Protein AF-A0A2D9T237-F1 (afdb_monomer_lite)

Structure (mmCIF, N/CA/C/O backbone):
data_AF-A0A2D9T237-F1
#
_entry.id   AF-A0A2D9T237-F1
#
loop_
_atom_site.group_PDB
_atom_site.id
_atom_site.type_symbol
_atom_site.label_atom_id
_atom_site.label_alt_id
_atom_site.label_comp_id
_atom_site.label_asym_id
_atom_site.label_entity_id
_atom_site.label_seq_id
_atom_site.pdbx_PDB_ins_code
_atom_site.Cartn_x
_atom_site.Cartn_y
_atom_site.Cartn_z
_atom_site.occupancy
_atom_site.B_iso_or_equiv
_atom_site.auth_seq_id
_atom_site.auth_comp_id
_atom_site.auth_asym_id
_atom_site.auth_atom_id
_atom_site.pdbx_PDB_model_num
ATOM 1 N N . MET A 1 1 ? -44.782 50.952 -10.960 1.00 31.94 1 MET A N 1
ATOM 2 C CA . MET A 1 1 ? -43.373 51.292 -11.245 1.00 31.94 1 MET A CA 1
ATOM 3 C C . MET A 1 1 ? -42.534 50.115 -10.776 1.00 31.94 1 MET A C 1
ATOM 5 O O . MET A 1 1 ? -42.695 49.768 -9.618 1.00 31.94 1 MET A O 1
ATOM 9 N N . THR A 1 2 ? -41.812 49.467 -11.708 1.00 31.88 2 THR A N 1
ATOM 10 C CA . THR A 1 2 ? -40.580 48.638 -11.555 1.00 31.88 2 THR A CA 1
ATOM 11 C C . THR A 1 2 ? -40.369 47.882 -10.228 1.00 31.88 2 THR A C 1
ATOM 13 O O . THR A 1 2 ? -40.314 48.515 -9.186 1.00 31.88 2 THR A O 1
ATOM 16 N N . GLY A 1 3 ? -40.123 46.573 -10.146 1.00 23.70 3 GLY A N 1
ATOM 17 C CA . GLY A 1 3 ? -39.656 45.553 -11.090 1.00 23.70 3 GLY A CA 1
ATOM 18 C C . GLY A 1 3 ? -39.078 44.359 -10.289 1.00 23.70 3 GLY A C 1
ATOM 19 O O . GLY A 1 3 ? -38.962 44.463 -9.072 1.00 23.70 3 GLY A O 1
ATOM 20 N N . LEU A 1 4 ? -38.691 43.288 -11.004 1.00 26.30 4 LEU A N 1
ATOM 21 C CA . LEU A 1 4 ? -38.033 42.033 -10.560 1.00 26.30 4 LEU A CA 1
ATOM 22 C C . LEU A 1 4 ? -38.894 41.088 -9.686 1.00 26.30 4 LEU A C 1
ATOM 24 O O . LEU A 1 4 ? -39.353 41.470 -8.624 1.00 26.30 4 LEU A O 1
ATOM 28 N N . GLY A 1 5 ? -39.164 39.820 -10.014 1.00 24.44 5 GLY A N 1
ATOM 29 C CA . GLY A 1 5 ? -38.610 38.916 -11.021 1.00 24.44 5 GLY A CA 1
ATOM 30 C C . GLY A 1 5 ? -37.857 37.765 -10.354 1.00 24.44 5 GLY A C 1
ATOM 31 O O . GLY A 1 5 ? -36.684 37.945 -10.092 1.00 24.44 5 GLY A O 1
ATOM 32 N N . VAL A 1 6 ? -38.519 36.621 -10.122 1.00 27.77 6 VAL A N 1
ATOM 33 C CA . VAL A 1 6 ? -37.976 35.244 -10.204 1.00 27.77 6 VAL A CA 1
ATOM 34 C C . VAL A 1 6 ? -39.179 34.300 -10.345 1.00 27.77 6 VAL A C 1
ATOM 36 O O . VAL A 1 6 ? -40.027 34.218 -9.459 1.00 27.77 6 VAL A O 1
ATOM 39 N N . VAL A 1 7 ? -39.270 33.614 -11.485 1.00 26.09 7 VAL A N 1
ATOM 40 C CA . VAL A 1 7 ? -40.277 32.586 -11.777 1.00 26.09 7 VAL A CA 1
ATOM 41 C C . VAL A 1 7 ? -39.771 31.249 -11.240 1.00 26.09 7 VAL A C 1
ATOM 43 O O . VAL A 1 7 ? -38.752 30.740 -11.693 1.00 26.09 7 VAL A O 1
ATOM 46 N N . VAL A 1 8 ? -40.509 30.683 -10.287 1.00 27.02 8 VAL A N 1
ATOM 47 C CA . VAL A 1 8 ? -40.417 29.286 -9.851 1.00 27.02 8 VAL A CA 1
ATOM 48 C C . VAL A 1 8 ? -41.707 28.609 -10.300 1.00 27.02 8 VAL A C 1
ATOM 50 O O . VAL A 1 8 ? -42.783 29.013 -9.864 1.00 27.02 8 VAL A O 1
ATOM 53 N N . ALA A 1 9 ? -41.629 27.580 -11.145 1.00 27.59 9 ALA A N 1
ATOM 54 C CA . ALA A 1 9 ? -42.767 26.698 -11.393 1.00 27.59 9 ALA A CA 1
ATOM 55 C C . ALA A 1 9 ? -42.313 25.263 -11.696 1.00 27.59 9 ALA A C 1
ATOM 57 O O . ALA A 1 9 ? -41.553 25.005 -12.624 1.00 27.59 9 ALA A O 1
ATOM 58 N N . ARG A 1 10 ? -42.813 24.352 -10.857 1.00 23.47 10 ARG A N 1
ATOM 59 C CA . ARG A 1 10 ? -42.783 22.885 -10.945 1.00 23.47 10 ARG A CA 1
ATOM 60 C C . ARG A 1 10 ? -43.766 22.368 -12.010 1.00 23.47 10 ARG A C 1
ATOM 62 O O . ARG A 1 10 ? -44.798 23.001 -12.190 1.00 23.47 10 ARG A O 1
ATOM 69 N N . LEU A 1 11 ? -43.528 21.165 -12.552 1.00 23.66 11 LEU A N 1
ATOM 70 C CA . LEU A 1 11 ? -44.525 20.117 -12.903 1.00 23.66 11 LEU A CA 1
ATOM 71 C C . LEU A 1 11 ? -43.736 18.849 -13.331 1.00 23.66 11 LEU A C 1
ATOM 73 O O . LEU A 1 11 ? -42.889 18.955 -14.207 1.00 23.66 11 LEU A O 1
ATOM 77 N N . VAL A 1 12 ? -43.708 17.716 -12.615 1.00 23.08 12 VAL A N 1
ATOM 78 C CA . VAL A 1 12 ? -44.685 16.605 -12.454 1.00 23.08 12 VAL A CA 1
ATOM 79 C C . VAL A 1 12 ? -45.134 15.914 -13.763 1.00 23.08 12 VAL A C 1
ATOM 81 O O . VAL A 1 12 ? -46.021 16.401 -14.450 1.00 23.08 12 VAL A O 1
ATOM 84 N N . ALA A 1 13 ? -44.479 14.769 -14.026 1.00 24.66 13 ALA A N 1
ATOM 85 C CA . ALA A 1 13 ? -44.887 13.460 -14.585 1.00 24.66 13 ALA A CA 1
ATOM 86 C C . ALA A 1 13 ? -46.154 13.283 -15.467 1.00 24.66 13 ALA A C 1
ATOM 88 O O . ALA A 1 13 ? -47.233 13.735 -15.102 1.00 24.66 13 ALA A O 1
ATOM 89 N N . VAL A 1 14 ? -46.068 12.446 -16.523 1.00 23.02 14 VAL A N 1
ATOM 90 C CA . VAL A 1 14 ? -46.543 11.029 -16.576 1.00 23.02 14 VAL A CA 1
ATOM 91 C C . VAL A 1 14 ? -46.376 10.416 -17.996 1.00 23.02 14 VAL A C 1
ATOM 93 O O . VAL A 1 14 ? -46.493 11.083 -19.015 1.00 23.02 14 VAL A O 1
ATOM 96 N N . ILE A 1 15 ? -46.079 9.113 -17.975 1.00 26.86 15 ILE A N 1
ATOM 97 C CA . ILE A 1 15 ? -45.811 8.049 -18.969 1.00 26.86 15 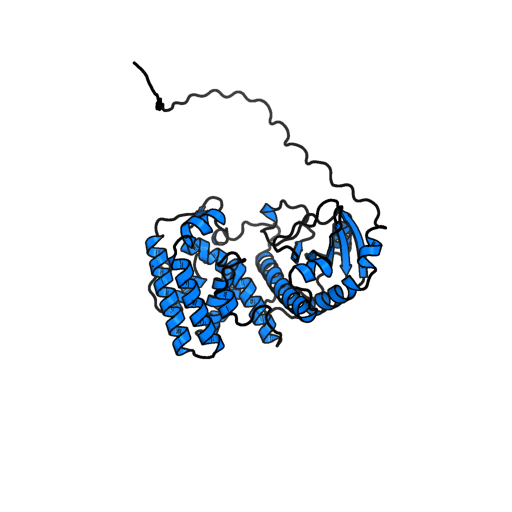ILE A CA 1
ATOM 98 C C . ILE A 1 15 ? -46.871 7.835 -20.082 1.00 26.86 15 ILE A C 1
ATOM 100 O O . ILE A 1 15 ? -48.059 7.890 -19.784 1.00 26.86 15 ILE A O 1
ATOM 104 N N . ALA A 1 16 ? -46.446 7.416 -21.295 1.00 23.44 16 ALA A N 1
ATOM 105 C CA . ALA A 1 16 ? -46.990 6.252 -22.043 1.00 23.44 16 ALA A CA 1
ATOM 106 C C . ALA A 1 16 ? -46.190 5.903 -23.325 1.00 23.44 16 ALA A C 1
ATOM 108 O O . ALA A 1 16 ? -45.612 6.765 -23.977 1.00 23.44 16 ALA A O 1
ATOM 109 N N . LEU A 1 17 ? -46.171 4.600 -23.634 1.00 27.64 17 LEU A N 1
ATOM 110 C CA . LEU A 1 17 ? -45.318 3.841 -24.559 1.00 27.64 17 LEU A CA 1
ATOM 111 C C . LEU A 1 17 ? -45.562 4.081 -26.064 1.00 27.64 17 LEU A C 1
ATOM 113 O O . LEU A 1 17 ? -46.706 4.237 -26.479 1.00 27.64 17 LEU A O 1
ATOM 117 N N . ALA A 1 18 ? -44.524 3.841 -26.880 1.00 25.78 18 ALA A N 1
ATOM 118 C CA . ALA A 1 18 ? -44.611 2.956 -28.053 1.00 25.78 18 ALA A CA 1
ATOM 119 C C . ALA A 1 18 ? -43.214 2.477 -28.490 1.00 25.78 18 ALA A C 1
ATOM 121 O O . ALA A 1 18 ? -42.310 3.272 -28.735 1.00 25.78 18 ALA A O 1
ATOM 122 N N . ALA A 1 19 ? -43.055 1.158 -28.581 1.00 30.34 19 ALA A N 1
ATOM 123 C CA . ALA A 1 19 ? -41.898 0.497 -29.159 1.00 30.34 19 ALA A CA 1
ATOM 124 C C . ALA A 1 19 ? -41.937 0.563 -30.694 1.00 30.34 19 ALA A C 1
ATOM 126 O O . ALA A 1 19 ? -42.968 0.278 -31.299 1.00 30.34 19 ALA A O 1
ATOM 127 N N . SER A 1 20 ? -40.790 0.827 -31.314 1.00 26.84 20 SER A N 1
ATOM 128 C CA . SER A 1 20 ? -40.467 0.380 -32.673 1.00 26.84 20 SER A CA 1
ATOM 129 C C . SER A 1 20 ? -38.954 0.447 -32.844 1.00 26.84 20 SER A C 1
ATOM 131 O O . SER A 1 20 ? -38.360 1.519 -32.752 1.00 26.84 20 SER A O 1
ATOM 133 N N . GLY A 1 21 ? -38.336 -0.723 -33.005 1.00 27.67 21 GLY A N 1
ATOM 134 C CA . GLY A 1 21 ? -36.893 -0.872 -33.098 1.00 27.67 21 GLY A CA 1
ATOM 135 C C . GLY A 1 21 ? -36.280 -0.210 -34.328 1.00 27.67 21 GLY A C 1
ATOM 136 O O . GLY A 1 21 ? -36.919 -0.069 -35.365 1.00 27.67 21 GLY A O 1
ATOM 137 N N . CYS A 1 22 ? -34.999 0.117 -34.200 1.00 24.72 22 CYS A N 1
ATOM 138 C CA . CYS A 1 22 ? -34.011 0.069 -35.268 1.00 24.72 22 CYS A CA 1
ATOM 139 C C . CYS A 1 22 ? -32.655 -0.251 -34.633 1.00 24.72 22 CYS A C 1
ATOM 141 O O . CYS A 1 22 ? -32.408 0.066 -33.472 1.00 24.72 22 CYS A O 1
ATOM 143 N N . ALA A 1 23 ? -31.848 -0.973 -35.398 1.00 26.05 23 ALA A N 1
ATOM 144 C CA . ALA A 1 23 ? -30.658 -1.693 -34.985 1.00 26.05 23 ALA A CA 1
ATOM 145 C C . ALA A 1 23 ? -29.651 -0.856 -34.184 1.00 26.05 23 ALA A C 1
ATOM 147 O O . ALA A 1 23 ? -29.379 0.299 -34.508 1.00 26.05 23 ALA A O 1
ATOM 148 N N . SER A 1 24 ? -29.060 -1.500 -33.178 1.00 31.78 24 SER A N 1
ATOM 149 C CA . SER A 1 24 ? -27.873 -1.042 -32.470 1.00 31.78 24 SER A CA 1
ATOM 150 C C . SER A 1 24 ? -26.805 -0.622 -33.478 1.00 31.78 24 SER A C 1
ATOM 152 O O . SER A 1 24 ? -26.307 -1.445 -34.249 1.00 31.78 24 SER A O 1
ATOM 154 N N . ALA A 1 25 ? -26.462 0.664 -33.479 1.00 29.86 25 ALA A N 1
ATOM 155 C CA . ALA A 1 25 ? -25.227 1.121 -34.089 1.00 29.86 25 ALA A CA 1
ATOM 156 C C . ALA A 1 25 ? -24.059 0.384 -33.405 1.00 29.86 25 ALA A C 1
ATOM 158 O O . ALA A 1 25 ? -24.084 0.229 -32.179 1.00 29.86 25 ALA A O 1
ATOM 159 N N . PRO A 1 26 ? -23.061 -0.109 -34.157 1.00 33.28 26 PRO A N 1
ATOM 160 C CA . PRO A 1 26 ? -21.876 -0.689 -33.547 1.00 33.28 26 PRO A CA 1
ATOM 161 C C . PRO A 1 26 ? -21.206 0.367 -32.664 1.00 33.28 26 PRO A C 1
ATOM 163 O O . PRO A 1 26 ? -21.143 1.544 -33.029 1.00 33.28 26 PRO A O 1
ATOM 166 N N . ALA A 1 27 ? -20.728 -0.067 -31.496 1.00 34.19 27 ALA A N 1
ATOM 167 C CA . ALA A 1 27 ? -19.889 0.743 -30.625 1.00 34.19 27 ALA A CA 1
ATOM 168 C C . ALA A 1 27 ? -18.741 1.368 -31.443 1.00 34.19 27 ALA A C 1
ATOM 170 O O . ALA A 1 27 ? -18.253 0.725 -32.381 1.00 34.19 27 ALA A O 1
ATOM 171 N N . PRO A 1 28 ? -18.314 2.605 -31.130 1.00 29.94 28 PRO A N 1
ATOM 172 C CA . PRO A 1 28 ? -17.192 3.215 -31.822 1.00 29.94 28 PRO A CA 1
ATOM 173 C C . PRO A 1 28 ? -15.979 2.294 -31.692 1.00 29.94 28 PRO A C 1
ATOM 175 O O . PRO A 1 28 ? -15.557 1.941 -30.593 1.00 29.94 28 PRO A O 1
ATOM 178 N N . VAL A 1 29 ? -15.469 1.869 -32.846 1.00 34.53 29 VAL A N 1
ATOM 179 C CA . VAL A 1 29 ? -14.223 1.120 -32.973 1.00 34.53 29 VAL A CA 1
ATOM 180 C C . VAL A 1 29 ? -13.131 1.946 -32.302 1.00 34.53 29 VAL A C 1
ATOM 182 O O . VAL A 1 29 ? -12.963 3.122 -32.631 1.00 34.53 29 VAL A O 1
ATOM 185 N N . SER A 1 30 ? -12.432 1.333 -31.347 1.00 33.50 30 SER A N 1
ATOM 186 C CA . SER A 1 30 ? -11.278 1.907 -30.664 1.00 33.50 30 SER A CA 1
ATOM 187 C C . SER A 1 30 ? -10.344 2.595 -31.660 1.00 33.50 30 SER A C 1
ATOM 189 O O . SER A 1 30 ? -10.041 2.053 -32.726 1.00 33.50 30 SER A O 1
ATOM 191 N N . ALA A 1 31 ? -9.908 3.803 -31.304 1.00 31.84 31 ALA A N 1
ATOM 192 C CA . ALA A 1 31 ? -8.902 4.553 -32.042 1.00 31.84 31 ALA A CA 1
ATOM 193 C C . ALA A 1 31 ? -7.646 3.686 -32.287 1.00 31.84 31 ALA A C 1
ATOM 195 O O . ALA A 1 31 ? -7.344 2.802 -31.481 1.00 31.84 31 ALA A O 1
ATOM 196 N N . PRO A 1 32 ? -6.929 3.899 -33.405 1.00 32.12 32 PRO A N 1
ATOM 197 C CA . PRO A 1 32 ? -5.846 3.021 -33.820 1.00 32.12 32 PRO A CA 1
ATOM 198 C C . PRO A 1 32 ? -4.725 2.990 -32.777 1.00 32.12 32 PRO A C 1
ATOM 200 O O . PRO A 1 32 ? -4.322 4.020 -32.240 1.00 32.12 32 PRO A O 1
ATOM 203 N N . THR A 1 33 ? -4.223 1.782 -32.529 1.00 39.88 33 THR A N 1
ATOM 204 C CA . THR A 1 33 ? -3.050 1.468 -31.713 1.00 39.88 33 THR A CA 1
ATOM 205 C C . THR A 1 33 ? -1.894 2.409 -32.065 1.00 39.88 33 THR A C 1
ATOM 207 O O . THR A 1 33 ? -1.536 2.535 -33.240 1.00 39.88 33 THR A O 1
ATOM 210 N N . ALA A 1 34 ? -1.325 3.082 -31.058 1.00 40.81 34 ALA A N 1
ATOM 211 C CA . ALA A 1 34 ? -0.174 3.963 -31.232 1.00 40.81 34 ALA A CA 1
ATOM 212 C C . ALA A 1 34 ? 0.945 3.219 -31.978 1.00 40.81 34 ALA A C 1
ATOM 214 O O . ALA A 1 34 ? 1.283 2.075 -31.667 1.00 40.81 34 ALA A O 1
ATOM 215 N N . THR A 1 35 ? 1.478 3.850 -33.022 1.00 35.22 35 THR A N 1
ATOM 216 C CA . THR A 1 35 ? 2.410 3.202 -33.946 1.00 35.22 35 THR A CA 1
ATOM 217 C C . THR A 1 35 ? 3.810 3.233 -33.335 1.00 35.22 35 THR A C 1
ATOM 219 O O . THR A 1 35 ? 4.481 4.260 -33.371 1.00 35.22 35 THR A O 1
ATOM 222 N N . SER A 1 36 ? 4.270 2.119 -32.762 1.00 46.25 36 SER A N 1
ATOM 223 C CA . SER A 1 36 ? 5.643 1.992 -32.257 1.00 46.25 36 SER A CA 1
ATOM 224 C C . SER A 1 36 ? 6.648 2.053 -33.418 1.00 46.25 36 SER A C 1
ATOM 226 O O . SER A 1 36 ? 6.613 1.198 -34.306 1.00 46.25 36 SER A O 1
ATOM 228 N N . SER A 1 37 ? 7.545 3.043 -33.417 1.00 41.56 37 SER A N 1
ATOM 229 C CA . SER A 1 37 ? 8.644 3.171 -34.392 1.00 41.56 37 SER A CA 1
ATOM 230 C C . SER A 1 37 ? 9.933 2.480 -33.899 1.00 41.56 37 SER A C 1
ATOM 232 O O . SER A 1 37 ? 10.078 2.275 -32.694 1.00 41.56 37 SER A O 1
ATOM 234 N N . PRO A 1 38 ? 10.884 2.115 -34.789 1.00 45.97 38 PRO A N 1
ATOM 235 C CA . PRO A 1 38 ? 12.129 1.441 -34.405 1.00 45.97 38 PRO A CA 1
ATOM 236 C C . PRO A 1 38 ? 13.006 2.247 -33.425 1.00 45.97 38 PRO A C 1
ATOM 238 O O . PRO A 1 38 ? 13.099 3.470 -33.504 1.00 45.97 38 PRO A O 1
ATOM 241 N N . SER A 1 39 ? 13.710 1.506 -32.568 1.00 53.62 39 SER A N 1
ATOM 242 C CA . SER A 1 39 ? 14.216 1.814 -31.219 1.00 53.62 39 SER A CA 1
ATOM 243 C C . SER A 1 39 ? 15.439 2.723 -31.028 1.00 53.62 39 SER A C 1
ATOM 245 O O . SER A 1 39 ? 15.768 3.039 -29.885 1.00 53.62 39 SER A O 1
ATOM 247 N N . ARG A 1 40 ? 16.139 3.164 -32.082 1.00 58.88 40 ARG A N 1
ATOM 248 C CA . ARG A 1 40 ? 17.479 3.783 -31.917 1.00 58.88 40 ARG A CA 1
ATOM 249 C C . ARG A 1 40 ? 17.563 4.986 -30.954 1.00 58.88 40 ARG A C 1
ATOM 251 O O . ARG A 1 40 ? 18.599 5.106 -30.306 1.00 58.88 40 ARG A O 1
ATOM 258 N N . PRO A 1 41 ? 16.554 5.874 -30.834 1.00 68.06 41 PRO A N 1
ATOM 259 C CA . PRO A 1 41 ? 16.604 6.974 -29.865 1.00 68.06 41 PRO A CA 1
ATOM 260 C C . PRO A 1 41 ? 16.510 6.504 -28.407 1.00 68.06 41 PRO A C 1
ATOM 262 O O . PRO A 1 41 ? 17.059 7.153 -27.525 1.00 68.06 41 PRO A O 1
ATOM 265 N N . CYS A 1 42 ? 15.836 5.379 -28.155 1.00 82.56 42 CYS A N 1
ATOM 266 C CA . CYS A 1 42 ? 15.626 4.855 -26.808 1.00 82.56 42 CYS A CA 1
ATOM 267 C C . CYS A 1 42 ? 16.748 3.936 -26.341 1.00 82.56 42 CYS A C 1
ATOM 269 O O . CYS A 1 42 ? 17.001 3.866 -25.145 1.00 82.56 42 CYS A O 1
ATOM 271 N N . ASP A 1 43 ? 17.462 3.288 -27.261 1.00 80.12 43 ASP A N 1
ATOM 272 C CA . ASP A 1 43 ? 18.620 2.464 -26.904 1.00 80.12 43 ASP A CA 1
ATOM 273 C C . ASP A 1 43 ? 19.690 3.298 -26.175 1.00 80.12 43 ASP A C 1
ATOM 275 O O . ASP A 1 43 ? 20.289 2.824 -25.216 1.00 80.12 43 ASP A O 1
ATOM 279 N N . ALA A 1 44 ? 19.870 4.567 -26.566 1.00 77.88 44 ALA A N 1
ATOM 280 C CA . ALA A 1 44 ? 20.774 5.497 -25.887 1.00 77.88 44 ALA A CA 1
ATOM 281 C C . ALA A 1 44 ? 20.305 5.861 -24.467 1.00 77.88 44 ALA A C 1
ATOM 283 O O . ALA A 1 44 ? 21.133 5.963 -23.570 1.00 77.88 44 ALA A O 1
ATOM 284 N N . ALA A 1 45 ? 18.992 5.992 -24.237 1.00 78.00 45 ALA A N 1
ATOM 285 C CA . ALA A 1 45 ? 18.443 6.334 -22.921 1.00 78.00 45 ALA A CA 1
ATOM 286 C C . ALA A 1 45 ? 18.724 5.261 -21.856 1.00 78.00 45 ALA A C 1
ATOM 288 O O . ALA A 1 45 ? 18.773 5.579 -20.674 1.00 78.00 45 ALA A O 1
ATOM 289 N N . PHE A 1 46 ? 18.929 4.008 -22.271 1.00 79.94 46 PHE A N 1
ATOM 290 C CA . PHE A 1 46 ? 19.235 2.881 -21.383 1.00 79.94 46 PHE A CA 1
ATOM 291 C C . PHE A 1 46 ? 20.682 2.378 -21.512 1.00 79.94 46 PHE A C 1
ATOM 293 O O . PHE A 1 46 ? 21.023 1.347 -20.933 1.00 79.94 46 PHE A O 1
ATOM 300 N N . ALA A 1 47 ? 21.529 3.076 -22.277 1.00 71.31 47 ALA A N 1
ATOM 301 C CA . ALA A 1 47 ? 22.942 2.738 -22.447 1.00 71.31 47 ALA A CA 1
ATOM 302 C C . ALA A 1 47 ? 23.848 3.353 -21.361 1.00 71.31 47 ALA A C 1
ATOM 304 O O . ALA A 1 47 ? 24.978 2.893 -21.190 1.00 71.31 47 ALA A O 1
ATOM 305 N N . ASP A 1 48 ? 23.357 4.363 -20.635 1.00 59.12 48 ASP A N 1
ATOM 306 C CA . ASP A 1 48 ? 24.121 5.133 -19.649 1.00 59.12 48 ASP A CA 1
ATOM 307 C C . ASP A 1 48 ? 23.986 4.587 -18.211 1.00 59.12 48 ASP A C 1
ATOM 309 O O . ASP A 1 48 ? 23.022 3.906 -17.849 1.00 59.12 48 ASP A O 1
ATOM 313 N N . GLY A 1 49 ? 24.973 4.913 -17.365 1.00 58.62 49 GLY A N 1
ATOM 314 C CA . GLY A 1 49 ? 25.094 4.433 -15.979 1.00 58.62 49 GLY A CA 1
ATOM 315 C C . GLY A 1 49 ? 23.951 4.830 -15.035 1.00 58.62 49 GLY A C 1
ATOM 316 O O . GLY A 1 49 ? 23.797 4.201 -13.990 1.00 58.62 49 GLY A O 1
ATOM 317 N N . ASP A 1 50 ? 23.114 5.797 -15.419 1.00 62.66 50 ASP A N 1
ATOM 318 C CA . ASP A 1 50 ? 21.974 6.278 -14.625 1.00 62.66 50 ASP A CA 1
ATOM 319 C C . ASP A 1 50 ? 20.944 5.176 -14.337 1.00 62.66 50 ASP A C 1
ATOM 321 O O . ASP A 1 50 ? 20.299 5.179 -13.288 1.00 62.66 50 ASP A O 1
ATOM 325 N N . PHE A 1 51 ? 20.807 4.207 -15.247 1.00 67.38 51 PHE A N 1
ATOM 326 C CA . PHE A 1 51 ? 19.945 3.046 -15.037 1.00 67.38 51 PHE A CA 1
ATOM 327 C C . PHE A 1 51 ? 20.684 1.857 -14.426 1.00 67.38 51 PHE A C 1
ATOM 329 O O . PHE A 1 51 ? 20.034 1.025 -13.808 1.00 67.38 51 PHE A O 1
ATOM 336 N N . ALA A 1 52 ? 22.016 1.783 -14.525 1.00 66.25 52 ALA A N 1
ATOM 337 C CA . ALA A 1 52 ? 22.804 0.694 -13.942 1.00 66.25 52 ALA A CA 1
ATOM 338 C C . ALA A 1 52 ? 22.660 0.629 -12.415 1.00 66.25 52 ALA A C 1
ATOM 340 O O . ALA A 1 52 ? 22.421 -0.444 -11.870 1.00 66.25 52 ALA A O 1
ATOM 341 N N . GLU A 1 53 ? 22.720 1.775 -11.731 1.00 66.69 53 GLU A N 1
ATOM 342 C CA . GLU A 1 53 ? 22.493 1.833 -10.280 1.00 66.69 53 GLU A CA 1
ATOM 343 C C . GLU A 1 53 ? 21.051 1.470 -9.909 1.00 66.69 53 GLU A C 1
ATOM 345 O O . GLU A 1 53 ? 20.824 0.737 -8.949 1.00 66.69 53 GLU A O 1
ATOM 350 N N . LEU A 1 54 ? 20.075 1.934 -10.697 1.00 67.81 54 LEU A N 1
ATOM 351 C CA . LEU A 1 54 ? 18.671 1.585 -10.496 1.00 67.81 54 LEU A CA 1
ATOM 352 C C . LEU A 1 54 ? 18.426 0.086 -10.732 1.00 67.81 54 LEU A C 1
ATOM 354 O O . LEU A 1 54 ? 17.681 -0.528 -9.978 1.00 67.81 54 LEU A O 1
ATOM 358 N N . PHE A 1 55 ? 19.066 -0.523 -11.733 1.00 68.88 55 PHE A N 1
ATOM 359 C CA . PHE A 1 55 ? 18.997 -1.964 -11.979 1.00 68.88 55 PHE A CA 1
ATOM 360 C C . PHE A 1 55 ? 19.565 -2.759 -10.810 1.00 68.88 55 PHE A C 1
ATOM 362 O O . PHE A 1 55 ? 18.925 -3.709 -10.371 1.00 68.88 55 PHE A O 1
ATOM 369 N N . ASP A 1 56 ? 20.728 -2.364 -10.296 1.00 69.81 56 ASP A N 1
ATOM 370 C CA . ASP A 1 56 ? 21.348 -2.997 -9.132 1.00 69.81 56 ASP A CA 1
ATOM 371 C C . ASP A 1 56 ? 20.451 -2.888 -7.892 1.00 69.81 56 ASP A C 1
ATOM 373 O O . ASP A 1 56 ? 20.245 -3.875 -7.182 1.00 69.81 56 ASP A O 1
ATOM 377 N N . ASP A 1 57 ? 19.882 -1.706 -7.641 1.00 67.69 57 ASP A N 1
ATOM 378 C CA . ASP A 1 57 ? 18.962 -1.490 -6.526 1.00 67.69 57 ASP A CA 1
ATOM 379 C C . ASP A 1 57 ? 17.701 -2.354 -6.681 1.00 67.69 57 ASP A C 1
ATOM 381 O O . ASP A 1 57 ? 17.333 -3.058 -5.742 1.00 67.69 57 ASP A O 1
ATOM 385 N N . LEU A 1 58 ? 17.078 -2.373 -7.865 1.00 67.06 58 LEU A N 1
ATOM 386 C CA . LEU A 1 58 ? 15.872 -3.160 -8.154 1.00 67.06 58 LEU A CA 1
ATOM 387 C C . LEU A 1 58 ? 16.121 -4.677 -8.159 1.00 67.06 58 LEU A C 1
ATOM 389 O O . LEU A 1 58 ? 15.245 -5.440 -7.758 1.00 67.06 58 LEU A O 1
ATOM 393 N N . GLN A 1 59 ? 17.311 -5.139 -8.545 1.00 66.44 59 GLN A N 1
ATOM 394 C CA . GLN A 1 59 ? 17.676 -6.553 -8.422 1.00 66.44 59 GLN A CA 1
ATOM 395 C C . GLN A 1 59 ? 17.855 -6.963 -6.958 1.00 66.44 59 GLN A C 1
ATOM 397 O O . GLN A 1 59 ? 17.327 -7.994 -6.552 1.00 66.44 59 GLN A O 1
ATOM 402 N N . ARG A 1 60 ? 18.503 -6.128 -6.134 1.00 63.75 60 ARG A N 1
ATOM 403 C CA . ARG A 1 60 ? 18.634 -6.369 -4.682 1.00 63.75 60 ARG A CA 1
ATOM 404 C C . ARG A 1 60 ? 17.307 -6.264 -3.938 1.00 63.75 60 ARG A C 1
ATOM 406 O O . ARG A 1 60 ? 17.165 -6.758 -2.822 1.00 63.75 60 ARG A O 1
ATOM 413 N N . VAL A 1 61 ? 16.343 -5.552 -4.510 1.00 58.25 61 VAL A N 1
ATOM 414 C CA . VAL A 1 61 ? 14.974 -5.475 -3.999 1.00 58.25 61 VAL A CA 1
ATOM 415 C C . VAL A 1 61 ? 14.263 -6.826 -4.136 1.00 58.25 61 VAL A C 1
ATOM 417 O O . VAL A 1 61 ? 13.504 -7.208 -3.251 1.00 58.25 61 VAL A O 1
ATOM 420 N N . ALA A 1 62 ? 14.611 -7.594 -5.165 1.00 58.59 62 ALA A N 1
ATOM 421 C CA . ALA A 1 62 ? 14.109 -8.933 -5.433 1.00 58.59 62 ALA A CA 1
ATOM 422 C C . ALA A 1 62 ? 14.861 -10.049 -4.668 1.00 58.59 62 ALA A C 1
ATOM 424 O O . ALA A 1 62 ? 14.782 -11.206 -5.063 1.00 58.59 62 ALA A O 1
ATOM 425 N N . GLU A 1 63 ? 15.615 -9.734 -3.606 1.00 66.12 63 GLU A N 1
ATOM 426 C CA . GLU A 1 63 ? 16.309 -10.723 -2.752 1.00 66.12 63 GLU A CA 1
ATOM 427 C C . GLU A 1 63 ? 15.572 -11.004 -1.431 1.00 66.12 63 GLU A C 1
ATOM 429 O O . GLU A 1 63 ? 15.981 -11.875 -0.665 1.00 66.12 63 GLU A O 1
ATOM 434 N N . VAL A 1 64 ? 14.503 -10.259 -1.137 1.00 67.50 64 VAL A N 1
ATOM 435 C CA . VAL A 1 64 ? 13.761 -10.394 0.118 1.00 67.50 64 VAL A CA 1
ATOM 436 C C . VAL A 1 64 ? 12.669 -11.446 -0.047 1.00 67.50 64 VAL A C 1
ATOM 438 O O . VAL A 1 64 ? 11.722 -11.237 -0.804 1.00 67.50 64 VAL A O 1
ATOM 441 N N . ASP A 1 65 ? 12.797 -12.559 0.678 1.00 72.31 65 ASP A N 1
ATOM 442 C CA . ASP A 1 65 ? 11.750 -13.577 0.751 1.00 72.31 65 ASP A CA 1
ATOM 443 C C . ASP A 1 65 ? 10.516 -12.982 1.452 1.00 72.31 65 ASP A C 1
ATOM 445 O O . ASP A 1 65 ? 10.615 -12.577 2.615 1.00 72.31 65 ASP A O 1
ATOM 449 N N . PRO A 1 66 ? 9.356 -12.898 0.777 1.00 73.69 66 PRO A N 1
ATOM 450 C CA . PRO A 1 66 ? 8.154 -12.380 1.404 1.00 73.69 66 PRO A CA 1
ATOM 451 C C . PRO A 1 66 ? 7.633 -13.336 2.482 1.00 73.69 66 PRO A C 1
ATOM 453 O O . PRO A 1 66 ? 7.753 -14.556 2.369 1.00 73.69 66 PRO A O 1
ATOM 456 N N . VAL A 1 67 ? 6.957 -12.790 3.497 1.00 68.94 67 VAL A N 1
ATOM 457 C CA . VAL A 1 67 ? 6.315 -13.601 4.553 1.00 68.94 67 VAL A CA 1
ATOM 458 C C . VAL A 1 67 ? 5.092 -14.393 4.064 1.00 68.94 67 VAL A C 1
ATOM 460 O O . VAL A 1 67 ? 4.573 -15.243 4.788 1.00 68.94 67 VAL A O 1
ATOM 463 N N . TRP A 1 68 ? 4.617 -14.139 2.839 1.00 69.88 68 TRP A N 1
ATOM 464 C CA . TRP A 1 68 ? 3.515 -14.872 2.212 1.00 69.88 68 TRP A CA 1
ATOM 465 C C . TRP A 1 68 ? 4.019 -15.907 1.189 1.00 69.88 68 TRP A C 1
ATOM 467 O O . TRP A 1 68 ? 4.985 -15.664 0.470 1.00 69.88 68 TRP A O 1
ATOM 477 N N . PRO A 1 69 ? 3.345 -17.064 1.051 1.00 61.56 69 PRO A N 1
ATOM 478 C CA . PRO A 1 69 ? 3.931 -18.209 0.353 1.00 61.56 69 PRO A CA 1
ATOM 479 C C . PRO A 1 69 ? 3.656 -18.304 -1.159 1.00 61.56 69 PRO A C 1
ATOM 481 O O . PRO A 1 69 ? 4.277 -19.138 -1.813 1.00 61.56 69 PRO A O 1
ATOM 484 N N . SER A 1 70 ? 2.682 -17.574 -1.726 1.00 63.97 70 SER A N 1
ATOM 485 C CA . SER A 1 70 ? 2.128 -17.920 -3.060 1.00 63.97 70 SER A CA 1
ATOM 486 C C . SER A 1 70 ? 2.542 -17.019 -4.228 1.00 63.97 70 SER A C 1
ATOM 488 O O . SER A 1 70 ? 2.217 -17.349 -5.371 1.00 63.97 70 SER A O 1
ATOM 490 N N . PHE A 1 71 ? 3.296 -15.948 -3.979 1.00 70.75 71 PHE A N 1
ATOM 491 C CA . PHE A 1 71 ? 3.820 -15.074 -5.025 1.00 70.75 71 PHE A CA 1
ATOM 492 C C . PHE A 1 71 ? 5.289 -14.764 -4.753 1.00 70.75 71 PHE A C 1
ATOM 494 O O . PHE A 1 71 ? 5.612 -14.036 -3.816 1.00 70.75 71 PHE A O 1
ATOM 501 N N . ASP A 1 72 ? 6.163 -15.356 -5.570 1.00 72.31 72 ASP A N 1
ATOM 502 C CA . ASP A 1 72 ? 7.601 -15.117 -5.506 1.00 72.31 72 ASP A CA 1
ATOM 503 C C . ASP A 1 72 ? 7.912 -13.764 -6.153 1.00 72.31 72 ASP A C 1
ATOM 505 O O . ASP A 1 72 ? 7.682 -13.558 -7.347 1.00 72.31 72 ASP A O 1
ATOM 509 N N . THR A 1 73 ? 8.402 -12.835 -5.339 1.00 71.50 73 THR A N 1
ATOM 510 C CA . THR A 1 73 ? 8.815 -11.494 -5.763 1.00 71.50 73 THR A CA 1
ATOM 511 C C . THR A 1 73 ? 10.221 -11.486 -6.355 1.00 71.50 73 THR A C 1
ATOM 513 O O . THR A 1 73 ? 10.636 -10.495 -6.963 1.00 71.50 73 THR A O 1
ATOM 516 N N . ARG A 1 74 ? 10.968 -12.586 -6.195 1.00 71.06 74 ARG A N 1
ATOM 517 C CA . ARG A 1 74 ? 12.363 -12.679 -6.606 1.00 71.06 74 ARG A CA 1
ATOM 518 C C . ARG A 1 74 ? 12.479 -12.849 -8.111 1.00 71.06 74 ARG A C 1
ATOM 520 O O . ARG A 1 74 ? 11.766 -13.634 -8.734 1.00 71.06 74 ARG A O 1
ATOM 527 N N . GLY A 1 75 ? 13.415 -12.113 -8.702 1.00 68.50 75 GLY A N 1
ATOM 528 C CA . GLY A 1 75 ? 13.689 -12.178 -10.137 1.00 68.50 75 GLY A CA 1
ATOM 529 C C . GLY A 1 75 ? 12.544 -11.690 -11.029 1.00 68.50 75 GLY A C 1
ATOM 530 O O . GLY A 1 75 ? 12.508 -12.067 -12.201 1.00 68.50 75 GLY A O 1
ATOM 531 N N . LEU A 1 76 ? 11.614 -10.870 -10.513 1.00 78.50 76 LEU A N 1
ATOM 532 C CA . LEU A 1 76 ? 10.603 -10.230 -11.353 1.00 78.50 76 LEU A CA 1
ATOM 533 C C . LEU A 1 76 ? 11.289 -9.381 -12.440 1.00 78.50 76 LEU A C 1
ATOM 535 O O . LEU A 1 76 ? 12.077 -8.490 -12.108 1.00 78.50 76 LEU A O 1
ATOM 539 N N . PRO A 1 77 ? 11.004 -9.627 -13.734 1.00 84.62 77 PRO A N 1
ATOM 540 C CA . PRO A 1 77 ? 11.539 -8.811 -14.816 1.00 84.62 77 PRO A CA 1
ATOM 541 C C . PRO A 1 77 ? 11.097 -7.359 -14.679 1.00 84.62 77 PRO A C 1
ATOM 543 O O . PRO A 1 77 ? 10.028 -7.072 -14.136 1.00 84.62 77 PRO A O 1
ATOM 546 N N . LEU A 1 78 ? 11.907 -6.445 -15.200 1.00 86.75 78 LEU A N 1
ATOM 547 C CA . LEU A 1 78 ? 11.690 -5.012 -15.069 1.00 86.75 78 LEU A CA 1
ATOM 548 C C . LEU A 1 78 ? 11.147 -4.426 -16.371 1.00 86.75 78 LEU A C 1
ATOM 550 O O . LEU A 1 78 ? 11.582 -4.770 -17.471 1.00 86.75 78 LEU A O 1
ATOM 554 N N . VAL A 1 79 ? 10.233 -3.479 -16.233 1.00 89.81 79 VAL A N 1
ATOM 555 C CA . VAL A 1 79 ? 9.813 -2.553 -17.274 1.00 89.81 79 VAL A CA 1
ATOM 556 C C . VAL A 1 79 ? 10.190 -1.161 -16.799 1.00 89.81 79 VAL A C 1
ATOM 558 O O . VAL A 1 79 ? 9.605 -0.644 -15.850 1.00 89.81 79 VAL A O 1
ATOM 561 N N . LEU A 1 80 ? 11.188 -0.564 -17.439 1.00 88.44 80 LEU A N 1
ATOM 562 C CA . LEU A 1 80 ? 11.653 0.771 -17.087 1.00 88.44 80 LEU A CA 1
ATOM 563 C C . LEU A 1 80 ? 11.118 1.810 -18.053 1.00 88.44 80 LEU A C 1
ATOM 565 O O . LEU A 1 80 ? 11.119 1.582 -19.260 1.00 88.44 80 LEU A O 1
ATOM 569 N N . GLU A 1 81 ? 10.749 2.971 -17.529 1.00 88.69 81 GLU A N 1
ATOM 570 C CA . GLU A 1 81 ? 10.389 4.142 -18.315 1.00 88.69 81 GLU A CA 1
ATOM 571 C C . GLU A 1 81 ? 11.343 5.313 -18.038 1.00 88.69 81 GLU A C 1
ATOM 573 O O . GLU A 1 81 ? 11.446 5.814 -16.919 1.00 88.69 81 GLU A O 1
ATOM 578 N N . ALA A 1 82 ? 11.969 5.813 -19.101 1.00 86.75 82 ALA A N 1
ATOM 579 C CA . ALA A 1 82 ? 12.691 7.076 -19.133 1.00 86.75 82 ALA A CA 1
ATOM 580 C C . ALA A 1 82 ? 11.814 8.150 -19.796 1.00 86.75 82 ALA A C 1
ATOM 582 O O . ALA A 1 82 ? 11.537 8.086 -20.998 1.00 86.75 82 ALA A O 1
ATOM 583 N N . ARG A 1 83 ? 11.373 9.152 -19.029 1.00 84.06 83 ARG A N 1
ATOM 584 C CA . ARG A 1 83 ? 10.580 10.268 -19.566 1.00 84.06 83 ARG A CA 1
ATOM 585 C C . ARG A 1 83 ? 11.452 11.196 -20.408 1.00 84.06 83 ARG A C 1
ATOM 587 O O . ARG A 1 83 ? 12.587 11.495 -20.051 1.00 84.06 83 ARG A O 1
ATOM 594 N N . THR A 1 84 ? 10.904 11.666 -21.521 1.00 78.12 84 THR A N 1
ATOM 595 C CA . THR A 1 84 ? 11.555 12.604 -22.442 1.00 78.12 84 THR A CA 1
ATOM 596 C C . THR A 1 84 ? 10.663 13.827 -22.659 1.00 78.12 84 THR A C 1
ATOM 598 O O . THR A 1 84 ? 9.498 13.842 -22.264 1.00 78.12 84 THR A O 1
ATOM 601 N N . ALA A 1 85 ? 11.182 14.865 -23.317 1.00 78.44 85 ALA A N 1
ATOM 602 C CA . ALA A 1 85 ? 10.403 16.069 -23.612 1.00 78.44 85 ALA A CA 1
ATOM 603 C C . ALA A 1 85 ? 9.187 15.817 -24.531 1.00 78.44 85 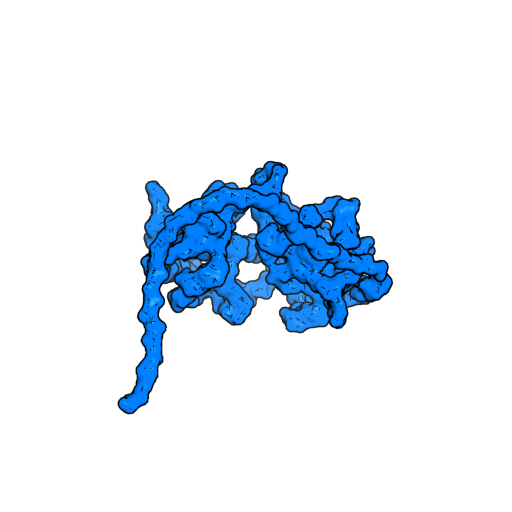ALA A C 1
ATOM 605 O O . ALA A 1 85 ? 8.267 16.631 -24.555 1.00 78.44 85 ALA A O 1
ATOM 606 N N . THR A 1 86 ? 9.187 14.724 -25.300 1.00 79.69 86 THR A N 1
ATOM 607 C CA . THR A 1 86 ? 8.173 14.430 -26.329 1.00 79.69 86 THR A CA 1
ATOM 608 C C . T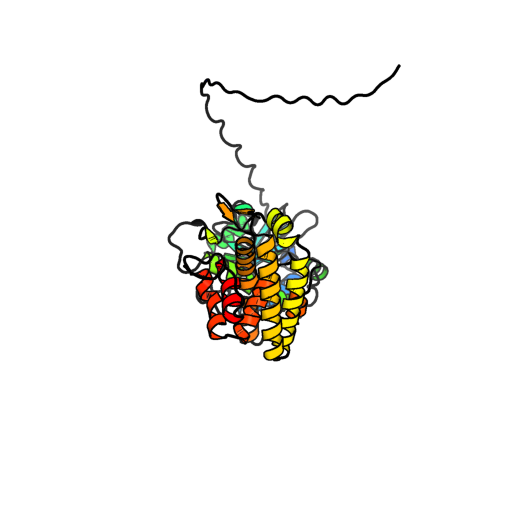HR A 1 86 ? 7.402 13.133 -26.085 1.00 79.69 86 THR A C 1
ATOM 610 O O . THR A 1 86 ? 6.652 12.714 -26.959 1.00 79.69 86 THR A O 1
ATOM 613 N N . GLY A 1 87 ? 7.597 12.480 -24.940 1.00 86.12 87 GLY A N 1
ATOM 614 C CA . GLY A 1 87 ? 7.023 11.166 -24.659 1.00 86.12 87 GLY A CA 1
ATOM 615 C C . GLY A 1 87 ? 7.871 10.392 -23.658 1.00 86.12 87 GLY A C 1
ATOM 616 O O . GLY A 1 87 ? 8.468 10.978 -22.754 1.00 86.12 87 GLY A O 1
ATOM 617 N N . ALA A 1 88 ? 7.987 9.081 -23.838 1.00 88.25 88 ALA A N 1
ATOM 618 C CA . ALA A 1 88 ? 8.810 8.228 -22.997 1.00 88.25 88 ALA A CA 1
ATOM 619 C C . ALA A 1 88 ? 9.473 7.088 -23.779 1.00 88.25 88 ALA A C 1
ATOM 621 O O . ALA A 1 88 ? 8.923 6.547 -24.740 1.00 88.25 88 ALA A O 1
ATOM 622 N N . CYS A 1 89 ? 10.665 6.709 -23.335 1.00 90.00 89 CYS A N 1
ATOM 623 C CA . CYS A 1 89 ? 11.337 5.489 -23.748 1.00 90.00 89 CYS A CA 1
ATOM 624 C C . CYS A 1 89 ? 11.058 4.398 -22.720 1.00 90.00 89 CYS A C 1
ATOM 626 O O . CYS A 1 89 ? 11.233 4.627 -21.528 1.00 90.00 89 CYS A O 1
ATOM 628 N N . VAL A 1 90 ? 10.640 3.220 -23.176 1.00 91.50 90 VAL A N 1
ATOM 629 C CA . VAL A 1 90 ? 10.290 2.081 -22.323 1.00 91.50 90 VAL A CA 1
ATOM 630 C C . VAL A 1 90 ? 11.155 0.882 -22.683 1.00 91.50 90 VAL A C 1
ATOM 632 O O . VAL A 1 90 ? 11.330 0.593 -23.868 1.00 91.50 90 VAL A O 1
ATOM 635 N N . ALA A 1 91 ? 11.670 0.175 -21.680 1.00 91.44 91 ALA A N 1
ATOM 636 C CA . ALA A 1 91 ? 12.506 -1.007 -21.850 1.00 91.44 91 ALA A CA 1
ATOM 637 C C . ALA A 1 91 ? 11.983 -2.205 -21.055 1.00 91.44 91 ALA A C 1
ATOM 639 O O . ALA A 1 91 ? 11.651 -2.059 -19.885 1.00 91.44 91 ALA A O 1
ATOM 640 N N . HIS A 1 92 ? 11.989 -3.393 -21.664 1.00 91.19 92 HIS A N 1
ATOM 641 C CA . HIS A 1 92 ? 11.963 -4.662 -20.931 1.00 91.19 92 HIS A CA 1
ATOM 642 C C . HIS A 1 92 ? 13.401 -5.042 -20.580 1.00 91.19 92 HIS A C 1
ATOM 644 O O . HIS A 1 92 ? 14.245 -5.162 -21.474 1.00 91.19 92 HIS A O 1
ATOM 650 N N . VAL A 1 93 ? 13.667 -5.251 -19.293 1.00 86.81 93 VAL A N 1
ATOM 651 C CA . VAL A 1 93 ? 14.973 -5.647 -18.774 1.00 86.81 93 VAL A CA 1
ATOM 652 C C . VAL A 1 93 ? 14.853 -6.917 -17.948 1.00 86.81 93 VAL A C 1
ATOM 654 O O . VAL A 1 93 ? 14.043 -7.003 -17.028 1.00 86.81 93 VAL A O 1
ATOM 657 N N . ALA A 1 94 ? 15.703 -7.888 -18.256 1.00 83.06 94 ALA A N 1
ATOM 658 C CA . ALA A 1 94 ? 15.848 -9.115 -17.487 1.00 83.06 94 ALA A CA 1
ATOM 659 C C . ALA A 1 94 ? 17.333 -9.467 -17.372 1.00 83.06 94 ALA A C 1
ATOM 661 O O . ALA A 1 94 ? 18.105 -9.213 -18.299 1.00 83.06 94 ALA A O 1
ATOM 662 N N . ASP A 1 95 ? 17.741 -10.006 -16.222 1.00 76.94 95 ASP A N 1
ATOM 663 C CA . ASP A 1 95 ? 19.127 -10.419 -15.947 1.00 76.94 95 ASP A CA 1
ATOM 664 C C . ASP A 1 95 ? 20.169 -9.321 -16.245 1.00 76.94 95 ASP A C 1
ATOM 666 O O . ASP A 1 95 ? 21.244 -9.571 -16.797 1.00 76.94 95 ASP A O 1
ATOM 670 N N . GLY A 1 96 ? 19.817 -8.066 -15.940 1.00 74.81 96 GLY A N 1
ATOM 671 C CA . GLY A 1 96 ? 20.663 -6.892 -16.182 1.00 74.81 96 GLY A CA 1
ATOM 672 C C . GLY A 1 96 ? 20.845 -6.530 -17.661 1.00 74.81 96 GLY A C 1
ATOM 673 O O . GLY A 1 96 ? 21.759 -5.782 -18.000 1.00 74.81 96 GLY A O 1
ATOM 674 N N . ARG A 1 97 ? 20.013 -7.067 -18.562 1.00 81.44 97 ARG A N 1
ATOM 675 C CA . ARG A 1 97 ? 20.084 -6.814 -20.005 1.00 81.44 97 ARG A CA 1
ATOM 676 C C . ARG A 1 97 ? 18.775 -6.265 -20.537 1.00 81.44 97 ARG A C 1
ATOM 678 O O . ARG A 1 97 ? 17.705 -6.806 -20.274 1.00 81.44 97 ARG A O 1
ATOM 685 N N . VAL A 1 98 ? 18.883 -5.225 -21.355 1.00 87.06 98 VAL A N 1
ATOM 686 C CA . VAL A 1 98 ? 17.757 -4.697 -22.121 1.00 87.06 98 VAL A CA 1
ATOM 687 C C . VAL A 1 98 ? 17.422 -5.678 -23.244 1.00 87.06 98 VAL A C 1
ATOM 689 O O . VAL A 1 98 ? 18.255 -5.950 -24.108 1.00 87.06 98 VAL A O 1
ATOM 692 N N . LEU A 1 99 ? 16.210 -6.229 -23.212 1.00 89.19 99 LEU A N 1
ATOM 693 C CA . LEU A 1 99 ? 15.729 -7.221 -24.177 1.00 89.19 99 LEU A CA 1
ATOM 694 C C . LEU A 1 99 ? 14.883 -6.597 -25.289 1.00 89.19 99 LEU A C 1
ATOM 696 O O . LEU A 1 99 ? 14.878 -7.092 -26.415 1.00 89.19 99 LEU A O 1
ATOM 700 N N . ALA A 1 100 ? 14.172 -5.515 -24.979 1.00 91.44 100 ALA A N 1
ATOM 701 C CA . ALA A 1 100 ? 13.394 -4.753 -25.945 1.00 91.44 100 ALA A CA 1
ATOM 702 C C . ALA A 1 100 ? 13.250 -3.303 -25.490 1.00 91.44 100 ALA A C 1
ATOM 704 O O . ALA A 1 100 ? 13.161 -3.036 -24.294 1.00 91.44 100 ALA A O 1
ATOM 705 N N . THR A 1 101 ? 13.166 -2.391 -26.454 1.00 91.94 101 THR A N 1
ATOM 706 C CA . THR A 1 101 ? 12.960 -0.956 -26.242 1.00 91.94 101 THR A CA 1
ATOM 707 C C . THR A 1 101 ? 11.883 -0.428 -27.186 1.00 91.94 101 THR A C 1
ATOM 709 O O . THR A 1 101 ? 11.711 -0.916 -28.307 1.00 91.94 101 THR A O 1
ATOM 712 N N . ALA A 1 102 ? 11.143 0.583 -26.739 1.00 91.88 102 ALA A N 1
ATOM 713 C CA . ALA A 1 102 ? 10.152 1.282 -27.547 1.00 91.88 102 ALA A CA 1
ATOM 714 C C . ALA A 1 102 ? 10.021 2.744 -27.113 1.00 91.88 102 ALA A C 1
ATOM 716 O O . ALA A 1 102 ? 10.146 3.054 -25.932 1.00 91.88 102 ALA A O 1
ATOM 717 N N . HIS A 1 103 ? 9.722 3.630 -28.064 1.00 90.31 103 HIS A N 1
ATOM 718 C CA . HIS A 1 103 ? 9.232 4.974 -27.761 1.00 90.31 103 HIS A CA 1
ATOM 719 C C . HIS A 1 103 ? 7.701 4.970 -27.727 1.00 90.31 103 HIS A C 1
ATOM 721 O O . HIS A 1 103 ? 7.064 4.310 -28.555 1.00 90.31 103 HIS A O 1
ATOM 727 N N . THR A 1 104 ? 7.124 5.742 -26.815 1.00 87.75 104 THR A N 1
ATOM 728 C CA . THR A 1 104 ? 5.692 6.038 -26.731 1.00 87.75 104 THR A CA 1
ATOM 729 C C . THR A 1 104 ? 5.485 7.535 -26.546 1.00 87.75 104 THR A C 1
ATOM 731 O O . THR A 1 104 ? 6.266 8.197 -25.869 1.00 87.75 104 THR A O 1
ATOM 734 N N . ASP A 1 105 ? 4.427 8.074 -27.145 1.00 86.88 105 ASP A N 1
ATOM 735 C CA . ASP A 1 105 ? 4.076 9.493 -27.016 1.00 86.88 105 ASP A CA 1
ATOM 736 C C . ASP A 1 105 ? 3.387 9.792 -25.672 1.00 86.88 105 ASP A C 1
ATOM 738 O O . ASP A 1 105 ? 3.326 10.942 -25.240 1.00 86.88 105 ASP A O 1
ATOM 742 N N . ALA A 1 106 ? 2.882 8.753 -24.997 1.00 82.38 106 ALA A N 1
ATOM 743 C CA . ALA A 1 106 ? 2.254 8.836 -23.684 1.00 82.38 106 ALA A CA 1
ATOM 744 C C . ALA A 1 106 ? 3.065 8.043 -22.645 1.00 82.38 106 ALA A C 1
ATOM 746 O O . ALA A 1 106 ? 3.553 6.958 -22.977 1.00 82.38 106 ALA A O 1
ATOM 747 N N . PRO A 1 107 ? 3.201 8.550 -21.407 1.00 82.75 107 PRO A N 1
ATOM 748 C CA . PRO A 1 107 ? 3.848 7.805 -20.338 1.00 82.75 107 PRO A CA 1
ATOM 749 C C . PRO A 1 107 ? 3.032 6.567 -19.944 1.00 82.75 107 PRO A C 1
ATOM 751 O O . PRO A 1 107 ? 1.825 6.495 -20.183 1.00 82.75 107 PRO A O 1
ATOM 754 N N . ILE A 1 108 ? 3.698 5.613 -19.302 1.00 86.00 108 ILE A N 1
ATOM 755 C CA . ILE A 1 108 ? 3.073 4.479 -18.637 1.00 86.00 108 ILE A CA 1
ATOM 756 C C . ILE A 1 108 ? 2.112 5.013 -17.578 1.00 86.00 108 ILE A C 1
ATOM 758 O O . ILE A 1 108 ? 2.454 5.853 -16.742 1.00 86.00 108 ILE A O 1
ATOM 762 N N . GLU A 1 109 ? 0.900 4.479 -17.602 1.00 80.94 109 GLU A N 1
ATOM 763 C CA . GLU A 1 109 ? -0.096 4.745 -16.584 1.00 80.94 109 GLU A CA 1
ATOM 764 C C . GLU A 1 109 ? 0.195 3.857 -15.381 1.00 80.94 109 GLU A C 1
ATOM 766 O O . GLU A 1 109 ? 0.016 2.636 -15.430 1.00 80.94 109 GLU A O 1
ATOM 771 N N . ASN A 1 110 ? 0.630 4.482 -14.296 1.00 73.25 110 ASN A N 1
ATOM 772 C CA . ASN A 1 110 ? 0.737 3.865 -12.988 1.00 73.25 110 ASN A CA 1
ATOM 773 C C . ASN A 1 110 ? 0.055 4.785 -11.963 1.00 73.25 110 ASN A C 1
ATOM 775 O O . ASN A 1 110 ? -0.051 5.998 -12.157 1.00 73.25 110 ASN A O 1
ATOM 779 N N . SER A 1 111 ? -0.462 4.200 -10.896 1.00 62.56 111 SER A N 1
ATOM 780 C CA . SER A 1 111 ? -1.191 4.914 -9.846 1.00 62.56 111 SER A CA 1
ATOM 781 C C . SER A 1 111 ? -0.297 5.458 -8.736 1.00 62.56 111 SER A C 1
ATOM 783 O O . SER A 1 111 ? -0.706 6.364 -8.017 1.00 62.56 111 SER A O 1
ATOM 785 N N . LEU A 1 112 ? 0.929 4.943 -8.619 1.00 61.44 112 LEU A N 1
ATOM 786 C CA . LEU A 1 112 ? 1.888 5.301 -7.568 1.00 61.44 112 LEU A CA 1
ATOM 787 C C . LEU A 1 112 ? 2.931 6.317 -8.060 1.00 61.44 112 LEU A C 1
ATOM 789 O O . LEU A 1 112 ? 3.995 6.482 -7.464 1.00 61.44 112 LEU A O 1
ATOM 793 N N . GLY A 1 113 ? 2.667 6.965 -9.195 1.00 70.19 113 GLY A N 1
ATOM 794 C CA . GLY A 1 113 ? 3.538 7.925 -9.879 1.00 70.19 113 GLY A CA 1
ATOM 795 C C . GLY A 1 113 ? 4.768 7.309 -10.564 1.00 70.19 113 GLY A C 1
ATOM 796 O O . GLY A 1 113 ? 5.009 7.555 -11.751 1.00 70.19 113 GLY A O 1
ATOM 797 N N . VAL A 1 114 ? 5.551 6.519 -9.824 1.00 74.94 114 VAL A N 1
ATOM 798 C CA . VAL A 1 114 ? 6.864 5.993 -10.244 1.00 74.94 114 VAL A CA 1
ATOM 799 C C . VAL A 1 114 ? 6.974 4.469 -10.173 1.00 74.94 114 VAL A C 1
ATOM 801 O O . VAL A 1 114 ? 7.987 3.918 -10.593 1.00 74.94 114 VAL A O 1
ATOM 804 N N . PHE A 1 115 ? 5.956 3.777 -9.661 1.00 79.81 115 PHE A N 1
ATOM 805 C CA . PHE A 1 115 ? 6.001 2.343 -9.375 1.00 79.81 115 PHE A CA 1
ATOM 806 C C . PHE A 1 115 ? 4.691 1.653 -9.769 1.00 79.81 115 PHE A C 1
ATOM 808 O O . PHE A 1 115 ? 3.627 2.268 -9.739 1.00 79.81 115 PHE A O 1
ATOM 815 N N . GLY A 1 116 ? 4.748 0.372 -10.120 1.00 82.56 116 GLY A N 1
ATOM 816 C CA . GLY A 1 116 ? 3.562 -0.473 -10.250 1.00 82.56 116 GLY A CA 1
ATOM 817 C C . GLY A 1 116 ? 3.912 -1.891 -10.680 1.00 82.56 116 GLY A C 1
ATOM 818 O O . GLY A 1 116 ? 5.050 -2.174 -11.049 1.00 82.56 116 GLY A O 1
ATOM 819 N N . ILE A 1 117 ? 2.931 -2.791 -10.685 1.00 84.50 117 ILE A N 1
ATOM 820 C CA . ILE A 1 117 ? 3.105 -4.139 -11.245 1.00 84.50 117 ILE A CA 1
ATOM 821 C C . ILE A 1 117 ? 2.321 -4.260 -12.547 1.00 84.50 117 ILE A C 1
ATOM 823 O O . ILE A 1 117 ? 1.136 -3.956 -12.619 1.00 84.50 117 ILE A O 1
ATOM 827 N N . LEU A 1 118 ? 2.968 -4.737 -13.602 1.00 86.12 118 LEU A N 1
ATOM 828 C CA . LEU A 1 118 ? 2.302 -5.100 -14.843 1.00 86.12 118 LEU A CA 1
ATOM 829 C C . LEU A 1 118 ? 1.930 -6.579 -14.807 1.00 86.12 118 LEU A C 1
ATOM 831 O O . LEU A 1 118 ? 2.805 -7.427 -14.656 1.00 86.12 118 LEU A O 1
ATOM 835 N N . ILE A 1 119 ? 0.662 -6.903 -15.069 1.00 84.56 119 ILE A N 1
ATOM 836 C CA . ILE A 1 119 ? 0.246 -8.267 -15.422 1.00 84.56 119 ILE A CA 1
ATOM 837 C C . ILE A 1 119 ? 0.176 -8.371 -16.943 1.00 84.56 119 ILE A C 1
ATOM 839 O O . ILE A 1 119 ? -0.718 -7.811 -17.576 1.00 84.56 119 ILE A O 1
ATOM 843 N N . THR A 1 120 ? 1.103 -9.112 -17.550 1.00 81.88 120 THR A N 1
ATOM 844 C CA . THR A 1 120 ? 1.336 -9.107 -19.007 1.00 81.88 120 THR A CA 1
ATOM 845 C C . THR A 1 120 ? 0.094 -9.476 -19.827 1.00 81.88 120 THR A C 1
ATOM 847 O O . THR A 1 120 ? -0.159 -8.918 -20.896 1.00 81.88 120 THR A O 1
ATOM 850 N N . ALA A 1 121 ? -0.720 -10.407 -19.320 1.00 76.12 121 ALA A N 1
ATOM 851 C CA . ALA A 1 121 ? -1.962 -10.839 -19.966 1.00 76.12 121 ALA A CA 1
ATOM 852 C C . ALA A 1 121 ? -3.069 -9.764 -19.960 1.00 76.12 121 ALA A C 1
ATOM 854 O O . ALA A 1 121 ? -4.142 -9.983 -20.517 1.00 76.12 121 ALA A O 1
ATOM 855 N N . ARG A 1 122 ? -2.847 -8.646 -19.262 1.00 74.44 122 ARG A N 1
ATOM 856 C CA . ARG A 1 122 ? -3.854 -7.637 -18.912 1.00 74.44 122 ARG A CA 1
ATOM 857 C C . ARG A 1 122 ? -3.361 -6.211 -19.115 1.00 74.44 122 ARG A C 1
ATOM 859 O O . ARG A 1 122 ? -4.024 -5.269 -18.702 1.00 74.44 122 ARG A O 1
ATOM 866 N N . ALA A 1 123 ? -2.236 -6.065 -19.801 1.00 79.69 123 ALA A N 1
ATOM 867 C CA . ALA A 1 123 ? -1.662 -4.777 -20.154 1.00 79.69 123 ALA A CA 1
ATOM 868 C C . ALA A 1 123 ? -2.636 -3.857 -20.914 1.00 79.69 123 ALA A C 1
ATOM 870 O O . ALA A 1 123 ? -2.551 -2.639 -20.789 1.00 79.69 123 ALA A O 1
ATOM 871 N N . ASP A 1 124 ? -3.570 -4.458 -21.657 1.00 77.88 124 ASP A N 1
ATOM 872 C CA . ASP A 1 124 ? -4.566 -3.771 -22.484 1.00 77.88 124 ASP A CA 1
ATOM 873 C C . ASP A 1 124 ? -5.911 -3.547 -21.761 1.00 77.88 124 ASP A C 1
ATOM 875 O O . ASP A 1 124 ? -6.856 -3.030 -22.357 1.00 77.88 124 ASP A O 1
ATOM 879 N N . ALA A 1 125 ? -6.033 -3.961 -20.493 1.00 71.56 125 ALA A N 1
ATOM 880 C CA . ALA A 1 125 ? -7.255 -3.765 -19.718 1.00 71.56 125 ALA A CA 1
ATOM 881 C C . ALA A 1 125 ? -7.502 -2.271 -19.448 1.00 71.56 125 ALA A C 1
ATOM 883 O O . ALA A 1 125 ? -6.563 -1.483 -19.256 1.00 71.56 125 ALA A O 1
ATOM 884 N N . ALA A 1 126 ? -8.777 -1.876 -19.402 1.00 68.25 126 ALA A N 1
ATOM 885 C CA . ALA A 1 126 ? -9.141 -0.496 -19.099 1.00 68.25 126 ALA A CA 1
ATOM 886 C C . ALA A 1 126 ? -8.602 -0.089 -17.709 1.00 68.25 126 ALA A C 1
ATOM 888 O O . ALA A 1 126 ? -8.510 -0.946 -16.828 1.00 68.25 126 ALA A O 1
ATOM 889 N N . PRO A 1 127 ? -8.271 1.195 -17.461 1.00 66.19 127 PRO A N 1
ATOM 890 C CA . PRO A 1 127 ? -7.737 1.633 -16.165 1.00 66.19 127 PRO A CA 1
ATOM 891 C C . PRO A 1 127 ? -8.582 1.188 -14.959 1.00 66.19 127 PRO A C 1
ATOM 893 O O . PRO A 1 127 ? -8.038 0.727 -13.961 1.00 66.19 127 PRO A O 1
ATOM 896 N N . ALA A 1 128 ? -9.914 1.228 -15.084 1.00 61.41 128 ALA A N 1
ATOM 897 C CA . ALA A 1 128 ? -10.841 0.779 -14.041 1.00 61.41 128 ALA A CA 1
ATOM 898 C C . ALA A 1 128 ? -10.736 -0.728 -13.720 1.00 61.41 128 ALA A C 1
ATOM 900 O O . ALA A 1 128 ? -11.049 -1.151 -12.613 1.00 61.41 128 ALA A O 1
ATOM 901 N N . GLU A 1 129 ? -10.270 -1.546 -14.666 1.00 59.59 129 GLU A N 1
ATOM 902 C CA . GLU A 1 129 ? -10.106 -2.999 -14.510 1.00 59.59 129 GLU A CA 1
ATOM 903 C C . GLU A 1 129 ? -8.710 -3.384 -13.995 1.00 59.59 129 GLU A C 1
ATOM 905 O O . GLU A 1 129 ? -8.493 -4.518 -13.569 1.00 59.59 129 GLU A O 1
ATOM 910 N N . ARG A 1 130 ? -7.761 -2.439 -14.003 1.00 63.69 130 ARG A N 1
ATOM 911 C CA . ARG A 1 130 ? -6.390 -2.605 -13.491 1.00 63.69 130 ARG A CA 1
ATOM 912 C C . ARG A 1 130 ? -6.278 -2.407 -11.973 1.00 63.69 130 ARG A C 1
ATOM 914 O O . ARG A 1 130 ? -5.182 -2.466 -11.427 1.00 63.69 130 ARG A O 1
ATOM 921 N N . MET A 1 131 ? -7.407 -2.206 -11.289 1.00 61.16 131 MET A N 1
ATOM 922 C CA . MET A 1 131 ? -7.511 -2.125 -9.824 1.00 61.16 131 MET A CA 1
ATOM 923 C C . MET A 1 131 ? -6.599 -1.083 -9.168 1.00 61.16 131 MET A C 1
ATOM 925 O O . MET A 1 131 ? -6.293 -1.193 -7.991 1.00 61.16 131 MET A O 1
ATOM 929 N N . GLY A 1 132 ? -6.190 -0.054 -9.912 1.00 59.44 132 GLY A N 1
ATOM 930 C CA . GLY A 1 132 ? -5.533 1.114 -9.335 1.00 59.44 132 GLY A CA 1
ATOM 931 C C . GLY A 1 132 ? -4.137 0.879 -8.762 1.00 59.44 132 GLY A C 1
ATOM 932 O O . GLY A 1 132 ? -3.627 1.807 -8.168 1.00 59.44 132 GLY A O 1
ATOM 933 N N . PHE A 1 133 ? -3.501 -0.280 -8.941 1.00 65.50 133 PHE A N 1
ATOM 934 C CA . PHE A 1 133 ? -2.073 -0.510 -8.640 1.00 65.50 133 PHE A CA 1
ATOM 935 C C . PHE A 1 133 ? -1.323 -1.217 -9.774 1.00 65.50 133 PHE A C 1
ATOM 937 O O . PHE A 1 133 ? -0.089 -1.254 -9.816 1.00 65.50 133 PHE A O 1
ATOM 944 N N . LEU A 1 134 ? -2.070 -1.755 -10.744 1.00 73.75 134 LEU A N 1
ATOM 945 C CA . LEU A 1 134 ? -1.477 -2.370 -11.914 1.00 73.75 134 LEU A CA 1
ATOM 946 C C . LEU A 1 134 ? -1.160 -1.325 -12.980 1.00 73.75 134 LEU A C 1
ATOM 948 O O . LEU A 1 134 ? -2.000 -0.507 -13.367 1.00 73.75 134 LEU A O 1
ATOM 952 N N . ALA A 1 135 ? 0.054 -1.407 -13.503 1.00 79.25 135 ALA A N 1
ATOM 953 C CA . ALA A 1 135 ? 0.506 -0.556 -14.585 1.00 79.25 135 ALA A CA 1
ATOM 954 C C . ALA A 1 135 ? -0.150 -0.941 -15.922 1.00 79.25 135 ALA A C 1
ATOM 956 O O . ALA A 1 135 ? -0.458 -2.108 -16.181 1.00 79.25 135 ALA A O 1
ATOM 957 N N . GLY A 1 136 ? -0.325 0.042 -16.804 1.00 82.25 136 GLY A N 1
ATOM 958 C CA . GLY A 1 136 ? -0.731 -0.174 -18.196 1.00 82.25 136 GLY A CA 1
ATOM 959 C C . GLY A 1 136 ? -0.228 0.934 -19.117 1.00 82.25 136 GLY A C 1
ATOM 960 O O . GLY A 1 136 ? 0.565 1.776 -18.712 1.00 82.25 136 GLY A O 1
ATOM 961 N N . GLY A 1 137 ? -0.625 0.900 -20.390 1.00 84.31 137 GLY A N 1
ATOM 962 C CA . GLY A 1 137 ? -0.031 1.788 -21.403 1.00 84.31 137 GLY A CA 1
ATOM 963 C C . GLY A 1 137 ? 1.400 1.394 -21.799 1.00 84.31 137 GLY A C 1
ATOM 964 O O . GLY A 1 137 ? 2.116 2.174 -22.421 1.00 84.31 137 GLY A O 1
ATOM 965 N N . VAL A 1 138 ? 1.830 0.175 -21.453 1.00 89.19 138 VAL A N 1
ATOM 966 C CA . VAL A 1 138 ? 3.139 -0.365 -21.841 1.00 89.19 138 VAL A CA 1
ATOM 967 C C . VAL A 1 138 ? 3.140 -0.668 -23.349 1.00 89.19 138 VAL A C 1
ATOM 969 O O . VAL A 1 138 ? 2.216 -1.331 -23.824 1.00 89.19 138 VAL A O 1
ATOM 972 N N . PRO A 1 139 ? 4.152 -0.231 -24.126 1.00 90.44 139 PRO A N 1
ATOM 973 C CA . PRO A 1 139 ? 4.158 -0.416 -25.577 1.00 90.44 139 PRO A CA 1
ATOM 974 C C . PRO A 1 139 ? 4.115 -1.888 -26.008 1.00 90.44 139 PRO A C 1
ATOM 976 O O . PRO A 1 139 ? 4.814 -2.731 -25.448 1.00 90.44 139 PRO A O 1
ATOM 979 N N . GLU A 1 140 ? 3.385 -2.193 -27.084 1.00 89.56 140 GLU A N 1
ATOM 980 C CA . GLU A 1 140 ? 3.179 -3.571 -27.567 1.00 89.56 140 GLU A CA 1
ATOM 981 C C . GLU A 1 140 ? 4.488 -4.313 -27.897 1.00 89.56 140 GLU A C 1
ATOM 983 O O . GLU A 1 140 ? 4.574 -5.524 -27.724 1.00 89.56 140 GLU A O 1
ATOM 988 N N . VAL A 1 141 ? 5.545 -3.611 -28.320 1.00 90.38 141 VAL A N 1
ATOM 989 C CA . VAL A 1 141 ? 6.873 -4.223 -28.532 1.00 90.38 141 VAL A CA 1
ATOM 990 C C . VAL A 1 141 ? 7.452 -4.777 -27.222 1.00 90.38 141 VAL A C 1
ATOM 992 O O . VAL A 1 141 ? 7.991 -5.884 -27.201 1.00 90.38 141 VAL A O 1
ATOM 995 N N . VAL A 1 142 ? 7.301 -4.033 -26.125 1.00 92.62 142 VAL A N 1
ATOM 996 C CA . VAL A 1 142 ? 7.745 -4.427 -24.780 1.00 92.62 142 VAL A CA 1
ATOM 997 C C . VAL A 1 142 ? 6.853 -5.552 -24.251 1.00 92.62 142 VAL A C 1
ATOM 999 O O . VAL A 1 142 ? 7.361 -6.562 -23.769 1.00 92.62 142 VAL A O 1
ATOM 1002 N N . LEU A 1 143 ? 5.532 -5.445 -24.432 1.00 91.88 143 LEU A N 1
ATOM 1003 C CA . LEU A 1 143 ? 4.581 -6.496 -24.052 1.00 91.88 143 LEU A CA 1
ATOM 1004 C C . LEU A 1 143 ? 4.834 -7.812 -24.779 1.00 91.88 143 LEU A C 1
ATOM 1006 O O . LEU A 1 143 ? 4.813 -8.871 -24.158 1.00 91.88 143 LEU A O 1
ATOM 1010 N N . ARG A 1 144 ? 5.104 -7.765 -26.084 1.00 92.12 144 ARG A N 1
ATOM 1011 C CA . ARG A 1 144 ? 5.452 -8.954 -26.860 1.00 92.12 144 ARG A CA 1
ATOM 1012 C C . ARG A 1 144 ? 6.732 -9.596 -26.347 1.00 92.12 144 ARG A C 1
ATOM 1014 O O . ARG A 1 144 ? 6.742 -10.799 -26.135 1.00 92.12 144 ARG A O 1
ATOM 1021 N N . SER A 1 145 ? 7.759 -8.795 -26.065 1.00 93.75 145 SER A N 1
ATOM 1022 C CA . SER A 1 145 ? 9.008 -9.293 -25.481 1.00 93.75 145 SER A CA 1
ATOM 1023 C C . SER A 1 145 ? 8.783 -10.012 -24.144 1.00 93.75 145 SER A C 1
ATOM 1025 O O . SER A 1 145 ? 9.320 -11.098 -23.938 1.00 93.75 145 SER A O 1
ATOM 1027 N N . LEU A 1 146 ? 7.940 -9.458 -23.265 1.00 91.75 146 LEU A N 1
ATOM 1028 C CA . LEU A 1 146 ? 7.548 -10.101 -22.005 1.00 91.75 146 LEU A CA 1
ATOM 1029 C C . LEU A 1 146 ? 6.799 -11.424 -22.242 1.00 91.75 146 LEU A C 1
ATOM 1031 O O . LEU A 1 146 ? 7.119 -12.437 -21.622 1.00 91.75 146 LEU A O 1
ATOM 1035 N N . ARG A 1 147 ? 5.818 -11.433 -23.157 1.00 90.75 147 ARG A N 1
ATOM 1036 C CA . ARG A 1 147 ? 5.022 -12.627 -23.503 1.00 90.75 147 ARG A CA 1
ATOM 1037 C C . ARG A 1 147 ? 5.897 -13.739 -24.088 1.00 90.75 147 ARG A C 1
ATOM 1039 O O . ARG A 1 147 ? 5.771 -14.884 -23.662 1.00 90.75 147 ARG A O 1
ATOM 1046 N N . ASP A 1 148 ? 6.801 -13.400 -25.003 1.00 93.12 148 ASP A N 1
ATOM 1047 C CA . ASP A 1 148 ? 7.724 -14.341 -25.650 1.00 93.12 148 ASP A CA 1
ATOM 1048 C C . ASP A 1 148 ? 8.710 -14.957 -24.643 1.00 93.12 148 ASP A C 1
ATOM 1050 O O . ASP A 1 148 ? 9.081 -16.123 -24.767 1.00 93.12 148 ASP A O 1
ATOM 1054 N N . ALA A 1 149 ? 9.088 -14.200 -23.608 1.00 88.69 149 ALA A N 1
ATOM 1055 C CA . ALA A 1 149 ? 9.902 -14.675 -22.490 1.00 88.69 149 ALA A CA 1
ATOM 1056 C C . ALA A 1 149 ? 9.100 -15.454 -21.422 1.00 88.69 149 ALA A C 1
ATOM 1058 O O . ALA A 1 149 ? 9.670 -15.902 -20.430 1.00 88.69 149 ALA A O 1
ATOM 1059 N N . GLY A 1 150 ? 7.783 -15.631 -21.597 1.00 87.94 150 GLY A N 1
ATOM 1060 C CA . GLY A 1 150 ? 6.923 -16.326 -20.635 1.00 87.94 150 GLY A CA 1
ATOM 1061 C C . GLY A 1 150 ? 6.667 -15.546 -19.339 1.00 87.94 150 GLY A C 1
ATOM 1062 O O . GLY A 1 150 ? 6.244 -16.130 -18.340 1.00 87.94 150 GLY A O 1
ATOM 1063 N N . VAL A 1 151 ? 6.907 -14.232 -19.339 1.00 86.06 151 VAL A N 1
ATOM 1064 C CA . VAL A 1 151 ? 6.783 -13.372 -18.158 1.00 86.06 151 VAL A CA 1
ATOM 1065 C C . VAL A 1 151 ? 5.314 -13.090 -17.864 1.00 86.06 151 VAL A C 1
ATOM 1067 O O . VAL A 1 151 ? 4.605 -12.467 -18.659 1.00 86.06 151 VAL A O 1
ATOM 1070 N N . ARG A 1 152 ? 4.843 -13.535 -16.695 1.00 81.38 152 ARG A N 1
ATOM 1071 C CA . ARG A 1 152 ? 3.448 -13.355 -16.250 1.00 81.38 152 ARG A CA 1
ATOM 1072 C C . ARG A 1 152 ? 3.196 -12.002 -15.591 1.00 81.38 152 ARG A C 1
ATOM 1074 O O . ARG A 1 152 ? 2.118 -11.437 -15.774 1.00 81.38 152 ARG A O 1
ATOM 1081 N N . ALA A 1 153 ? 4.174 -11.528 -14.830 1.00 83.00 153 ALA A N 1
ATOM 1082 C CA . ALA A 1 153 ? 4.154 -10.248 -14.151 1.00 83.00 153 ALA A CA 1
ATOM 1083 C C . ALA A 1 153 ? 5.541 -9.608 -14.236 1.00 83.00 153 ALA A C 1
ATOM 1085 O O . ALA A 1 153 ? 6.543 -10.322 -14.228 1.00 83.00 153 ALA A O 1
ATOM 1086 N N . ALA A 1 154 ? 5.581 -8.285 -14.328 1.00 86.38 154 ALA A N 1
ATOM 1087 C CA . ALA A 1 154 ? 6.812 -7.512 -14.360 1.00 86.38 154 ALA A CA 1
ATOM 1088 C C . ALA A 1 154 ? 6.688 -6.302 -13.440 1.00 86.38 154 ALA A C 1
ATOM 1090 O O . ALA A 1 154 ? 5.617 -5.699 -13.333 1.00 86.38 154 ALA A O 1
ATOM 1091 N N . LEU A 1 155 ? 7.794 -5.942 -12.803 1.00 86.38 155 LEU A N 1
ATOM 1092 C CA . LEU A 1 155 ? 7.878 -4.713 -12.044 1.00 86.38 155 LEU A CA 1
ATOM 1093 C C . LEU A 1 155 ? 8.008 -3.533 -13.003 1.00 86.38 155 LEU A C 1
ATOM 1095 O O . LEU A 1 155 ? 8.889 -3.522 -13.855 1.00 86.38 155 LEU A O 1
ATOM 1099 N N . VAL A 1 156 ? 7.153 -2.532 -12.850 1.00 86.62 156 VAL A N 1
ATOM 1100 C CA . VAL A 1 156 ? 7.212 -1.288 -13.608 1.00 86.62 156 VAL A CA 1
ATOM 1101 C C . VAL A 1 156 ? 7.822 -0.199 -12.746 1.00 86.62 156 VAL A C 1
ATOM 1103 O O . VAL A 1 156 ? 7.360 0.060 -11.636 1.00 86.62 156 VAL A O 1
ATOM 1106 N N . TRP A 1 157 ? 8.826 0.477 -13.292 1.00 84.88 157 TRP A N 1
ATOM 1107 C CA . TRP A 1 157 ? 9.426 1.648 -12.676 1.00 84.88 157 TRP A CA 1
ATOM 1108 C C . TRP A 1 157 ? 9.456 2.813 -13.663 1.00 84.88 157 TRP A C 1
ATOM 1110 O O . TRP A 1 157 ? 10.048 2.726 -14.741 1.00 84.88 157 TRP A O 1
ATOM 1120 N N . SER A 1 158 ? 8.826 3.914 -13.270 1.00 80.12 158 SER A N 1
ATOM 1121 C CA . SER A 1 158 ? 8.667 5.122 -14.071 1.00 80.12 158 SER A CA 1
ATOM 1122 C C . SER A 1 158 ? 9.529 6.258 -13.545 1.00 80.12 158 SER A C 1
ATOM 1124 O O . SER A 1 158 ? 9.349 6.724 -12.424 1.00 80.12 158 SER A O 1
ATOM 1126 N N . GLY A 1 159 ? 10.432 6.755 -14.386 1.00 74.06 159 GLY A N 1
ATOM 1127 C CA . GLY A 1 159 ? 11.311 7.876 -14.073 1.00 74.06 159 GLY A CA 1
ATOM 1128 C C . GLY A 1 159 ? 12.790 7.509 -14.165 1.00 74.06 159 GLY A C 1
ATOM 1129 O O . GLY A 1 159 ? 13.202 6.382 -13.902 1.00 74.06 159 GLY A O 1
ATOM 1130 N N . ASN A 1 160 ? 13.596 8.503 -14.535 1.00 69.19 160 ASN A N 1
ATOM 1131 C CA . ASN A 1 160 ? 15.058 8.440 -14.524 1.00 69.19 160 ASN A CA 1
ATOM 1132 C C . ASN A 1 160 ? 15.622 8.974 -13.190 1.00 69.19 160 ASN A C 1
ATOM 1134 O O . ASN A 1 160 ? 14.871 9.461 -12.342 1.00 69.19 160 ASN A O 1
ATOM 1138 N N . ALA A 1 161 ? 16.947 8.935 -13.016 1.00 66.44 161 ALA A N 1
ATOM 1139 C CA . ALA A 1 161 ? 17.620 9.436 -11.812 1.00 66.44 161 ALA A CA 1
ATOM 1140 C C . ALA A 1 161 ? 17.224 10.883 -11.447 1.00 66.44 161 ALA A C 1
ATOM 1142 O O . ALA A 1 161 ? 17.020 11.189 -10.274 1.00 66.44 161 ALA A O 1
ATOM 1143 N N . GLU A 1 162 ? 17.040 11.758 -12.440 1.00 69.81 162 GLU A N 1
ATOM 1144 C CA . GLU A 1 162 ? 16.590 13.143 -12.246 1.00 69.81 162 GLU A CA 1
ATOM 1145 C C . GLU A 1 162 ? 15.154 13.222 -11.704 1.00 69.81 162 GLU A C 1
ATOM 1147 O O . GLU A 1 162 ? 14.900 13.913 -10.718 1.00 69.81 162 GLU A O 1
ATOM 1152 N N . THR A 1 163 ? 14.223 12.468 -12.295 1.00 69.31 163 THR A N 1
ATOM 1153 C CA . THR A 1 163 ? 12.816 12.410 -11.860 1.00 69.31 163 THR A CA 1
ATOM 1154 C C . THR A 1 163 ? 12.708 11.848 -10.444 1.00 69.31 163 THR A C 1
ATOM 1156 O O . THR A 1 163 ? 11.959 12.367 -9.618 1.00 69.31 163 THR A O 1
ATOM 1159 N N . LEU A 1 164 ? 13.500 10.818 -10.140 1.00 69.69 164 LEU A N 1
ATOM 1160 C CA . LEU A 1 164 ? 13.570 10.226 -8.808 1.00 69.69 164 LEU A CA 1
ATOM 1161 C C . LEU A 1 164 ? 14.168 11.202 -7.796 1.00 69.69 164 LEU A C 1
ATOM 1163 O O . LEU A 1 164 ? 13.634 11.346 -6.701 1.00 69.69 164 LEU A O 1
ATOM 1167 N N . SER A 1 165 ? 15.218 11.931 -8.170 1.00 71.00 165 SER A N 1
ATOM 1168 C CA . SER A 1 165 ? 15.800 12.976 -7.326 1.00 71.00 165 SER A CA 1
ATOM 1169 C C . SER A 1 165 ? 14.795 14.085 -7.008 1.00 71.00 165 SER A C 1
ATOM 1171 O O . SER A 1 165 ? 14.624 14.443 -5.842 1.00 71.00 165 SER A O 1
ATOM 1173 N N . ALA A 1 166 ? 14.047 14.554 -8.012 1.00 71.88 166 ALA A N 1
ATOM 1174 C CA . ALA A 1 166 ? 12.981 15.538 -7.830 1.00 71.88 166 ALA A CA 1
ATOM 1175 C C . ALA A 1 166 ? 11.843 15.032 -6.923 1.00 71.88 166 ALA A C 1
ATOM 1177 O O . ALA A 1 166 ? 11.248 15.821 -6.194 1.00 71.88 166 ALA A O 1
ATOM 1178 N N . ALA A 1 167 ? 11.581 13.721 -6.917 1.00 65.69 167 ALA A N 1
ATOM 1179 C CA . ALA A 1 167 ? 10.629 13.068 -6.017 1.00 65.69 167 ALA A CA 1
ATOM 1180 C C . ALA A 1 167 ? 11.191 12.796 -4.601 1.00 65.69 167 ALA A C 1
ATOM 1182 O O . ALA A 1 167 ? 10.559 12.103 -3.809 1.00 65.69 167 ALA A O 1
ATOM 1183 N N . GLY A 1 168 ? 12.384 13.307 -4.266 1.00 69.69 168 GLY A N 1
ATOM 1184 C CA . GLY A 1 168 ? 13.029 13.084 -2.966 1.00 69.69 168 GLY A CA 1
ATOM 1185 C C . GLY A 1 168 ? 13.731 11.727 -2.834 1.00 69.69 168 GLY A C 1
ATOM 1186 O O . GLY A 1 168 ? 14.195 11.365 -1.754 1.00 69.69 168 GLY A O 1
ATOM 1187 N N . LEU A 1 169 ? 13.866 10.989 -3.936 1.00 72.31 169 LEU A N 1
ATOM 1188 C CA . LEU A 1 169 ? 14.536 9.693 -4.041 1.00 72.31 169 LEU A CA 1
ATOM 1189 C C . LEU A 1 169 ? 15.929 9.845 -4.696 1.00 72.31 169 LEU A C 1
ATOM 1191 O O . LEU A 1 169 ? 16.376 9.007 -5.477 1.00 72.31 169 LEU A O 1
ATOM 1195 N N . GLY A 1 170 ? 16.630 10.948 -4.420 1.00 69.38 170 GLY A N 1
ATOM 1196 C CA . GLY A 1 170 ? 17.945 11.244 -5.016 1.00 69.38 170 GLY A CA 1
ATOM 1197 C C . GLY A 1 170 ? 19.100 10.434 -4.419 1.00 69.38 170 GLY A C 1
ATOM 1198 O O . GLY A 1 170 ? 20.071 10.134 -5.110 1.00 69.38 170 GLY A O 1
ATOM 1199 N N . GLU A 1 171 ? 18.970 10.017 -3.160 1.00 80.69 171 GLU A N 1
ATOM 1200 C CA . GLU A 1 171 ? 19.979 9.216 -2.459 1.00 80.69 171 GLU A CA 1
ATOM 1201 C C . GLU A 1 171 ? 19.806 7.714 -2.762 1.00 80.69 171 GLU A C 1
ATOM 1203 O O . GLU A 1 171 ? 18.712 7.186 -2.522 1.00 80.69 171 GLU A O 1
ATOM 1208 N N . PRO A 1 172 ? 20.854 6.986 -3.207 1.00 76.69 172 PRO A N 1
ATOM 1209 C CA . PRO A 1 172 ? 20.762 5.558 -3.543 1.00 76.69 172 PRO A CA 1
ATOM 1210 C C . PRO A 1 172 ? 20.192 4.695 -2.410 1.00 76.69 172 PRO A C 1
ATOM 1212 O O . PRO A 1 172 ? 19.289 3.889 -2.613 1.00 76.69 172 PRO A O 1
ATOM 1215 N N . ALA A 1 173 ? 20.638 4.925 -1.172 1.00 78.25 173 ALA A N 1
ATOM 1216 C CA . ALA A 1 173 ? 20.143 4.179 -0.015 1.00 78.25 173 ALA A CA 1
ATOM 1217 C C . ALA A 1 173 ? 18.643 4.413 0.247 1.00 78.25 173 ALA A C 1
ATOM 1219 O O . ALA A 1 173 ? 17.935 3.497 0.671 1.00 78.25 173 ALA A O 1
ATOM 1220 N N . THR A 1 174 ? 18.147 5.625 -0.017 1.00 79.62 174 THR A N 1
ATOM 1221 C CA . THR A 1 174 ? 16.720 5.953 0.096 1.00 79.62 174 THR A CA 1
ATOM 1222 C C . THR A 1 174 ? 15.926 5.305 -1.035 1.00 79.62 174 THR A C 1
ATOM 1224 O O . THR A 1 174 ? 14.891 4.703 -0.754 1.00 79.62 174 THR A O 1
ATOM 1227 N N . ARG A 1 175 ? 16.426 5.340 -2.281 1.00 78.06 175 ARG A N 1
ATOM 1228 C CA . ARG A 1 175 ? 15.805 4.637 -3.420 1.00 78.06 175 ARG A CA 1
ATOM 1229 C C . ARG A 1 175 ? 15.657 3.156 -3.159 1.00 78.06 175 ARG A C 1
ATOM 1231 O O . ARG A 1 175 ? 14.545 2.647 -3.228 1.00 78.06 175 ARG A O 1
ATOM 1238 N N . ALA A 1 176 ? 16.753 2.486 -2.811 1.00 77.00 176 ALA A N 1
ATOM 1239 C CA . ALA A 1 176 ? 16.752 1.055 -2.552 1.00 77.00 176 ALA A CA 1
ATOM 1240 C C . ALA A 1 176 ? 15.754 0.689 -1.444 1.00 77.00 176 ALA A C 1
ATOM 1242 O O . ALA A 1 176 ? 15.051 -0.313 -1.538 1.00 77.00 176 ALA A O 1
ATOM 1243 N N . ARG A 1 177 ? 15.651 1.514 -0.395 1.00 81.19 177 ARG A N 1
ATOM 1244 C CA . ARG A 1 177 ? 14.700 1.303 0.703 1.00 81.19 177 ARG A CA 1
ATOM 1245 C C . ARG A 1 177 ? 13.242 1.439 0.258 1.00 81.19 177 ARG A C 1
ATOM 1247 O O . ARG A 1 177 ? 12.435 0.573 0.581 1.00 81.19 177 ARG A O 1
ATOM 1254 N N . VAL A 1 178 ? 12.914 2.497 -0.482 1.00 80.25 178 VAL A N 1
ATOM 1255 C CA . VAL A 1 178 ? 11.552 2.739 -0.987 1.00 80.25 178 VAL A CA 1
ATOM 1256 C C . VAL A 1 178 ? 11.162 1.694 -2.028 1.00 80.25 178 VAL A C 1
ATOM 1258 O O . VAL A 1 178 ? 10.075 1.138 -1.942 1.00 80.25 178 VAL A O 1
ATOM 1261 N N . ALA A 1 179 ? 12.067 1.352 -2.945 1.00 78.69 179 ALA A N 1
ATOM 1262 C CA . ALA A 1 179 ? 11.843 0.310 -3.938 1.00 78.69 179 ALA A CA 1
ATOM 1263 C C . ALA A 1 179 ? 11.543 -1.046 -3.288 1.00 78.69 179 ALA A C 1
ATOM 1265 O O . ALA A 1 179 ? 10.621 -1.730 -3.719 1.00 78.69 179 ALA A O 1
ATOM 1266 N N . ARG A 1 180 ? 12.278 -1.415 -2.224 1.00 81.38 180 ARG A N 1
ATOM 1267 C CA . ARG A 1 180 ? 12.057 -2.675 -1.492 1.00 81.38 180 ARG A CA 1
ATOM 1268 C C . ARG A 1 180 ? 10.663 -2.742 -0.911 1.00 81.38 180 ARG A C 1
ATOM 1270 O O . ARG A 1 180 ? 9.963 -3.731 -1.087 1.00 81.38 180 ARG A O 1
ATOM 1277 N N . TYR A 1 181 ? 10.286 -1.676 -0.225 1.00 84.31 181 TYR A N 1
ATOM 1278 C CA . TYR A 1 181 ? 8.971 -1.571 0.368 1.00 84.31 181 TYR A CA 1
ATOM 1279 C C . TYR A 1 181 ? 7.862 -1.613 -0.687 1.00 84.31 181 TYR A C 1
ATOM 1281 O O . TYR A 1 181 ? 6.968 -2.437 -0.555 1.00 84.31 181 TYR A O 1
ATOM 1289 N N . LEU A 1 182 ? 7.954 -0.816 -1.756 1.00 82.31 182 LEU A N 1
ATOM 1290 C CA . LEU A 1 182 ? 6.932 -0.798 -2.805 1.00 82.31 182 LEU A CA 1
ATOM 1291 C C . LEU A 1 182 ? 6.840 -2.141 -3.541 1.00 82.31 182 LEU A C 1
ATOM 1293 O O . LEU A 1 182 ? 5.741 -2.586 -3.851 1.00 82.31 182 LEU A O 1
ATOM 1297 N N . LEU A 1 183 ? 7.962 -2.840 -3.766 1.00 82.00 183 LEU A N 1
ATOM 1298 C CA . LEU A 1 183 ? 7.913 -4.187 -4.341 1.00 82.00 183 LEU A CA 1
ATOM 1299 C C . LEU A 1 183 ? 7.121 -5.132 -3.457 1.00 82.00 183 LEU A C 1
ATOM 1301 O O . LEU A 1 183 ? 6.263 -5.842 -3.973 1.00 82.00 183 LEU A O 1
ATOM 1305 N N . LEU A 1 184 ? 7.406 -5.150 -2.159 1.00 82.31 184 LEU A N 1
ATOM 1306 C CA . LEU A 1 184 ? 6.679 -5.993 -1.220 1.00 82.31 184 LEU A CA 1
ATOM 1307 C C . LEU A 1 184 ? 5.197 -5.602 -1.172 1.00 82.31 184 LEU A C 1
ATOM 1309 O O . LEU A 1 184 ? 4.352 -6.487 -1.275 1.00 82.31 184 LEU A O 1
ATOM 1313 N N . HIS A 1 185 ? 4.891 -4.305 -1.129 1.00 85.50 185 HIS A N 1
ATOM 1314 C CA . HIS A 1 185 ? 3.527 -3.780 -1.049 1.00 85.50 185 HIS A CA 1
ATOM 1315 C C . HIS A 1 185 ? 2.688 -4.191 -2.254 1.00 85.50 185 HIS A C 1
ATOM 1317 O O . HIS A 1 185 ? 1.657 -4.847 -2.121 1.00 85.50 185 HIS A O 1
ATOM 1323 N N . GLU A 1 186 ? 3.175 -3.901 -3.457 1.00 81.25 186 GLU A N 1
ATOM 1324 C CA . GLU A 1 186 ? 2.428 -4.211 -4.673 1.00 81.25 186 GLU A CA 1
ATOM 1325 C C . GLU A 1 186 ? 2.402 -5.703 -4.979 1.00 81.25 186 GLU A C 1
ATOM 1327 O O . GLU A 1 186 ? 1.424 -6.230 -5.509 1.00 81.25 186 GLU A O 1
ATOM 1332 N N . SER A 1 187 ? 3.463 -6.423 -4.623 1.00 80.19 187 SER A N 1
ATOM 1333 C CA . SER A 1 187 ? 3.469 -7.878 -4.739 1.00 80.19 187 SER A CA 1
ATOM 1334 C C . SER A 1 187 ? 2.483 -8.528 -3.784 1.00 80.19 187 SER A C 1
ATOM 1336 O O . SER A 1 187 ? 1.921 -9.573 -4.109 1.00 80.19 187 SER A O 1
ATOM 1338 N N . PHE A 1 188 ? 2.252 -7.919 -2.623 1.00 79.50 188 PHE A N 1
ATOM 1339 C CA . PHE A 1 188 ? 1.232 -8.364 -1.696 1.00 79.50 188 PHE A CA 1
ATOM 1340 C C . PHE A 1 188 ? -0.173 -8.150 -2.279 1.00 79.50 188 PHE A C 1
ATOM 1342 O O . PHE A 1 188 ? -0.982 -9.076 -2.265 1.00 79.50 188 PHE A O 1
ATOM 1349 N N . HIS A 1 189 ? -0.441 -7.000 -2.904 1.00 78.56 189 HIS A N 1
ATOM 1350 C CA . HIS A 1 189 ? -1.680 -6.781 -3.664 1.00 78.56 189 HIS A CA 1
ATOM 1351 C C . HIS A 1 189 ? -1.867 -7.825 -4.768 1.00 78.56 189 HIS A C 1
ATOM 1353 O O . HIS A 1 189 ? -2.931 -8.421 -4.926 1.00 78.56 189 HIS A O 1
ATOM 1359 N N . VAL A 1 190 ? -0.799 -8.126 -5.502 1.00 75.38 190 VAL A N 1
ATOM 1360 C CA . VAL A 1 190 ? -0.784 -9.152 -6.549 1.00 75.38 190 VAL A CA 1
ATOM 1361 C C . VAL A 1 190 ? -0.994 -10.564 -5.982 1.00 75.38 190 VAL A C 1
ATOM 1363 O O . VAL A 1 190 ? -1.709 -11.361 -6.585 1.00 75.38 190 VAL A O 1
ATOM 1366 N N . GLN A 1 191 ? -0.442 -10.878 -4.811 1.00 73.50 191 GLN A N 1
ATOM 1367 C CA . GLN A 1 191 ? -0.710 -12.114 -4.073 1.00 73.50 191 GLN A CA 1
ATOM 1368 C C . GLN A 1 191 ? -2.180 -12.205 -3.657 1.00 73.50 191 GLN A C 1
ATOM 1370 O O . GLN A 1 191 ? -2.810 -13.237 -3.889 1.00 73.50 191 GLN A O 1
ATOM 1375 N N . ALA A 1 192 ? -2.743 -11.145 -3.076 1.00 66.62 192 ALA A N 1
ATOM 1376 C CA . ALA A 1 192 ? -4.162 -11.077 -2.732 1.00 66.62 192 ALA A CA 1
ATOM 1377 C C . ALA A 1 192 ? -5.035 -11.305 -3.981 1.00 66.62 192 ALA A C 1
ATOM 1379 O O . ALA A 1 192 ? -6.069 -11.972 -3.924 1.00 66.62 192 ALA A O 1
ATOM 1380 N N . LEU A 1 193 ? -4.553 -10.848 -5.142 1.00 60.84 193 LEU A N 1
ATOM 1381 C CA . LEU A 1 193 ? -5.142 -11.110 -6.450 1.00 60.84 193 LEU A CA 1
ATOM 1382 C C . LEU A 1 193 ? -4.827 -12.472 -7.080 1.00 60.84 193 LEU A C 1
ATOM 1384 O O . LEU A 1 193 ? -5.459 -12.762 -8.087 1.00 60.84 193 LEU A O 1
ATOM 1388 N N . PHE A 1 194 ? -3.879 -13.282 -6.596 1.00 54.03 194 PHE A N 1
ATOM 1389 C CA . PHE A 1 194 ? -3.463 -14.554 -7.223 1.00 54.03 194 PHE A CA 1
ATOM 1390 C C . PHE A 1 194 ? -3.403 -15.760 -6.270 1.00 54.03 194 PHE A C 1
ATOM 1392 O O . PHE A 1 194 ? -3.016 -16.847 -6.706 1.00 54.03 194 PHE A O 1
ATOM 1399 N N . GLY A 1 195 ? -3.798 -15.607 -5.003 1.00 50.88 195 GLY A N 1
ATOM 1400 C CA . GLY A 1 195 ? -3.852 -16.682 -4.005 1.00 50.88 195 GLY A CA 1
ATOM 1401 C C . GLY A 1 195 ? -4.721 -17.887 -4.424 1.00 50.88 195 GLY A C 1
ATOM 1402 O O . GLY A 1 195 ? -5.292 -17.893 -5.516 1.00 50.88 195 GLY A O 1
ATOM 1403 N N . PRO A 1 196 ? -4.866 -18.930 -3.575 1.00 34.44 196 PRO A N 1
ATOM 1404 C CA . PRO A 1 196 ? -5.405 -20.263 -3.928 1.00 34.44 196 PRO A CA 1
ATOM 1405 C C . PRO A 1 196 ? -6.855 -20.320 -4.470 1.00 34.44 196 PRO A C 1
ATOM 1407 O O . PRO A 1 196 ? -7.409 -21.398 -4.667 1.00 34.44 196 PRO A O 1
ATOM 1410 N N . VAL A 1 197 ? -7.468 -19.176 -4.760 1.00 37.50 197 VAL A N 1
ATOM 1411 C CA . VAL A 1 197 ? -8.825 -18.985 -5.276 1.00 37.50 197 VAL A CA 1
ATOM 1412 C C . VAL A 1 197 ? -8.884 -18.925 -6.821 1.00 37.50 197 VAL A C 1
ATOM 1414 O O . VAL A 1 197 ? -9.974 -18.839 -7.388 1.00 37.50 197 VAL A O 1
ATOM 1417 N N . PHE A 1 198 ? -7.771 -19.055 -7.561 1.00 34.75 198 PHE A N 1
ATOM 1418 C CA . PHE A 1 198 ? -7.822 -19.052 -9.037 1.00 34.75 198 PHE A CA 1
ATOM 1419 C C . PHE A 1 198 ? -8.152 -20.405 -9.674 1.00 34.75 198 PHE A C 1
ATOM 1421 O O . PHE A 1 198 ? -7.294 -21.154 -10.140 1.00 34.75 198 PHE A O 1
ATOM 1428 N N . ALA A 1 199 ? -9.460 -20.632 -9.802 1.00 29.42 199 ALA A N 1
ATOM 1429 C CA . ALA A 1 199 ? -10.058 -21.234 -10.989 1.00 29.42 199 ALA A CA 1
ATOM 1430 C C . ALA A 1 199 ? -9.926 -20.268 -12.202 1.00 29.42 199 ALA A C 1
ATOM 1432 O O . ALA A 1 199 ? -9.794 -19.056 -12.017 1.00 29.42 199 ALA A O 1
ATOM 1433 N N . PRO A 1 200 ? -9.939 -20.762 -13.453 1.00 31.33 200 PRO A N 1
ATOM 1434 C CA . PRO A 1 200 ? -9.619 -19.972 -14.643 1.00 31.33 200 PRO A CA 1
ATOM 1435 C C . PRO A 1 200 ? -10.701 -18.924 -14.947 1.00 31.33 200 PRO A C 1
ATOM 1437 O O . PRO A 1 200 ? -11.746 -19.238 -15.510 1.00 31.33 200 PRO A O 1
ATOM 1440 N N . GLY A 1 201 ? -10.441 -17.665 -14.592 1.00 39.25 201 GLY A N 1
ATOM 1441 C CA . GLY A 1 201 ? -11.277 -16.518 -14.951 1.00 39.25 201 GLY A CA 1
ATOM 1442 C C . GLY A 1 201 ? -10.991 -15.317 -14.054 1.00 39.25 201 GLY A C 1
ATOM 1443 O O . GLY A 1 201 ? -11.376 -15.318 -12.891 1.00 39.25 201 GLY A O 1
ATOM 1444 N N . TRP A 1 202 ? -10.305 -14.299 -14.584 1.00 45.25 202 TRP A N 1
ATOM 1445 C CA . TRP A 1 202 ? -10.093 -13.025 -13.887 1.00 45.25 202 TRP A CA 1
ATOM 1446 C C . TRP A 1 202 ? -10.963 -11.913 -14.493 1.00 45.25 202 TRP A C 1
ATOM 1448 O O . TRP A 1 202 ? -11.047 -11.835 -15.726 1.00 45.25 202 TRP A O 1
ATOM 1458 N N . PRO A 1 203 ? -11.532 -11.035 -13.658 1.00 52.22 203 PRO A N 1
ATOM 1459 C CA . PRO A 1 203 ? -11.830 -11.286 -12.255 1.00 52.22 203 PRO A CA 1
ATOM 1460 C C . PRO A 1 203 ? -13.052 -12.213 -12.184 1.00 52.22 203 PRO A C 1
ATOM 1462 O O . PRO A 1 203 ? -14.085 -11.931 -12.789 1.00 52.22 203 PRO A O 1
ATOM 1465 N N . ARG A 1 204 ? -13.011 -13.272 -11.367 1.00 45.34 204 ARG A N 1
ATOM 1466 C CA . ARG A 1 204 ? -14.189 -13.446 -10.515 1.00 45.34 204 ARG A CA 1
ATOM 1467 C C . ARG A 1 204 ? -14.254 -12.165 -9.691 1.00 45.34 204 ARG A C 1
ATOM 1469 O O . ARG A 1 204 ? -13.209 -11.700 -9.236 1.00 45.34 204 ARG A O 1
ATOM 1476 N N . ILE A 1 205 ? -15.446 -11.579 -9.607 1.00 49.84 205 ILE A N 1
ATOM 1477 C CA . ILE A 1 205 ? -15.769 -10.432 -8.752 1.00 49.84 205 ILE A CA 1
ATOM 1478 C C . ILE A 1 205 ? -14.964 -10.618 -7.459 1.00 49.84 205 ILE A C 1
ATOM 1480 O O . ILE A 1 205 ? -15.048 -11.708 -6.877 1.00 49.84 205 ILE A O 1
ATOM 1484 N N . ARG A 1 206 ? -14.121 -9.634 -7.071 1.00 51.41 206 ARG A N 1
ATOM 1485 C CA . ARG A 1 206 ? -13.530 -9.599 -5.714 1.00 51.41 206 ARG A CA 1
ATOM 1486 C C . ARG A 1 206 ? -14.637 -10.065 -4.760 1.00 51.41 206 ARG A C 1
ATOM 1488 O O . ARG A 1 206 ? -15.770 -9.656 -5.022 1.00 51.41 206 ARG A O 1
ATOM 1495 N N . PRO A 1 207 ? -14.388 -10.910 -3.739 1.00 52.53 207 PRO A N 1
ATOM 1496 C CA . PRO A 1 207 ? -15.448 -11.293 -2.805 1.00 52.53 207 PRO A CA 1
ATOM 1497 C C . PRO A 1 207 ? -16.309 -10.064 -2.507 1.00 52.53 207 PRO A C 1
ATOM 1499 O O . PRO A 1 207 ? -15.721 -9.008 -2.299 1.00 52.53 207 PRO A O 1
ATOM 1502 N N . GLU A 1 208 ? -17.642 -10.133 -2.607 1.00 57.44 208 GLU A N 1
ATOM 1503 C CA . GLU A 1 208 ? -18.491 -8.920 -2.673 1.00 57.44 208 GLU A CA 1
ATOM 1504 C C . GLU A 1 208 ? -18.189 -7.914 -1.543 1.00 57.44 208 GLU A C 1
ATOM 1506 O O . GLU A 1 208 ? -18.342 -6.707 -1.708 1.00 57.44 208 GLU A O 1
ATOM 1511 N N . TRP A 1 209 ? -17.670 -8.406 -0.415 1.00 56.97 209 TRP A N 1
ATOM 1512 C CA . TRP A 1 209 ? -17.212 -7.617 0.723 1.00 56.97 209 TRP A CA 1
ATOM 1513 C C . TRP A 1 209 ? -15.940 -6.768 0.492 1.00 56.97 209 TRP A C 1
ATOM 1515 O O . TRP A 1 209 ? -15.751 -5.798 1.214 1.00 56.97 209 TRP A O 1
ATOM 1525 N N . MET A 1 210 ? -15.077 -7.095 -0.477 1.00 60.56 210 MET A N 1
ATOM 1526 C CA . MET A 1 210 ? -13.853 -6.363 -0.867 1.00 60.56 210 MET A CA 1
ATOM 1527 C C . MET A 1 210 ? -14.093 -5.300 -1.951 1.00 60.56 210 MET A C 1
ATOM 1529 O O . MET A 1 210 ? -13.140 -4.712 -2.475 1.00 60.56 210 MET A O 1
ATOM 1533 N N . VAL A 1 211 ? -15.348 -5.075 -2.346 1.00 68.19 211 VAL A N 1
ATOM 1534 C CA . VAL A 1 211 ? -15.694 -3.990 -3.266 1.00 68.19 211 VAL A CA 1
ATOM 1535 C C . VAL A 1 211 ? -15.538 -2.669 -2.517 1.00 68.19 211 VAL A C 1
ATOM 1537 O O . VAL A 1 211 ? -16.247 -2.403 -1.548 1.00 68.19 211 VAL A O 1
ATOM 1540 N N . GLN A 1 212 ? -14.584 -1.846 -2.953 1.00 72.88 212 GLN A N 1
ATOM 1541 C CA . GLN A 1 212 ? -14.374 -0.522 -2.380 1.00 72.88 212 GLN A CA 1
ATOM 1542 C C . GLN A 1 212 ? -15.571 0.385 -2.696 1.00 72.88 212 GLN A C 1
ATOM 1544 O O . GLN A 1 212 ? -16.127 0.355 -3.798 1.00 72.88 212 GLN A O 1
ATOM 1549 N N . ALA A 1 213 ? -15.965 1.197 -1.718 1.00 75.81 213 ALA A N 1
ATOM 1550 C CA . ALA A 1 213 ? -16.896 2.291 -1.953 1.00 75.81 213 ALA A CA 1
ATOM 1551 C C . ALA A 1 213 ? -16.233 3.404 -2.776 1.00 75.81 213 ALA A C 1
ATOM 1553 O O . ALA A 1 213 ? -15.007 3.501 -2.835 1.00 75.81 213 ALA A O 1
ATOM 1554 N N . ASP A 1 214 ? -17.054 4.272 -3.369 1.00 78.25 214 ASP A N 1
ATOM 1555 C CA . ASP A 1 214 ? -16.570 5.486 -4.027 1.00 78.25 214 ASP A CA 1
ATOM 1556 C C . ASP A 1 214 ? -15.646 6.298 -3.097 1.00 78.25 214 ASP A C 1
ATOM 1558 O O . ASP A 1 214 ? -16.027 6.675 -1.983 1.00 78.25 214 ASP A O 1
ATOM 1562 N N . GLN A 1 215 ? -14.416 6.552 -3.553 1.00 76.88 215 GLN A N 1
ATOM 1563 C CA . GLN A 1 215 ? -13.364 7.161 -2.737 1.00 76.88 215 GLN A CA 1
ATOM 1564 C C . GLN A 1 215 ? -13.708 8.601 -2.330 1.00 76.88 215 GLN A C 1
ATOM 1566 O O . GLN A 1 215 ? -13.422 9.016 -1.200 1.00 76.88 215 GLN A O 1
ATOM 1571 N N . GLU A 1 216 ? -14.337 9.375 -3.219 1.00 81.06 216 GLU A N 1
ATOM 1572 C CA . GLU A 1 216 ? -14.736 10.751 -2.922 1.00 81.06 216 GLU A CA 1
ATOM 1573 C C . GLU A 1 216 ? -15.856 10.789 -1.877 1.00 81.06 216 GLU A C 1
ATOM 1575 O O . GLU A 1 216 ? -15.799 11.585 -0.935 1.00 81.06 216 GLU A O 1
ATOM 1580 N N . ALA A 1 217 ? -16.855 9.914 -2.004 1.00 83.69 217 ALA A N 1
ATOM 1581 C CA . ALA A 1 217 ? -17.943 9.779 -1.044 1.00 83.69 217 ALA A CA 1
ATOM 1582 C C . ALA A 1 217 ? -17.434 9.287 0.317 1.00 83.69 217 ALA A C 1
ATOM 1584 O O . ALA A 1 217 ? -17.781 9.880 1.338 1.00 83.69 217 ALA A O 1
ATOM 1585 N N . LEU A 1 218 ? -16.550 8.283 0.347 1.00 84.44 218 LEU A N 1
ATOM 1586 C CA . LEU A 1 218 ? -15.884 7.821 1.570 1.00 84.44 218 LEU A CA 1
ATOM 1587 C C . LEU A 1 218 ? -15.166 8.973 2.281 1.00 84.44 218 LEU A C 1
ATOM 1589 O O . LEU A 1 218 ? -15.396 9.222 3.470 1.00 84.44 218 LEU A O 1
ATOM 1593 N N . THR A 1 219 ? -14.357 9.721 1.531 1.00 83.94 219 THR A N 1
ATOM 1594 C CA . THR A 1 219 ? -13.598 10.865 2.050 1.00 83.94 219 THR A CA 1
ATOM 1595 C C . THR A 1 219 ? -14.522 11.954 2.589 1.00 83.94 219 THR A C 1
ATOM 1597 O O . THR A 1 219 ? -14.318 12.467 3.686 1.00 83.94 219 THR A O 1
ATOM 1600 N N . ARG A 1 220 ? -15.569 12.307 1.846 1.00 87.31 220 ARG A N 1
ATOM 1601 C CA . ARG A 1 220 ? -16.471 13.405 2.204 1.00 87.31 220 ARG A CA 1
ATOM 1602 C C . ARG A 1 220 ? -17.410 13.054 3.356 1.00 87.31 220 ARG A C 1
ATOM 1604 O O . ARG A 1 220 ? -17.620 13.880 4.239 1.00 87.31 220 ARG A O 1
ATOM 1611 N N . GLU A 1 221 ? -18.014 11.872 3.326 1.00 89.19 221 GLU A N 1
ATOM 1612 C CA . GLU A 1 221 ? -19.184 11.549 4.153 1.00 89.19 221 GLU A CA 1
ATOM 1613 C C . GLU A 1 221 ? -18.821 10.786 5.425 1.00 89.19 221 GLU A C 1
ATOM 1615 O O . GLU A 1 221 ? -19.446 10.999 6.464 1.00 89.19 221 GLU A O 1
ATOM 1620 N N . CYS A 1 222 ? -17.793 9.940 5.370 1.00 85.94 222 CYS A N 1
ATOM 1621 C CA . CYS A 1 222 ? -17.343 9.172 6.529 1.00 85.94 222 CYS A CA 1
ATOM 1622 C C . CYS A 1 222 ? -16.128 9.808 7.209 1.00 85.94 222 CYS A C 1
ATOM 1624 O O . CYS A 1 222 ? -16.054 9.879 8.442 1.00 85.94 222 CYS A O 1
ATOM 1626 N N . LEU A 1 223 ? -15.193 10.307 6.400 1.00 84.19 223 LEU A N 1
ATOM 1627 C CA . LEU A 1 223 ? -13.903 10.816 6.865 1.00 84.19 223 LEU A CA 1
ATOM 1628 C C . LEU A 1 223 ? -13.875 12.341 7.031 1.00 84.19 223 LEU A C 1
ATOM 1630 O O . LEU A 1 223 ? -13.019 12.866 7.738 1.00 84.19 223 LEU A O 1
ATOM 1634 N N . GLY A 1 224 ? -14.860 13.053 6.476 1.00 82.81 224 GLY A N 1
ATOM 1635 C CA . GLY A 1 224 ? -15.049 14.489 6.684 1.00 82.81 224 GLY A CA 1
ATOM 1636 C C . GLY A 1 224 ? -15.446 14.873 8.119 1.00 82.81 224 GLY A C 1
ATOM 1637 O O . GLY A 1 224 ? -15.481 16.061 8.443 1.00 82.81 224 GLY A O 1
ATOM 1638 N N . ASP A 1 225 ? -15.741 13.905 8.999 1.00 83.31 225 ASP A N 1
ATOM 1639 C CA . ASP A 1 225 ? -15.977 14.155 10.426 1.00 83.31 225 ASP A CA 1
ATOM 1640 C C . ASP A 1 225 ? -14.646 14.525 11.123 1.00 83.31 225 ASP A C 1
ATOM 1642 O O . ASP A 1 225 ? -13.725 13.706 11.159 1.00 83.31 225 ASP A O 1
ATOM 1646 N N . PRO A 1 226 ? -14.534 15.701 11.777 1.00 82.69 226 PRO A N 1
ATOM 1647 C CA . PRO A 1 226 ? -13.313 16.121 12.476 1.00 82.69 226 PRO A CA 1
ATOM 1648 C C . PRO A 1 226 ? -12.824 15.163 13.576 1.00 82.69 226 PRO A C 1
ATOM 1650 O O . PRO A 1 226 ? -11.702 15.292 14.070 1.00 82.69 226 PRO A O 1
ATOM 1653 N N . ALA A 1 227 ? -13.666 14.235 14.039 1.00 86.62 227 ALA A N 1
ATOM 1654 C CA . ALA A 1 227 ? -13.257 13.176 14.952 1.00 86.62 227 ALA A CA 1
ATOM 1655 C C . ALA A 1 227 ? -12.303 12.166 14.304 1.00 86.62 227 ALA A C 1
ATOM 1657 O O . ALA A 1 227 ? -11.461 11.634 15.021 1.00 86.62 227 ALA A O 1
ATOM 1658 N N . ALA A 1 228 ? -12.356 11.964 12.984 1.00 85.62 228 ALA A N 1
ATOM 1659 C CA . ALA A 1 228 ? -11.475 11.032 12.288 1.00 85.62 228 ALA A CA 1
ATOM 1660 C C . ALA A 1 228 ? -9.994 11.450 12.402 1.00 85.62 228 ALA A C 1
ATOM 1662 O O . ALA A 1 228 ? -9.133 10.624 12.701 1.00 85.62 228 ALA A O 1
ATOM 1663 N N . THR A 1 229 ? -9.690 12.748 12.283 1.00 84.69 229 THR A N 1
ATOM 1664 C CA . THR A 1 229 ? -8.336 13.285 12.522 1.00 84.69 229 THR A CA 1
ATOM 1665 C C . THR A 1 229 ? -7.867 13.036 13.957 1.00 84.69 229 THR A C 1
ATOM 1667 O O . THR A 1 229 ? -6.709 12.683 14.181 1.00 84.69 229 THR A O 1
ATOM 1670 N N . ARG A 1 230 ? -8.762 13.195 14.943 1.00 87.88 230 ARG A N 1
ATOM 1671 C CA . ARG A 1 230 ? -8.444 12.948 16.360 1.00 87.88 230 ARG A CA 1
ATOM 1672 C C . ARG A 1 230 ? -8.190 11.469 16.641 1.00 87.88 230 ARG A C 1
ATOM 1674 O O . ARG A 1 230 ? -7.230 11.158 17.333 1.00 87.88 230 ARG A O 1
ATOM 1681 N N . GLU A 1 231 ? -9.013 10.573 16.096 1.00 89.81 231 GLU A N 1
ATOM 1682 C CA . GLU A 1 231 ? -8.821 9.118 16.190 1.00 89.81 231 GLU A CA 1
ATOM 1683 C C . GLU A 1 231 ? -7.430 8.712 15.704 1.00 89.81 231 GLU A C 1
ATOM 1685 O O . GLU A 1 231 ? -6.707 8.011 16.407 1.00 89.81 231 GLU A O 1
ATOM 1690 N N . ARG A 1 232 ? -7.023 9.213 14.537 1.00 88.19 232 ARG A N 1
ATOM 1691 C CA . ARG A 1 232 ? -5.704 8.939 13.963 1.00 88.19 232 ARG A CA 1
ATOM 1692 C C . ARG A 1 232 ? -4.559 9.430 14.847 1.00 88.19 232 ARG A C 1
ATOM 1694 O O . ARG A 1 232 ? -3.594 8.699 15.029 1.00 88.19 232 ARG A O 1
ATOM 1701 N N . ALA A 1 233 ? -4.670 10.622 15.434 1.00 89.75 233 ALA A N 1
ATOM 1702 C CA . ALA A 1 233 ? -3.663 11.112 16.376 1.00 89.75 233 ALA A CA 1
ATOM 1703 C C . ALA A 1 233 ? -3.541 10.199 17.612 1.00 89.75 233 ALA A C 1
ATOM 1705 O O . ALA A 1 233 ? -2.432 9.873 18.024 1.00 89.75 233 ALA A O 1
ATOM 1706 N N . ILE A 1 234 ? -4.671 9.724 18.152 1.00 93.50 234 ILE A N 1
ATOM 1707 C CA . ILE A 1 234 ? -4.685 8.772 19.275 1.00 93.50 234 ILE A CA 1
ATOM 1708 C C . ILE A 1 234 ? -4.017 7.449 18.875 1.00 93.50 234 ILE A C 1
ATOM 1710 O O . ILE A 1 234 ? -3.227 6.898 19.641 1.00 93.50 234 ILE A O 1
ATOM 1714 N N . LEU A 1 235 ? -4.302 6.947 17.670 1.00 93.00 235 LEU A N 1
ATOM 1715 C CA . LEU A 1 235 ? -3.672 5.736 17.147 1.00 93.00 235 LEU A CA 1
ATOM 1716 C C . LEU A 1 235 ? -2.162 5.922 16.953 1.00 93.00 235 LEU A C 1
ATOM 1718 O O . LEU A 1 235 ? -1.394 5.058 17.365 1.00 93.00 235 LEU A O 1
ATOM 1722 N N . ALA A 1 236 ? -1.724 7.053 16.396 1.00 92.38 236 ALA A N 1
ATOM 1723 C CA . ALA A 1 236 ? -0.307 7.384 16.248 1.00 92.38 236 ALA A CA 1
ATOM 1724 C C . ALA A 1 236 ? 0.420 7.414 17.603 1.00 92.38 236 ALA A C 1
ATOM 1726 O O . ALA A 1 236 ? 1.529 6.899 17.723 1.00 92.38 236 ALA A O 1
ATOM 1727 N N . ASP A 1 237 ? -0.215 7.953 18.646 1.00 95.19 237 ASP A N 1
ATOM 1728 C CA . ASP A 1 237 ? 0.347 7.959 19.999 1.00 95.19 237 ASP A CA 1
ATOM 1729 C C . ASP A 1 237 ? 0.416 6.547 20.610 1.00 95.19 237 ASP A C 1
ATOM 1731 O O . ASP A 1 237 ? 1.362 6.232 21.338 1.00 95.19 237 ASP A O 1
ATOM 1735 N N . ALA A 1 238 ? -0.547 5.673 20.295 1.00 95.12 238 ALA A N 1
ATOM 1736 C CA . ALA A 1 238 ? -0.504 4.262 20.681 1.00 95.12 238 ALA A CA 1
ATOM 1737 C C . ALA A 1 238 ? 0.627 3.509 19.961 1.00 95.12 238 ALA A C 1
ATOM 1739 O O . ALA A 1 238 ? 1.336 2.722 20.590 1.00 95.12 238 ALA A O 1
ATOM 1740 N N . VAL A 1 239 ? 0.835 3.785 18.669 1.00 94.31 239 VAL A N 1
ATOM 1741 C CA . VAL A 1 239 ? 1.969 3.260 17.894 1.00 94.31 239 VAL A CA 1
ATOM 1742 C C . VAL A 1 239 ? 3.286 3.726 18.503 1.00 94.31 239 VAL A C 1
ATOM 1744 O O . VAL A 1 239 ? 4.130 2.883 18.781 1.00 94.31 239 VAL A O 1
ATOM 1747 N N . ALA A 1 240 ? 3.435 5.019 18.807 1.00 95.25 240 ALA A N 1
ATOM 1748 C CA . ALA A 1 240 ? 4.649 5.563 19.419 1.00 95.25 240 ALA A CA 1
ATOM 1749 C C . ALA A 1 240 ? 4.971 4.890 20.765 1.00 95.25 240 ALA A C 1
ATOM 1751 O O . ALA A 1 240 ? 6.127 4.598 21.063 1.00 95.25 240 ALA A O 1
ATOM 1752 N N . ALA A 1 241 ? 3.946 4.600 21.575 1.00 96.00 241 ALA A N 1
ATOM 1753 C CA . ALA A 1 241 ? 4.115 3.826 22.803 1.00 96.00 241 ALA A CA 1
ATOM 1754 C C . ALA A 1 241 ? 4.582 2.389 22.516 1.00 96.00 241 ALA A C 1
ATOM 1756 O O . ALA A 1 241 ? 5.480 1.892 23.191 1.00 96.00 241 ALA A O 1
ATOM 1757 N N . GLY A 1 242 ? 4.020 1.740 21.493 1.00 92.50 242 GLY A N 1
ATOM 1758 C CA . GLY A 1 242 ? 4.459 0.421 21.041 1.00 92.50 242 GLY A CA 1
ATOM 1759 C C . GLY A 1 242 ? 5.883 0.405 20.482 1.00 92.50 242 GLY A C 1
ATOM 1760 O O . GLY A 1 242 ? 6.616 -0.542 20.737 1.00 92.50 242 GLY A O 1
ATOM 1761 N N . GLU A 1 243 ? 6.314 1.443 19.768 1.00 91.50 243 GLU A N 1
ATOM 1762 C CA . GLU A 1 243 ? 7.701 1.609 19.304 1.00 91.50 243 GLU A CA 1
ATOM 1763 C C . GLU A 1 243 ? 8.681 1.789 20.474 1.00 91.50 243 GLU A C 1
ATOM 1765 O O . GLU A 1 243 ? 9.825 1.353 20.390 1.00 91.50 243 GLU A O 1
ATOM 1770 N N . ALA A 1 244 ? 8.221 2.367 21.587 1.00 94.25 244 ALA A N 1
ATOM 1771 C CA . ALA A 1 244 ? 8.983 2.529 22.826 1.00 94.25 244 ALA A CA 1
ATOM 1772 C C . ALA A 1 244 ? 8.861 1.343 23.811 1.00 94.25 244 ALA A C 1
ATOM 1774 O O . ALA A 1 244 ? 9.304 1.462 24.953 1.00 94.25 244 ALA A O 1
ATOM 1775 N N . ASP A 1 245 ? 8.236 0.228 23.406 1.00 93.75 245 ASP A N 1
ATOM 1776 C CA . ASP A 1 245 ? 7.945 -0.942 24.255 1.00 93.75 245 ASP A CA 1
ATOM 1777 C C . ASP A 1 245 ? 7.082 -0.645 25.513 1.00 93.75 245 ASP A C 1
ATOM 1779 O O . ASP A 1 245 ? 7.030 -1.436 26.458 1.00 93.75 245 ASP A O 1
ATOM 1783 N N . ASP A 1 246 ? 6.326 0.460 25.526 1.00 96.44 246 ASP A N 1
ATOM 1784 C CA . ASP A 1 246 ? 5.387 0.826 26.598 1.00 96.44 246 ASP A CA 1
ATOM 1785 C C . ASP A 1 246 ? 4.005 0.187 26.361 1.00 96.44 246 ASP A C 1
ATOM 1787 O O . ASP A 1 246 ? 3.031 0.830 25.953 1.00 96.44 246 ASP A O 1
ATOM 1791 N N . LEU A 1 247 ? 3.920 -1.125 26.612 1.00 92.75 247 LEU A N 1
ATOM 1792 C CA . LEU A 1 247 ? 2.693 -1.908 26.415 1.00 92.75 247 LEU A CA 1
ATOM 1793 C C . LEU A 1 247 ? 1.475 -1.383 27.207 1.00 92.75 247 LEU A C 1
ATOM 1795 O O . LEU A 1 247 ? 0.370 -1.396 26.654 1.00 92.75 247 LEU A O 1
ATOM 1799 N N . PRO A 1 248 ? 1.599 -0.930 28.476 1.00 94.94 248 PRO A N 1
ATOM 1800 C CA . PRO A 1 248 ? 0.474 -0.336 29.197 1.00 94.94 248 PRO A CA 1
ATOM 1801 C C . PRO A 1 248 ? -0.098 0.907 28.508 1.00 94.94 248 PRO A C 1
ATOM 1803 O O . PRO A 1 248 ? -1.312 0.979 28.306 1.00 94.94 248 PRO A O 1
ATOM 1806 N N . ARG A 1 249 ? 0.753 1.861 28.106 1.00 96.31 249 ARG A N 1
ATOM 1807 C CA . ARG A 1 249 ? 0.306 3.082 27.420 1.00 96.31 249 ARG A CA 1
ATOM 1808 C C . ARG A 1 249 ? -0.257 2.782 26.037 1.00 96.31 249 ARG A C 1
ATOM 1810 O O . ARG A 1 249 ? -1.263 3.365 25.647 1.00 96.31 249 ARG A O 1
ATOM 1817 N N . MET A 1 250 ? 0.353 1.844 25.324 1.00 94.75 250 MET A N 1
ATOM 1818 C CA . MET A 1 250 ? -0.117 1.360 24.031 1.00 94.75 250 MET A CA 1
ATOM 1819 C C . MET A 1 250 ? -1.524 0.751 24.118 1.00 94.75 250 MET A C 1
ATOM 1821 O O . MET A 1 250 ? -2.390 1.083 23.309 1.00 94.75 250 MET A O 1
ATOM 1825 N N . ARG A 1 251 ? -1.789 -0.093 25.128 1.00 92.75 251 ARG A N 1
ATOM 1826 C CA . ARG A 1 251 ? -3.119 -0.681 25.364 1.00 92.75 251 ARG A CA 1
ATOM 1827 C C . ARG A 1 251 ? -4.166 0.390 25.668 1.00 92.75 251 ARG A C 1
ATOM 1829 O O . ARG A 1 251 ? -5.273 0.328 25.140 1.00 92.75 251 ARG A O 1
ATOM 1836 N N . GLU A 1 252 ? -3.815 1.367 26.498 1.00 94.81 252 GLU A N 1
ATOM 1837 C CA . GLU A 1 252 ? -4.707 2.480 26.830 1.00 94.81 252 GLU A CA 1
ATOM 1838 C C . GLU A 1 252 ? -4.995 3.374 25.613 1.00 94.81 252 GLU A C 1
ATOM 1840 O O . GLU A 1 252 ? -6.141 3.767 25.379 1.00 94.81 252 GLU A O 1
ATOM 1845 N N . GLY A 1 253 ? -3.977 3.638 24.790 1.00 94.56 253 GLY A N 1
ATOM 1846 C CA . GLY A 1 253 ? -4.121 4.358 23.527 1.00 94.56 253 GLY A CA 1
ATOM 1847 C C . GLY A 1 253 ? -5.043 3.629 22.549 1.00 94.56 253 GLY A C 1
ATOM 1848 O O . GLY A 1 253 ? -5.968 4.243 22.022 1.00 94.56 253 GLY A O 1
ATOM 1849 N N . LEU A 1 254 ? -4.872 2.312 22.373 1.00 92.31 254 LEU A N 1
ATOM 1850 C CA . LEU A 1 254 ? -5.749 1.507 21.514 1.00 92.31 254 LEU A CA 1
ATOM 1851 C C . LEU A 1 254 ? -7.200 1.505 22.016 1.00 92.31 254 LEU A C 1
ATOM 1853 O O . LEU A 1 254 ? -8.122 1.642 21.214 1.00 92.31 254 LEU A O 1
ATOM 1857 N N . ARG A 1 255 ? -7.419 1.400 23.333 1.00 93.50 255 ARG A N 1
ATOM 1858 C CA . ARG A 1 255 ? -8.758 1.503 23.937 1.00 93.50 255 ARG A CA 1
ATOM 1859 C C . ARG A 1 255 ? -9.394 2.867 23.658 1.00 93.50 255 ARG A C 1
ATOM 1861 O O . ARG A 1 255 ? -10.539 2.932 23.223 1.00 93.50 255 ARG A O 1
ATOM 1868 N N . THR A 1 256 ? -8.639 3.947 23.851 1.00 95.44 256 THR A N 1
ATOM 1869 C CA . THR A 1 256 ? -9.107 5.323 23.609 1.00 95.44 256 THR A CA 1
ATOM 1870 C C . THR A 1 256 ? -9.436 5.554 22.132 1.00 95.44 256 THR A C 1
ATOM 1872 O O . THR A 1 256 ? -10.471 6.138 21.805 1.00 95.44 256 THR A O 1
ATOM 1875 N N . PHE A 1 257 ? -8.585 5.058 21.230 1.00 93.31 257 PHE A N 1
ATOM 1876 C CA . PHE A 1 257 ? -8.840 5.056 19.791 1.00 93.31 257 PHE A CA 1
ATOM 1877 C C . PHE A 1 257 ? -10.145 4.325 19.480 1.00 93.31 257 PHE A C 1
ATOM 1879 O O . PHE A 1 257 ? -11.005 4.856 18.774 1.00 93.31 257 PHE A O 1
ATOM 1886 N N . ALA A 1 258 ? -10.318 3.141 20.066 1.00 91.50 258 ALA A N 1
ATOM 1887 C CA . ALA A 1 258 ? -11.480 2.322 19.816 1.00 91.50 258 ALA A CA 1
ATOM 1888 C C . ALA A 1 258 ? -12.787 2.990 20.291 1.00 91.50 258 ALA A C 1
ATOM 1890 O O . ALA A 1 258 ? -13.794 3.002 19.581 1.00 91.50 258 ALA A O 1
ATOM 1891 N N . GLU A 1 259 ? -12.774 3.623 21.462 1.00 93.50 259 GLU A N 1
ATOM 1892 C CA . GLU A 1 259 ? -13.921 4.374 21.980 1.00 93.50 259 GLU A CA 1
ATOM 1893 C C . GLU A 1 259 ? -14.284 5.572 21.094 1.00 93.50 259 GLU A C 1
ATOM 1895 O O . GLU A 1 259 ? -15.467 5.794 20.803 1.00 93.50 259 GLU A O 1
ATOM 1900 N N . ALA A 1 260 ? -13.277 6.321 20.633 1.00 92.25 260 ALA A N 1
ATOM 1901 C CA . ALA A 1 260 ? -13.467 7.463 19.745 1.00 92.25 260 ALA A CA 1
ATOM 1902 C C . ALA A 1 260 ? -14.077 7.037 18.400 1.00 92.25 260 ALA A C 1
ATOM 1904 O O . ALA A 1 260 ? -15.092 7.605 17.978 1.00 92.25 260 ALA A O 1
ATOM 1905 N N . ARG A 1 261 ? -13.531 5.980 17.788 1.00 91.00 261 ARG A N 1
ATOM 1906 C CA . ARG A 1 261 ? -14.012 5.427 16.518 1.00 91.00 261 ARG A CA 1
ATOM 1907 C C . ARG A 1 261 ? -15.421 4.851 16.632 1.00 91.00 261 ARG A C 1
ATOM 1909 O O . ARG A 1 261 ? -16.290 5.193 15.830 1.00 91.00 261 ARG A O 1
ATOM 1916 N N . ALA A 1 262 ? -15.715 4.092 17.689 1.00 90.56 262 ALA A N 1
ATOM 1917 C CA . ALA A 1 262 ? -17.071 3.613 17.961 1.00 90.56 262 ALA A CA 1
ATOM 1918 C C . ALA A 1 262 ? -18.071 4.775 18.122 1.00 90.56 262 ALA A C 1
ATOM 1920 O O . ALA A 1 262 ? -19.202 4.709 17.632 1.00 90.56 262 ALA A O 1
ATOM 1921 N N . ALA A 1 263 ? -17.670 5.865 18.785 1.00 91.75 263 ALA A N 1
ATOM 1922 C CA . ALA A 1 263 ? -18.509 7.051 18.922 1.00 91.75 263 ALA A CA 1
ATOM 1923 C C . ALA A 1 263 ? -18.760 7.758 17.583 1.00 91.75 263 ALA A C 1
ATOM 1925 O O . ALA A 1 263 ? -19.877 8.233 17.361 1.00 91.75 263 ALA A O 1
ATOM 1926 N N . ARG A 1 264 ? -17.763 7.825 16.692 1.00 92.06 264 ARG A N 1
ATOM 1927 C CA . ARG A 1 264 ? -17.939 8.365 15.337 1.00 92.06 264 ARG A CA 1
ATOM 1928 C C . ARG A 1 264 ? -18.872 7.495 14.507 1.00 92.06 264 ARG A C 1
ATOM 1930 O O . ARG A 1 264 ? -19.850 8.012 13.977 1.00 92.06 264 ARG A O 1
ATOM 1937 N N . TYR A 1 265 ? -18.675 6.181 14.488 1.00 90.00 265 TYR A N 1
ATOM 1938 C CA . TYR A 1 265 ? -19.558 5.284 13.742 1.00 90.00 265 TYR A CA 1
ATOM 1939 C C . TYR A 1 265 ? -21.003 5.285 14.242 1.00 90.00 265 TYR A C 1
ATOM 1941 O O . TYR A 1 265 ? -21.913 5.181 13.426 1.00 90.00 265 TYR A O 1
ATOM 1949 N N . ARG A 1 266 ? -21.256 5.510 15.540 1.00 90.31 266 ARG A N 1
ATOM 1950 C CA . ARG A 1 266 ? -22.626 5.752 16.032 1.00 90.31 266 ARG A CA 1
ATOM 1951 C C . ARG A 1 266 ? -23.263 7.007 15.427 1.00 90.31 266 ARG A C 1
ATOM 1953 O O . ARG A 1 266 ? -24.453 6.990 15.131 1.00 90.31 266 ARG A O 1
ATOM 1960 N N . ARG A 1 267 ? -22.500 8.088 15.218 1.00 90.81 267 ARG A N 1
ATOM 1961 C CA . ARG A 1 267 ? -23.007 9.300 14.541 1.00 90.81 267 ARG A CA 1
ATOM 1962 C C . ARG A 1 267 ? -23.235 9.071 13.049 1.00 90.81 267 ARG A C 1
ATOM 1964 O O . ARG A 1 267 ? -24.187 9.604 12.493 1.00 90.81 267 ARG A O 1
ATOM 1971 N N . LEU A 1 268 ? -22.389 8.253 12.431 1.00 91.00 268 LEU A N 1
ATOM 1972 C CA . LEU A 1 268 ? -22.443 7.913 11.008 1.00 91.00 268 LEU A CA 1
ATOM 1973 C C . LEU A 1 268 ? -23.318 6.685 10.709 1.00 91.00 268 LEU A C 1
ATOM 1975 O O . LEU A 1 268 ? -23.313 6.183 9.590 1.00 91.00 268 LEU A O 1
ATOM 1979 N N . ALA A 1 269 ? -24.096 6.194 11.680 1.00 89.75 269 ALA A N 1
ATOM 1980 C CA . ALA A 1 269 ? -24.822 4.927 11.569 1.00 89.75 269 ALA A CA 1
ATOM 1981 C C . ALA A 1 269 ? -25.818 4.880 10.398 1.00 89.75 269 ALA A C 1
ATOM 1983 O O . ALA A 1 269 ? -26.120 3.796 9.895 1.00 89.75 269 ALA A O 1
ATOM 1984 N N . ALA A 1 270 ? -26.310 6.040 9.950 1.00 91.81 270 ALA A N 1
ATOM 1985 C CA . ALA A 1 270 ? -27.225 6.178 8.818 1.00 91.81 270 ALA A CA 1
ATOM 1986 C C . ALA A 1 270 ? -26.525 6.422 7.467 1.00 91.81 270 ALA A C 1
ATOM 1988 O O . ALA A 1 270 ? -27.179 6.315 6.436 1.00 91.81 270 ALA A O 1
ATOM 1989 N N . VAL A 1 271 ? -25.227 6.745 7.454 1.00 92.56 271 VAL A N 1
ATOM 1990 C CA . VAL A 1 271 ? -24.483 7.035 6.218 1.00 92.56 271 VAL A CA 1
ATOM 1991 C C . VAL A 1 271 ? -24.207 5.736 5.470 1.00 92.56 271 VAL A C 1
ATOM 1993 O O . VAL A 1 271 ? -23.792 4.734 6.065 1.00 92.56 271 VAL A O 1
ATOM 1996 N N . ARG A 1 272 ? -24.468 5.749 4.166 1.00 91.25 272 ARG A N 1
ATOM 1997 C CA . ARG A 1 272 ? -24.312 4.613 3.262 1.00 91.25 272 ARG A CA 1
ATOM 1998 C C . ARG A 1 272 ? -23.624 5.094 1.992 1.00 91.25 272 ARG A C 1
ATOM 2000 O O . ARG A 1 272 ? -24.028 6.105 1.432 1.00 91.25 272 ARG A O 1
ATOM 2007 N N . LEU A 1 273 ? -22.581 4.385 1.582 1.00 84.25 273 LEU A N 1
ATOM 2008 C CA . LEU A 1 273 ? -21.778 4.706 0.409 1.00 84.25 273 LEU A CA 1
ATOM 2009 C C . LEU A 1 273 ? -22.035 3.688 -0.693 1.00 84.25 273 LEU A C 1
ATOM 2011 O O . LEU A 1 273 ? -22.084 2.491 -0.416 1.00 84.25 273 LEU A O 1
ATOM 2015 N N . ALA A 1 274 ? -22.134 4.148 -1.935 1.00 81.75 274 ALA A N 1
ATOM 2016 C CA . ALA A 1 274 ? -22.244 3.258 -3.082 1.00 81.75 274 ALA A CA 1
ATOM 2017 C C . ALA A 1 274 ? -20.954 2.439 -3.274 1.00 81.75 274 ALA A C 1
ATOM 2019 O O . ALA A 1 274 ? -19.852 2.993 -3.248 1.00 81.75 274 ALA A O 1
ATOM 2020 N N . ALA A 1 275 ? -21.107 1.134 -3.498 1.00 73.62 275 ALA A N 1
ATOM 2021 C CA . ALA A 1 275 ? -20.036 0.188 -3.799 1.00 73.62 275 ALA A CA 1
ATOM 2022 C C . ALA A 1 275 ? -20.557 -0.858 -4.801 1.00 73.62 275 ALA A C 1
ATOM 2024 O O . ALA A 1 275 ? -21.192 -1.848 -4.431 1.00 73.62 275 ALA A O 1
ATOM 2025 N N . GLY A 1 276 ? -20.343 -0.617 -6.097 1.00 72.81 276 GLY A N 1
ATOM 2026 C CA . GLY A 1 276 ? -20.950 -1.435 -7.151 1.00 72.81 276 GLY A CA 1
ATOM 2027 C C . GLY A 1 276 ? -22.483 -1.377 -7.107 1.00 72.81 276 GLY A C 1
ATOM 2028 O O . GLY A 1 276 ? -23.063 -0.298 -7.199 1.00 72.81 276 GLY A O 1
ATOM 2029 N N . GLU A 1 277 ? -23.136 -2.533 -6.970 1.00 72.75 277 GLU A N 1
ATOM 2030 C CA . GLU A 1 277 ? -24.602 -2.645 -6.838 1.00 72.75 277 GLU A CA 1
ATOM 2031 C C . GLU A 1 277 ? -25.094 -2.569 -5.379 1.00 72.75 277 GLU A C 1
ATOM 2033 O O . GLU A 1 277 ? -26.300 -2.607 -5.131 1.00 72.75 277 GLU A O 1
ATOM 2038 N N . ALA A 1 278 ? -24.179 -2.466 -4.410 1.00 75.00 278 ALA A N 1
ATOM 2039 C CA . ALA A 1 278 ? -24.482 -2.454 -2.984 1.00 75.00 278 ALA A CA 1
ATOM 2040 C C . ALA A 1 278 ? -24.228 -1.081 -2.341 1.00 75.00 278 ALA A C 1
ATOM 2042 O O . ALA A 1 278 ? -23.576 -0.200 -2.904 1.00 75.00 278 ALA A O 1
ATOM 2043 N N . GLU A 1 279 ? -24.724 -0.925 -1.114 1.00 83.94 279 GLU A N 1
ATOM 2044 C CA . GLU A 1 279 ? -24.431 0.214 -0.250 1.00 83.94 279 GLU A CA 1
ATOM 2045 C C . GLU A 1 279 ? -23.726 -0.252 1.028 1.00 83.94 279 GLU A C 1
ATOM 2047 O O . GLU A 1 279 ? -24.219 -1.127 1.744 1.00 83.94 279 GLU A O 1
ATOM 2052 N N . LEU A 1 280 ? -22.587 0.363 1.347 1.00 80.31 280 LEU A N 1
ATOM 2053 C CA . LEU A 1 280 ? -21.772 0.022 2.508 1.00 80.31 280 LEU A CA 1
ATOM 2054 C C . LEU A 1 280 ? -21.915 1.078 3.608 1.00 80.31 280 LEU A C 1
ATOM 2056 O O . LEU A 1 280 ? -21.846 2.277 3.330 1.00 80.31 280 LEU A O 1
ATOM 2060 N N . PRO A 1 281 ? -22.076 0.686 4.882 1.00 87.25 281 PRO A N 1
ATOM 2061 C CA . PRO A 1 281 ? -21.930 1.626 5.985 1.00 87.25 281 PRO A CA 1
ATOM 2062 C C . PRO A 1 281 ? -20.463 2.066 6.124 1.00 87.25 281 PRO A C 1
ATOM 2064 O O . PRO A 1 281 ? -19.550 1.296 5.822 1.00 87.25 281 PRO A O 1
ATOM 2067 N N . CYS A 1 282 ? -20.234 3.272 6.658 1.00 87.00 282 CYS A N 1
ATOM 2068 C CA . CYS A 1 282 ? -18.888 3.855 6.789 1.00 87.00 282 CYS A CA 1
ATOM 2069 C C . CYS A 1 282 ? -17.850 2.914 7.415 1.00 87.00 282 CYS A C 1
ATOM 2071 O O . CYS A 1 282 ? -16.730 2.828 6.931 1.00 87.00 282 CYS A O 1
ATOM 2073 N N . TRP A 1 283 ? -18.219 2.173 8.463 1.00 84.81 283 TRP A N 1
ATOM 2074 C CA . TRP A 1 283 ? -17.292 1.269 9.147 1.00 84.81 283 TRP A CA 1
ATOM 2075 C C . TRP A 1 283 ? -16.832 0.094 8.272 1.00 84.81 283 TRP A C 1
ATOM 2077 O O . TRP A 1 283 ? -15.698 -0.353 8.422 1.00 84.81 283 TRP A O 1
ATOM 2087 N N . VAL A 1 284 ? -17.673 -0.391 7.346 1.00 81.88 284 VAL A N 1
ATOM 2088 C CA . VAL A 1 284 ? -17.272 -1.420 6.371 1.00 81.88 284 VAL A CA 1
ATOM 2089 C C . VAL A 1 284 ? -16.371 -0.799 5.321 1.00 81.88 284 VAL A C 1
ATOM 2091 O O . VAL A 1 284 ? -15.287 -1.317 5.087 1.00 81.88 284 VAL A O 1
ATOM 2094 N N . ALA A 1 285 ? -16.794 0.319 4.729 1.00 80.88 285 ALA A N 1
ATOM 2095 C CA . ALA A 1 285 ? -16.044 0.975 3.664 1.00 80.88 285 ALA A CA 1
ATOM 2096 C C . ALA A 1 285 ? -14.629 1.384 4.112 1.00 80.88 285 ALA A C 1
ATOM 2098 O O . ALA A 1 285 ? -13.661 1.113 3.407 1.00 80.88 285 ALA A O 1
ATOM 2099 N N . GLU A 1 286 ? -14.496 1.955 5.314 1.00 83.94 286 GLU A N 1
ATOM 2100 C CA . GLU A 1 286 ? -13.192 2.264 5.913 1.00 83.94 286 GLU A CA 1
ATOM 2101 C C . GLU A 1 286 ? -12.377 0.998 6.197 1.00 83.94 286 GLU A C 1
ATOM 2103 O O . GLU A 1 286 ? -11.198 0.961 5.867 1.00 83.94 286 GLU A O 1
ATOM 2108 N N . SER A 1 287 ? -12.987 -0.059 6.750 1.00 80.56 287 SER A N 1
ATOM 2109 C CA . SER A 1 287 ? -12.262 -1.303 7.053 1.00 80.56 287 SER A CA 1
ATOM 2110 C C . SER A 1 287 ? -11.732 -1.993 5.798 1.00 80.56 287 SER A C 1
ATOM 2112 O O . SER A 1 287 ? -10.637 -2.541 5.836 1.00 80.56 287 SER A O 1
ATOM 2114 N N . VAL A 1 288 ? -12.497 -1.986 4.700 1.00 76.94 288 VAL A N 1
ATOM 2115 C CA . VAL A 1 288 ? -12.057 -2.546 3.413 1.00 76.94 288 VAL A CA 1
ATOM 2116 C C . VAL A 1 288 ? -10.835 -1.785 2.911 1.00 76.94 288 VAL A C 1
ATOM 2118 O O . VAL A 1 288 ? -9.847 -2.415 2.554 1.00 76.94 288 VAL A O 1
ATOM 2121 N N . TRP A 1 289 ? -10.868 -0.451 2.956 1.00 78.69 289 TRP A N 1
ATOM 2122 C CA . TRP A 1 289 ? -9.740 0.387 2.545 1.00 78.69 289 TRP A CA 1
ATOM 2123 C C . TRP A 1 289 ? -8.501 0.185 3.432 1.00 78.69 289 TRP A C 1
ATOM 2125 O O . TRP A 1 289 ? -7.398 -0.014 2.931 1.00 78.69 289 TRP A O 1
ATOM 2135 N N . GLU A 1 290 ? -8.682 0.199 4.756 1.00 81.00 290 GLU A N 1
ATOM 2136 C CA . GLU A 1 290 ? -7.606 -0.004 5.736 1.00 81.00 290 GLU A CA 1
ATOM 2137 C C . GLU A 1 290 ? -6.982 -1.407 5.627 1.00 81.00 290 GLU A C 1
ATOM 2139 O O . GLU A 1 290 ? -5.790 -1.565 5.884 1.00 81.00 290 GLU A O 1
ATOM 2144 N N . LEU A 1 291 ? -7.763 -2.426 5.250 1.00 76.88 291 LEU A N 1
ATOM 2145 C CA . LEU A 1 291 ? -7.276 -3.794 5.044 1.00 76.88 291 LEU A CA 1
ATOM 2146 C C . LEU A 1 291 ? -6.558 -3.989 3.710 1.00 76.88 291 LEU A C 1
ATOM 2148 O O . LEU A 1 291 ? -5.597 -4.755 3.678 1.00 76.88 291 LEU A O 1
ATOM 2152 N N . ASP A 1 292 ? -7.035 -3.356 2.635 1.00 76.88 292 ASP A N 1
ATOM 2153 C CA . ASP A 1 292 ? -6.410 -3.451 1.310 1.00 76.88 292 ASP A CA 1
ATOM 2154 C C . ASP A 1 292 ? -4.995 -2.864 1.398 1.00 76.88 292 ASP A C 1
ATOM 2156 O O . ASP A 1 292 ? -4.004 -3.568 1.221 1.00 76.88 292 ASP A O 1
ATOM 2160 N N . GLU A 1 293 ? -4.886 -1.603 1.816 1.00 79.31 293 GLU A N 1
ATOM 2161 C CA . GLU A 1 293 ? -3.611 -0.886 1.811 1.00 79.31 293 GLU A CA 1
ATOM 2162 C C . GLU A 1 293 ? -2.787 -1.080 3.084 1.00 79.31 293 GLU A C 1
ATOM 2164 O O . GLU A 1 293 ? -1.619 -1.459 3.032 1.00 79.31 293 GLU A O 1
ATOM 2169 N N . GLY A 1 294 ? -3.394 -0.887 4.256 1.00 80.00 294 GLY A N 1
ATOM 2170 C CA . GLY A 1 294 ? -2.680 -1.024 5.527 1.00 80.00 294 GLY A CA 1
ATOM 2171 C C . GLY A 1 294 ? -2.232 -2.462 5.805 1.00 80.00 294 GLY A C 1
ATOM 2172 O O . GLY A 1 294 ? -1.294 -2.705 6.567 1.00 80.00 294 GLY A O 1
ATOM 2173 N N . GLY A 1 295 ? -2.891 -3.423 5.166 1.00 79.56 295 GLY A N 1
ATOM 2174 C CA . GLY A 1 295 ? -2.474 -4.808 5.129 1.00 79.56 295 GLY A CA 1
ATOM 2175 C C . GLY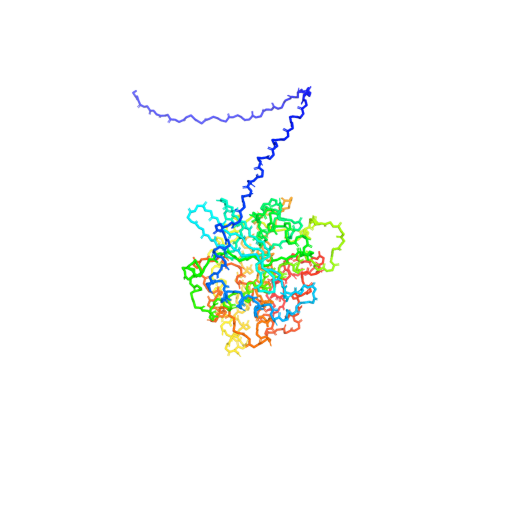 A 1 295 ? -1.186 -5.044 4.338 1.00 79.56 295 GLY A C 1
ATOM 2176 O O . GLY A 1 295 ? -0.235 -5.631 4.862 1.00 79.56 295 GLY A O 1
ATOM 2177 N N . ALA A 1 296 ? -1.145 -4.550 3.099 1.00 81.75 296 ALA A N 1
ATOM 2178 C CA . ALA A 1 296 ? 0.042 -4.588 2.250 1.00 81.75 296 ALA A CA 1
ATOM 2179 C C . ALA A 1 296 ? 1.236 -3.863 2.906 1.00 81.75 296 ALA A C 1
ATOM 2181 O O . ALA A 1 296 ? 2.351 -4.398 2.930 1.00 81.75 296 ALA A O 1
ATOM 2182 N N . ASP A 1 297 ? 0.982 -2.737 3.578 1.00 84.19 297 ASP A N 1
ATOM 2183 C CA . ASP A 1 297 ? 1.967 -2.030 4.400 1.00 84.19 297 ASP A CA 1
ATOM 2184 C C . ASP A 1 297 ? 2.529 -2.902 5.508 1.00 84.19 297 ASP A C 1
ATOM 2186 O O . ASP A 1 297 ? 3.743 -3.043 5.663 1.00 84.19 297 ASP A O 1
ATOM 2190 N N . HIS A 1 298 ? 1.636 -3.472 6.317 1.00 82.88 298 HIS A N 1
ATOM 2191 C CA . HIS A 1 298 ? 2.025 -4.264 7.467 1.00 82.88 298 HIS A CA 1
ATOM 2192 C C . HIS A 1 298 ? 2.876 -5.460 7.040 1.00 82.88 298 HIS A C 1
ATOM 2194 O O . HIS A 1 298 ? 3.946 -5.679 7.608 1.00 82.88 298 HIS A O 1
ATOM 2200 N N . ALA A 1 299 ? 2.446 -6.192 6.008 1.00 81.00 299 ALA A N 1
ATOM 2201 C CA . ALA A 1 299 ? 3.191 -7.323 5.466 1.00 81.00 299 ALA A CA 1
ATOM 2202 C C . ALA A 1 299 ? 4.581 -6.900 4.966 1.00 81.00 299 ALA A C 1
ATOM 2204 O O . ALA A 1 299 ? 5.576 -7.569 5.259 1.00 81.00 299 ALA A O 1
ATOM 2205 N N . SER A 1 300 ? 4.670 -5.761 4.278 1.00 84.44 300 SER A N 1
ATOM 2206 C CA . SER A 1 300 ? 5.935 -5.207 3.791 1.00 84.44 300 SER A CA 1
ATOM 2207 C C . SER A 1 300 ? 6.870 -4.829 4.937 1.00 84.44 300 SER A C 1
ATOM 2209 O O . SER A 1 300 ? 8.039 -5.211 4.942 1.00 84.44 300 SER A O 1
ATOM 2211 N N . LEU A 1 301 ? 6.360 -4.125 5.949 1.00 84.38 301 LEU A N 1
ATOM 2212 C CA . LEU A 1 301 ? 7.135 -3.701 7.115 1.00 84.38 301 LEU A CA 1
ATOM 2213 C C . LEU A 1 301 ? 7.623 -4.889 7.952 1.00 84.38 301 LEU A C 1
ATOM 2215 O O . LEU A 1 301 ? 8.777 -4.886 8.379 1.00 84.38 301 LEU A O 1
ATOM 2219 N N . VAL A 1 302 ? 6.782 -5.909 8.161 1.00 82.12 302 VAL A N 1
ATOM 2220 C CA . VAL A 1 302 ? 7.170 -7.148 8.855 1.00 82.12 302 VAL A CA 1
ATOM 2221 C C . VAL A 1 302 ? 8.254 -7.877 8.070 1.00 82.12 302 VAL A C 1
ATOM 2223 O O . VAL A 1 302 ? 9.288 -8.205 8.643 1.00 82.12 302 VAL A O 1
ATOM 2226 N N . THR A 1 303 ? 8.067 -8.053 6.760 1.00 82.56 303 THR A N 1
ATOM 2227 C CA . THR A 1 303 ? 9.055 -8.712 5.894 1.00 82.56 303 THR A CA 1
ATOM 2228 C C . THR A 1 303 ? 10.414 -8.004 5.963 1.00 82.56 303 THR A C 1
ATOM 2230 O O . THR A 1 303 ? 11.450 -8.642 6.147 1.00 82.56 303 THR A O 1
ATOM 2233 N N . LEU A 1 304 ? 10.427 -6.668 5.873 1.00 84.81 304 LEU A N 1
ATOM 2234 C CA . LEU A 1 304 ? 11.657 -5.884 5.999 1.00 84.81 304 LEU A CA 1
ATOM 2235 C C . LEU A 1 304 ? 12.296 -6.047 7.382 1.00 84.81 304 LEU A C 1
ATOM 2237 O O . LEU A 1 304 ? 13.508 -6.240 7.470 1.00 84.81 304 LEU A O 1
ATOM 2241 N N . ALA A 1 305 ? 11.500 -6.000 8.451 1.00 83.38 305 ALA A N 1
ATOM 2242 C CA . ALA A 1 305 ? 11.996 -6.150 9.813 1.00 83.38 305 ALA A CA 1
ATOM 2243 C C . ALA A 1 305 ? 12.604 -7.541 10.067 1.00 83.38 305 ALA A C 1
ATOM 2245 O O . ALA A 1 305 ? 13.688 -7.627 10.644 1.00 83.38 305 ALA A O 1
ATOM 2246 N N . GLU A 1 306 ? 11.958 -8.617 9.607 1.00 82.81 306 GLU A N 1
ATOM 2247 C CA . GLU A 1 306 ? 12.468 -9.993 9.723 1.0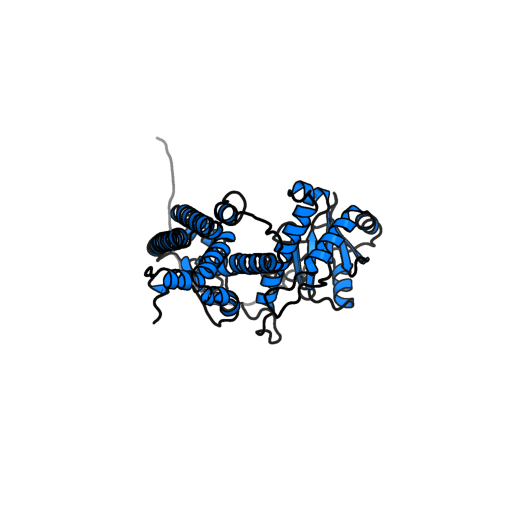0 82.81 306 GLU A CA 1
ATOM 2248 C C . GLU A 1 306 ? 13.769 -10.197 8.936 1.00 82.81 306 GLU A C 1
ATOM 2250 O O . GLU A 1 306 ? 14.672 -10.897 9.398 1.00 82.81 306 GLU A O 1
ATOM 2255 N N . ALA A 1 307 ? 13.914 -9.512 7.799 1.00 81.44 307 ALA A N 1
ATOM 2256 C CA . ALA A 1 307 ? 15.149 -9.473 7.021 1.00 81.44 307 ALA A CA 1
ATOM 2257 C C . ALA A 1 307 ? 16.238 -8.549 7.619 1.00 81.44 307 ALA A C 1
ATOM 2259 O O . ALA A 1 307 ? 17.334 -8.449 7.064 1.00 81.44 307 ALA A O 1
ATOM 2260 N N . GLY A 1 308 ? 15.967 -7.854 8.732 1.00 85.12 308 GLY A N 1
ATOM 2261 C CA . GLY A 1 308 ? 16.897 -6.899 9.346 1.00 85.12 308 GLY A CA 1
ATOM 2262 C C . GLY A 1 308 ? 17.111 -5.621 8.525 1.00 85.12 308 GLY A C 1
ATOM 2263 O O . GLY A 1 308 ? 18.155 -4.976 8.636 1.00 85.12 308 GLY A O 1
ATOM 2264 N N . LEU A 1 309 ? 16.144 -5.262 7.680 1.00 83.88 309 LEU A N 1
ATOM 2265 C CA . LEU A 1 309 ? 16.190 -4.118 6.775 1.00 83.88 309 LEU A CA 1
ATOM 2266 C C . LEU A 1 309 ? 15.402 -2.925 7.332 1.00 83.88 309 LEU A C 1
ATOM 2268 O O . LEU A 1 309 ? 14.400 -3.066 8.031 1.00 83.88 309 LEU A O 1
ATOM 2272 N N . ALA A 1 310 ? 15.855 -1.716 6.997 1.00 82.56 310 ALA A N 1
ATOM 2273 C CA . ALA A 1 310 ? 15.194 -0.486 7.419 1.00 82.56 310 ALA A CA 1
ATOM 2274 C C . ALA A 1 310 ? 13.887 -0.244 6.642 1.00 82.56 310 ALA A C 1
ATOM 2276 O O . ALA A 1 310 ? 13.862 -0.355 5.416 1.00 82.56 310 ALA A O 1
ATOM 2277 N N . ALA A 1 311 ? 12.835 0.175 7.347 1.00 80.06 311 ALA A N 1
ATOM 2278 C CA . ALA A 1 311 ? 11.571 0.609 6.752 1.00 80.06 311 ALA A CA 1
ATOM 2279 C C . ALA A 1 311 ? 11.695 1.994 6.081 1.00 80.06 311 ALA A C 1
ATOM 2281 O O . ALA A 1 311 ? 12.482 2.827 6.542 1.00 80.06 311 ALA A O 1
ATOM 2282 N N . PRO A 1 312 ? 10.919 2.286 5.018 1.00 76.44 312 PRO A N 1
ATOM 2283 C CA . PRO A 1 312 ? 10.969 3.575 4.317 1.00 76.44 312 PRO A CA 1
ATOM 2284 C C . PRO A 1 312 ? 10.583 4.759 5.206 1.00 76.44 312 PRO A C 1
ATOM 2286 O O . PRO A 1 312 ? 11.130 5.848 5.027 1.00 76.44 312 PRO A O 1
ATOM 2289 N N . HIS A 1 313 ? 9.702 4.519 6.177 1.00 73.81 313 HIS A N 1
ATOM 2290 C CA . HIS A 1 313 ? 9.184 5.501 7.113 1.00 73.81 313 HIS A CA 1
ATOM 2291 C C . HIS A 1 313 ? 9.495 5.036 8.537 1.00 73.81 313 HIS A C 1
ATOM 2293 O O . HIS A 1 313 ? 9.000 4.001 8.981 1.00 73.81 313 HIS A O 1
ATOM 2299 N N . GLN A 1 314 ? 10.340 5.788 9.243 1.00 69.19 314 GLN A N 1
ATOM 2300 C CA . GLN A 1 314 ? 10.547 5.629 10.678 1.00 69.19 314 GLN A CA 1
ATOM 2301 C C . GLN A 1 314 ? 10.589 7.006 11.349 1.00 69.19 314 GLN A C 1
ATOM 2303 O O . GLN A 1 314 ? 11.312 7.879 10.859 1.00 69.19 314 GLN A O 1
ATOM 2308 N N . PRO A 1 315 ? 9.863 7.192 12.465 1.00 84.69 315 PRO A N 1
ATOM 2309 C CA . PRO A 1 315 ? 9.000 6.208 13.138 1.00 84.69 315 PRO A CA 1
ATOM 2310 C C . PRO A 1 315 ? 7.650 5.978 12.417 1.00 84.69 315 PRO A C 1
ATOM 2312 O O . PRO A 1 315 ? 7.139 6.868 11.735 1.00 84.69 315 PRO A O 1
ATOM 2315 N N . LEU A 1 316 ? 7.049 4.791 12.576 1.00 86.62 316 LEU A N 1
ATOM 2316 C CA . LEU A 1 316 ? 5.712 4.460 12.054 1.00 86.62 316 LEU A CA 1
ATOM 2317 C C . LEU A 1 316 ? 4.659 5.415 12.626 1.00 86.62 316 LEU A C 1
ATOM 2319 O O . LEU A 1 316 ? 3.725 5.799 11.931 1.00 86.62 316 LEU A O 1
ATOM 2323 N N . SER A 1 317 ? 4.816 5.856 13.874 1.00 89.19 317 SER A N 1
ATOM 2324 C CA . SER A 1 317 ? 3.913 6.843 14.473 1.00 89.19 317 SER A CA 1
ATOM 2325 C C . SER A 1 317 ? 3.861 8.172 13.709 1.00 89.19 317 SER A C 1
ATOM 2327 O O . SER A 1 317 ? 2.782 8.758 13.605 1.00 89.19 317 SER A O 1
ATOM 2329 N N . ASP A 1 318 ? 4.968 8.631 13.118 1.00 86.94 318 ASP A N 1
ATOM 2330 C CA . ASP A 1 318 ? 4.976 9.844 12.289 1.00 86.94 318 ASP A CA 1
ATOM 2331 C C . ASP A 1 318 ? 4.311 9.607 10.932 1.00 86.94 318 ASP A C 1
ATOM 2333 O O . ASP A 1 318 ? 3.588 10.476 10.447 1.00 86.94 318 ASP A O 1
ATOM 2337 N N . TYR A 1 319 ? 4.474 8.410 10.366 1.00 80.62 319 TYR A N 1
ATOM 2338 C CA . TYR A 1 319 ? 3.773 7.996 9.150 1.00 80.62 319 TYR A CA 1
ATOM 2339 C C . TYR A 1 319 ? 2.249 8.001 9.337 1.00 80.62 319 TYR A C 1
ATOM 2341 O O . TYR A 1 319 ? 1.517 8.561 8.528 1.00 80.62 319 TYR A O 1
ATOM 2349 N N . VAL A 1 320 ? 1.773 7.474 10.467 1.00 84.56 320 VAL A N 1
ATOM 2350 C CA . VAL A 1 320 ? 0.347 7.466 10.835 1.00 84.56 320 VAL A CA 1
ATOM 2351 C C . VAL A 1 320 ? -0.171 8.873 11.130 1.00 84.56 320 VAL A C 1
ATOM 2353 O O . VAL A 1 320 ? -1.345 9.162 10.907 1.00 84.56 320 VAL A O 1
ATOM 2356 N N . ARG A 1 321 ? 0.686 9.757 11.652 1.00 83.94 321 ARG A N 1
ATOM 2357 C CA . ARG A 1 321 ? 0.334 11.139 12.001 1.00 83.94 321 ARG A CA 1
ATOM 2358 C C . ARG A 1 321 ? 0.313 12.074 10.786 1.00 83.94 321 ARG A C 1
ATOM 2360 O O . ARG A 1 321 ? -0.431 13.054 10.814 1.00 83.94 321 ARG A O 1
ATOM 2367 N N . GLY A 1 322 ? 1.128 11.803 9.765 1.00 72.25 322 GLY A N 1
ATOM 2368 C CA . GLY A 1 322 ? 1.266 12.625 8.564 1.00 72.25 322 GLY A CA 1
ATOM 2369 C C . GLY A 1 322 ? -0.042 12.752 7.779 1.00 72.25 322 GLY A C 1
ATOM 2370 O O . GLY A 1 322 ? -0.654 11.754 7.412 1.00 72.25 322 GLY A O 1
ATOM 2371 N N . ASP A 1 323 ? -0.464 13.995 7.524 1.00 55.81 323 ASP A N 1
ATOM 2372 C CA . ASP A 1 323 ? -1.745 14.337 6.876 1.00 55.81 323 ASP A CA 1
ATOM 2373 C C . ASP A 1 323 ? -1.574 15.096 5.551 1.00 55.81 323 ASP A C 1
ATOM 2375 O O . ASP A 1 323 ? -2.559 15.517 4.955 1.00 55.81 323 ASP A O 1
ATOM 2379 N N . THR A 1 324 ? -0.342 15.369 5.108 1.00 45.66 324 THR A N 1
ATOM 2380 C CA . THR A 1 324 ? -0.152 16.426 4.103 1.00 45.66 324 THR A CA 1
ATOM 2381 C C . THR A 1 324 ? -0.291 15.970 2.658 1.00 45.66 324 THR A C 1
ATOM 2383 O O . THR A 1 324 ? -0.713 16.792 1.857 1.00 45.66 324 THR A O 1
ATOM 2386 N N . ASP A 1 325 ? -0.023 14.702 2.318 1.00 46.09 325 ASP A N 1
ATOM 2387 C CA . ASP A 1 325 ? 0.056 14.300 0.897 1.00 46.09 325 ASP A CA 1
ATOM 2388 C C . ASP A 1 325 ? -0.445 12.879 0.570 1.00 46.09 325 ASP A C 1
ATOM 2390 O O . ASP A 1 325 ? -0.479 12.498 -0.597 1.00 46.09 325 ASP A O 1
ATOM 2394 N N . ASN A 1 326 ? -0.883 12.094 1.560 1.00 45.78 326 ASN A N 1
ATOM 2395 C CA . ASN A 1 326 ? -1.355 10.721 1.354 1.00 45.78 326 ASN A CA 1
ATOM 2396 C C . ASN A 1 326 ? -2.829 10.604 1.734 1.00 45.78 326 ASN A C 1
ATOM 2398 O O . ASN A 1 326 ? -3.248 11.176 2.740 1.00 45.78 326 ASN A O 1
ATOM 2402 N N . ALA A 1 327 ? -3.601 9.841 0.951 1.00 55.75 327 ALA A N 1
ATOM 2403 C CA . ALA A 1 327 ? -4.983 9.502 1.272 1.00 55.75 327 ALA A CA 1
ATOM 2404 C C . ALA A 1 327 ? -5.037 9.018 2.742 1.00 55.75 327 ALA A C 1
ATOM 2406 O O . ALA A 1 327 ? -4.445 7.981 3.049 1.00 55.75 327 ALA A O 1
ATOM 2407 N N . PRO A 1 328 ? -5.665 9.777 3.661 1.00 49.78 328 PRO A N 1
ATOM 2408 C CA . PRO A 1 328 ? -5.325 9.835 5.093 1.00 49.78 328 PRO A CA 1
ATOM 2409 C C . PRO A 1 328 ? -5.413 8.534 5.923 1.00 49.78 328 PRO A C 1
ATOM 2411 O O . PRO A 1 328 ? -5.139 8.564 7.126 1.00 49.78 328 PRO A O 1
ATOM 2414 N N . TYR A 1 329 ? -5.787 7.411 5.304 1.00 58.25 329 TYR A N 1
ATOM 2415 C CA . TYR A 1 329 ? -6.169 6.148 5.941 1.00 58.25 329 TYR A CA 1
ATOM 2416 C C . TYR A 1 329 ? -5.531 4.898 5.314 1.00 58.25 329 TYR A C 1
ATOM 2418 O O . TYR A 1 329 ? -5.832 3.789 5.742 1.00 58.25 329 TYR A O 1
ATOM 2426 N N . TYR A 1 330 ? -4.604 5.062 4.363 1.00 62.25 330 TYR A N 1
ATOM 2427 C CA . TYR A 1 330 ? -3.653 4.000 3.992 1.00 62.25 330 TYR A CA 1
ATOM 2428 C C . TYR A 1 330 ? -2.882 3.530 5.250 1.00 62.25 330 TYR A C 1
ATOM 2430 O O . TYR A 1 330 ? -2.838 2.349 5.586 1.00 62.25 330 TYR A O 1
ATOM 2438 N N . HIS A 1 331 ? -2.446 4.495 6.068 1.00 73.19 331 HIS A N 1
ATOM 2439 C CA . HIS A 1 331 ? -1.529 4.281 7.199 1.00 73.19 331 HIS A CA 1
ATOM 2440 C C . HIS A 1 331 ? -2.201 3.742 8.472 1.00 73.19 331 HIS A C 1
ATOM 2442 O O . HIS A 1 331 ? -1.537 3.178 9.345 1.00 73.19 331 HIS A O 1
ATOM 2448 N N . THR A 1 332 ? -3.519 3.923 8.634 1.00 82.19 332 THR A N 1
ATOM 2449 C CA . THR A 1 332 ? -4.228 3.530 9.867 1.00 82.19 332 THR A CA 1
ATOM 2450 C C . THR A 1 332 ? -4.451 2.024 9.961 1.00 82.19 332 THR A C 1
ATOM 2452 O O . THR A 1 332 ? -4.481 1.489 11.072 1.00 82.19 332 THR A O 1
ATOM 2455 N N . GLY A 1 333 ? -4.571 1.316 8.835 1.00 83.81 333 GLY A N 1
ATOM 2456 C CA . GLY A 1 333 ? -4.643 -0.147 8.826 1.00 83.81 333 GLY A CA 1
ATOM 2457 C C . GLY A 1 333 ? -3.344 -0.787 9.321 1.00 83.81 333 GLY A C 1
ATOM 2458 O O . GLY A 1 333 ? -3.368 -1.585 10.261 1.00 83.81 333 GLY A O 1
ATOM 2459 N N . ALA A 1 334 ? -2.202 -0.338 8.791 1.00 84.75 334 ALA A N 1
ATOM 2460 C CA . ALA A 1 334 ? -0.875 -0.805 9.193 1.00 84.75 334 ALA A CA 1
ATOM 2461 C C . ALA A 1 334 ? -0.608 -0.578 10.687 1.00 84.75 334 ALA A C 1
ATOM 2463 O O . ALA A 1 334 ? -0.089 -1.450 11.386 1.00 84.75 334 ALA A O 1
ATOM 2464 N N . ALA A 1 335 ? -1.024 0.582 11.199 1.00 87.81 335 ALA A N 1
ATOM 2465 C CA . ALA A 1 335 ? -0.936 0.935 12.609 1.00 87.81 335 ALA A CA 1
ATOM 2466 C C . ALA A 1 335 ? -1.787 0.033 13.509 1.00 87.81 335 ALA A C 1
ATOM 2468 O O . ALA A 1 335 ? -1.300 -0.454 14.529 1.00 87.81 335 ALA A O 1
ATOM 2469 N N . GLN A 1 336 ? -3.048 -0.212 13.136 1.00 87.19 336 GLN A N 1
ATOM 2470 C CA . GLN A 1 336 ? -3.925 -1.125 13.874 1.00 87.19 336 GLN A CA 1
ATOM 2471 C C . GLN A 1 336 ? -3.320 -2.530 13.930 1.00 87.19 336 GLN A C 1
ATOM 2473 O O . GLN A 1 336 ? -3.266 -3.125 15.007 1.00 87.19 336 GLN A O 1
ATOM 2478 N N . LEU A 1 337 ? -2.797 -3.027 12.806 1.00 84.75 337 LEU A N 1
ATOM 2479 C CA . LEU A 1 337 ? -2.135 -4.329 12.720 1.00 84.75 337 LEU A CA 1
ATOM 2480 C C . LEU A 1 337 ? -0.843 -4.385 13.542 1.00 84.75 337 LEU A C 1
ATOM 2482 O O . LEU A 1 337 ? -0.640 -5.343 14.285 1.00 84.75 337 LEU A O 1
ATOM 2486 N N . PHE A 1 338 ? -0.006 -3.345 13.493 1.00 87.94 338 PHE A N 1
ATOM 2487 C CA . PHE A 1 338 ? 1.183 -3.236 14.342 1.00 87.94 338 PHE A CA 1
ATOM 2488 C C . PHE A 1 338 ? 0.812 -3.323 15.825 1.00 87.94 338 PHE A C 1
ATOM 2490 O O . PHE A 1 338 ? 1.400 -4.106 16.579 1.00 87.94 338 PHE A O 1
ATOM 2497 N N . VAL A 1 339 ? -0.195 -2.553 16.251 1.00 88.31 339 VAL A N 1
ATOM 2498 C CA . VAL A 1 339 ? -0.601 -2.535 17.656 1.00 88.31 339 VAL A CA 1
ATOM 2499 C C . VAL A 1 339 ? -1.201 -3.882 18.078 1.00 88.31 339 VAL A C 1
ATOM 2501 O O . VAL A 1 339 ? -0.867 -4.401 19.148 1.00 88.31 339 VAL A O 1
ATOM 2504 N N . LEU A 1 340 ? -2.032 -4.489 17.227 1.00 83.25 340 LEU A N 1
ATOM 2505 C CA . LEU A 1 340 ? -2.600 -5.818 17.454 1.00 83.25 340 LEU A CA 1
ATOM 2506 C C . LEU A 1 340 ? -1.523 -6.904 17.532 1.00 83.25 340 LEU A C 1
ATOM 2508 O O . LEU A 1 340 ? -1.541 -7.689 18.475 1.00 83.25 340 LEU A O 1
ATOM 2512 N N . GLY A 1 341 ? -0.558 -6.925 16.612 1.00 81.38 341 GLY A N 1
ATOM 2513 C CA . GLY A 1 341 ? 0.525 -7.912 16.599 1.00 81.38 341 GLY A CA 1
ATOM 2514 C C . GLY A 1 341 ? 1.406 -7.854 17.850 1.00 81.38 341 GLY A C 1
ATOM 2515 O O . GLY A 1 341 ? 1.894 -8.878 18.321 1.00 81.38 341 GLY A O 1
ATOM 2516 N N . ARG A 1 342 ? 1.556 -6.672 18.455 1.00 85.75 342 ARG A N 1
ATOM 2517 C CA . ARG A 1 342 ? 2.323 -6.483 19.698 1.00 85.75 342 ARG A CA 1
ATOM 2518 C C . ARG A 1 342 ? 1.535 -6.857 20.955 1.00 85.75 342 ARG A C 1
ATOM 2520 O O . ARG A 1 342 ? 2.105 -7.432 21.879 1.00 85.75 342 ARG A O 1
ATOM 2527 N N . LEU A 1 343 ? 0.240 -6.533 21.015 1.00 82.44 343 LEU A N 1
ATOM 2528 C CA . LEU A 1 343 ? -0.606 -6.798 22.190 1.00 82.44 343 LEU A CA 1
ATOM 2529 C C . LEU A 1 343 ? -1.214 -8.207 22.198 1.00 82.44 343 LEU A C 1
ATOM 2531 O O . LEU A 1 343 ? -1.491 -8.751 23.267 1.00 82.44 343 LEU A O 1
ATOM 2535 N N . ALA A 1 344 ? -1.430 -8.782 21.019 1.00 75.19 344 ALA A N 1
ATOM 2536 C CA . ALA A 1 344 ? -2.015 -10.095 20.803 1.00 75.19 344 ALA A CA 1
ATOM 2537 C C . ALA A 1 344 ? -1.317 -10.789 19.613 1.00 75.19 344 ALA A C 1
ATOM 2539 O O . ALA A 1 344 ? -1.899 -10.888 18.537 1.00 75.19 344 ALA A O 1
ATOM 2540 N N . PRO A 1 345 ? -0.091 -11.322 19.782 1.00 68.56 345 PRO A N 1
ATOM 2541 C CA . PRO A 1 345 ? 0.692 -11.898 18.679 1.00 68.56 345 PRO A CA 1
ATOM 2542 C C . PRO A 1 345 ? -0.022 -13.007 17.894 1.00 68.56 345 PRO A C 1
ATOM 2544 O O . PRO A 1 345 ? 0.095 -13.071 16.676 1.00 68.56 345 PRO A O 1
ATOM 2547 N N . ALA A 1 346 ? -0.844 -13.825 18.563 1.00 63.22 346 ALA A N 1
ATOM 2548 C CA . ALA A 1 346 ? -1.678 -14.837 17.905 1.00 63.22 346 ALA A CA 1
ATOM 2549 C C . ALA A 1 346 ? -2.735 -14.233 16.956 1.00 63.22 346 ALA A C 1
ATOM 2551 O O . ALA A 1 346 ? -3.155 -14.887 16.011 1.00 63.22 346 ALA A O 1
ATOM 2552 N N . ARG A 1 347 ? -3.139 -12.978 17.190 1.00 61.00 347 ARG A N 1
ATOM 2553 C CA . ARG A 1 347 ? -3.999 -12.178 16.309 1.00 61.00 347 ARG A CA 1
ATOM 2554 C C . ARG A 1 347 ? -3.208 -11.399 15.256 1.00 61.00 347 ARG A C 1
ATOM 2556 O O . ARG A 1 347 ? -3.800 -10.963 14.284 1.00 61.00 347 ARG A O 1
ATOM 2563 N N . GLY A 1 348 ? -1.888 -11.254 15.387 1.00 53.56 348 GLY A N 1
ATOM 2564 C CA . GLY A 1 348 ? -1.039 -10.707 14.319 1.00 53.56 348 GLY A CA 1
ATOM 2565 C C . GLY A 1 348 ? -1.036 -11.593 13.066 1.00 53.56 348 GLY A C 1
ATOM 2566 O O . GLY A 1 348 ? -1.006 -11.088 11.950 1.00 53.56 348 GLY A O 1
ATOM 2567 N N . ALA A 1 349 ? -1.187 -12.910 13.247 1.00 55.66 349 ALA A N 1
ATOM 2568 C CA . ALA A 1 349 ? -1.340 -13.871 12.153 1.00 55.66 349 ALA A CA 1
ATOM 2569 C C . ALA A 1 349 ? -2.693 -13.773 11.412 1.00 55.66 349 ALA A C 1
ATOM 2571 O O . ALA A 1 349 ? -2.793 -14.286 10.296 1.00 55.66 349 ALA A O 1
ATOM 2572 N N . LEU A 1 350 ? -3.703 -13.083 11.979 1.00 55.16 350 LEU A N 1
ATOM 2573 C CA . LEU A 1 350 ? -5.035 -12.936 11.368 1.00 55.16 350 LEU A CA 1
ATOM 2574 C C . LEU A 1 350 ? -4.955 -12.349 9.965 1.00 55.16 350 LEU A C 1
ATOM 2576 O O . LEU A 1 350 ? -5.797 -12.666 9.144 1.00 55.16 350 LEU A O 1
ATOM 2580 N N . PHE A 1 351 ? -3.978 -11.499 9.656 1.00 58.59 351 PHE A N 1
ATOM 2581 C CA . PHE A 1 351 ? -3.981 -10.795 8.378 1.00 58.59 351 PHE A CA 1
ATOM 2582 C C . PHE A 1 351 ? -3.853 -11.733 7.160 1.00 58.59 351 PHE A C 1
ATOM 2584 O O . PHE A 1 351 ? -4.611 -11.598 6.199 1.00 58.59 351 PHE A O 1
ATOM 2591 N N . THR A 1 352 ? -2.993 -12.753 7.239 1.00 54.62 352 THR A N 1
ATOM 2592 C CA . THR A 1 352 ? -2.874 -13.782 6.187 1.00 54.62 352 THR A CA 1
ATOM 2593 C C . THR A 1 352 ? -4.163 -14.612 6.059 1.00 54.62 352 THR A C 1
ATOM 2595 O O . THR A 1 352 ? -4.516 -15.069 4.972 1.00 54.62 352 THR A O 1
ATOM 2598 N N . GLU A 1 353 ? -4.905 -14.776 7.158 1.00 52.16 353 GLU A N 1
ATOM 2599 C CA . GLU A 1 353 ? -6.188 -15.491 7.204 1.00 52.16 353 GLU A CA 1
ATOM 2600 C C . GLU A 1 353 ? -7.363 -14.620 6.707 1.00 52.16 353 GLU A C 1
ATOM 2602 O O . GLU A 1 353 ? -8.254 -15.114 6.020 1.00 52.16 353 GLU A O 1
ATOM 2607 N N . LEU A 1 354 ? -7.355 -13.309 6.974 1.00 52.12 354 LEU A N 1
ATOM 2608 C CA . LEU A 1 354 ? -8.451 -12.380 6.669 1.00 52.12 354 LEU A CA 1
ATOM 2609 C C . LEU A 1 354 ? -8.622 -12.097 5.175 1.00 52.12 354 LEU A C 1
ATOM 2611 O O . LEU A 1 354 ? -9.742 -11.849 4.736 1.00 52.12 354 LEU A O 1
ATOM 2615 N N . GLN A 1 355 ? -7.552 -12.174 4.384 1.00 52.62 355 GLN A N 1
ATOM 2616 C CA . GLN A 1 355 ? -7.645 -12.023 2.927 1.00 52.62 355 GLN A CA 1
ATOM 2617 C C . GLN A 1 355 ? -8.053 -13.309 2.197 1.00 52.62 355 GLN A C 1
ATOM 2619 O O . GLN A 1 355 ? -8.411 -13.268 1.022 1.00 52.62 355 GLN A O 1
ATOM 2624 N N . THR A 1 356 ? -8.019 -14.456 2.882 1.00 47.84 356 THR A N 1
ATOM 2625 C CA . THR A 1 356 ? -8.447 -15.753 2.331 1.00 47.84 356 THR A CA 1
ATOM 2626 C C . THR A 1 356 ? -9.825 -16.190 2.838 1.00 47.84 356 THR A C 1
ATOM 2628 O O . THR A 1 356 ? -10.378 -17.171 2.340 1.00 47.84 356 THR A O 1
ATOM 2631 N N . ALA A 1 357 ? -10.403 -15.455 3.793 1.00 47.16 357 ALA A N 1
ATOM 2632 C CA . ALA A 1 357 ? -11.718 -15.722 4.357 1.00 47.16 357 ALA A CA 1
ATOM 2633 C C . ALA A 1 357 ? -12.858 -15.323 3.399 1.00 47.16 357 ALA A C 1
ATOM 2635 O O . ALA A 1 357 ? -12.841 -14.261 2.778 1.00 47.16 357 ALA A O 1
ATOM 2636 N N . GLU A 1 358 ? -13.905 -16.154 3.329 1.00 47.88 358 GLU A N 1
ATOM 2637 C CA . GLU A 1 358 ? -15.104 -15.898 2.509 1.00 47.88 358 GLU A CA 1
ATOM 2638 C C . GLU A 1 358 ? -15.886 -14.643 2.946 1.00 47.88 358 GLU A C 1
ATOM 2640 O O . GLU A 1 358 ? -16.674 -14.107 2.168 1.00 47.88 358 GLU A O 1
ATOM 2645 N N . ALA A 1 359 ? -15.629 -14.118 4.145 1.00 51.06 359 ALA A N 1
ATOM 2646 C CA . ALA A 1 359 ? -16.086 -12.804 4.579 1.00 51.06 359 ALA A CA 1
ATOM 2647 C C . ALA A 1 359 ? -15.147 -12.257 5.654 1.00 51.06 359 ALA A C 1
ATOM 2649 O O . ALA A 1 359 ? -14.829 -12.978 6.604 1.00 51.06 359 ALA A O 1
ATOM 2650 N N . PRO A 1 360 ? -14.795 -10.964 5.579 1.00 51.84 360 PRO A N 1
ATOM 2651 C CA . PRO A 1 360 ? -15.113 -10.155 6.739 1.00 51.84 360 PRO A CA 1
ATOM 2652 C C . PRO A 1 360 ? -15.378 -8.682 6.403 1.00 51.84 360 PRO A C 1
ATOM 2654 O O . PRO A 1 360 ? -14.480 -7.837 6.387 1.00 51.84 360 PRO A O 1
ATOM 2657 N N . THR A 1 361 ? -16.649 -8.319 6.280 1.00 52.53 361 THR A N 1
ATOM 2658 C CA . THR A 1 361 ? -17.057 -6.931 6.512 1.00 52.53 361 THR A CA 1
ATOM 2659 C C . THR A 1 361 ? -16.726 -6.558 7.965 1.00 52.53 361 THR A C 1
ATOM 2661 O O . THR A 1 361 ? -17.439 -6.962 8.880 1.00 52.53 361 THR A O 1
ATOM 2664 N N . GLY A 1 362 ? -15.631 -5.820 8.187 1.00 55.59 362 GLY A N 1
ATOM 2665 C CA . GLY A 1 362 ? -15.256 -5.246 9.488 1.00 55.59 362 GLY A CA 1
ATOM 2666 C C . GLY A 1 362 ? -14.279 -6.032 10.370 1.00 55.59 362 GLY A C 1
ATOM 2667 O O . GLY A 1 362 ? -14.111 -5.645 11.523 1.00 55.59 362 GLY A O 1
ATOM 2668 N N . ALA A 1 363 ? -13.608 -7.092 9.897 1.00 67.00 363 ALA A N 1
ATOM 2669 C CA . ALA A 1 363 ? -12.772 -7.916 10.791 1.00 67.00 363 ALA A CA 1
ATOM 2670 C C . ALA A 1 363 ? -11.603 -7.185 11.454 1.00 67.00 363 ALA A C 1
ATOM 2672 O O . ALA A 1 363 ? -11.323 -7.485 12.611 1.00 67.00 363 ALA A O 1
ATOM 2673 N N . LEU A 1 364 ? -10.920 -6.254 10.774 1.00 73.81 364 LEU A N 1
ATOM 2674 C CA . LEU A 1 364 ? -9.799 -5.541 11.399 1.00 73.81 364 LEU A CA 1
ATOM 2675 C C . LEU A 1 364 ? -10.283 -4.736 12.606 1.00 73.81 364 LEU A C 1
ATOM 2677 O O . LEU A 1 364 ? -9.769 -4.879 13.715 1.00 73.81 364 LEU A O 1
ATOM 2681 N N . TRP A 1 365 ? -11.336 -3.947 12.399 1.00 78.56 365 TRP A N 1
ATOM 2682 C CA . TRP A 1 365 ? -11.963 -3.172 13.459 1.00 78.56 365 TRP A CA 1
ATOM 2683 C C . TRP A 1 365 ? -12.568 -4.072 14.548 1.00 78.56 365 TRP A C 1
ATOM 2685 O O . TRP A 1 365 ? -12.407 -3.795 15.737 1.00 78.56 365 TRP A O 1
ATOM 2695 N N . CYS A 1 366 ? -13.185 -5.196 14.179 1.00 78.81 366 CYS A N 1
ATOM 2696 C CA . CYS A 1 366 ? -13.692 -6.159 15.152 1.00 78.81 366 CYS A CA 1
ATOM 2697 C C . CYS A 1 366 ? -12.583 -6.833 15.967 1.00 78.81 366 CYS A C 1
ATOM 2699 O O . CYS A 1 366 ? -12.762 -7.030 17.165 1.00 78.81 366 CYS A O 1
ATOM 2701 N N . ALA A 1 367 ? -11.414 -7.101 15.383 1.00 78.56 367 ALA A N 1
ATOM 2702 C CA . ALA A 1 367 ? -10.255 -7.602 16.116 1.00 78.56 367 ALA A CA 1
ATOM 2703 C C . ALA A 1 367 ? -9.726 -6.562 17.121 1.00 78.56 367 ALA A C 1
ATOM 2705 O O . ALA A 1 367 ? -9.348 -6.927 18.240 1.00 78.56 367 ALA A O 1
ATOM 2706 N N . VAL A 1 368 ? -9.749 -5.268 16.766 1.00 79.38 368 VAL A N 1
ATOM 2707 C CA . VAL A 1 368 ? -9.436 -4.157 17.687 1.00 79.38 368 VAL A CA 1
ATOM 2708 C C . VAL A 1 368 ? -10.459 -4.076 18.823 1.00 79.38 368 VAL A C 1
ATOM 2710 O O . VAL A 1 368 ? -10.078 -3.991 19.993 1.00 79.38 368 VAL A O 1
ATOM 2713 N N . VAL A 1 369 ? -11.752 -4.153 18.509 1.00 82.00 369 VAL A N 1
ATOM 2714 C CA . VAL A 1 369 ? -12.848 -4.198 19.492 1.00 82.00 369 VAL A CA 1
ATOM 2715 C C . VAL A 1 369 ? -12.676 -5.374 20.451 1.00 82.00 369 VAL A C 1
ATOM 2717 O O . VAL A 1 369 ? -12.700 -5.189 21.665 1.00 82.00 369 VAL A O 1
ATOM 2720 N N . GLU A 1 370 ? -12.418 -6.572 19.935 1.00 81.44 370 GLU A N 1
ATOM 2721 C CA . GLU A 1 370 ? -12.216 -7.772 20.744 1.00 81.44 370 GLU A CA 1
ATOM 2722 C C . GLU A 1 370 ? -10.952 -7.666 21.615 1.00 81.44 370 GLU A C 1
ATOM 2724 O O . GLU A 1 370 ? -10.916 -8.170 22.734 1.00 81.44 370 GLU A O 1
ATOM 2729 N N . ALA A 1 371 ? -9.887 -7.026 21.121 1.00 79.94 371 ALA A N 1
ATOM 2730 C CA . ALA A 1 371 ? -8.643 -6.835 21.875 1.00 79.94 371 ALA A CA 1
ATOM 2731 C C . ALA A 1 371 ? -8.785 -5.803 23.003 1.00 79.94 371 ALA A C 1
ATOM 2733 O O . ALA A 1 371 ? -8.091 -5.891 24.016 1.00 79.94 371 ALA A O 1
ATOM 2734 N N . THR A 1 372 ? -9.673 -4.824 22.829 1.00 82.06 372 THR A N 1
ATOM 2735 C CA . THR A 1 372 ? -9.868 -3.709 23.768 1.00 82.06 372 THR A CA 1
ATOM 2736 C C . THR A 1 372 ? -11.076 -3.882 24.687 1.00 82.06 372 THR A C 1
ATOM 2738 O O . THR A 1 372 ? -11.155 -3.206 25.711 1.00 82.06 372 THR A O 1
ATOM 2741 N N . GLY A 1 373 ? -12.016 -4.769 24.344 1.00 82.38 373 GLY A N 1
ATOM 2742 C CA . GLY A 1 373 ? -13.289 -4.938 25.047 1.00 82.38 373 GLY A CA 1
ATOM 2743 C C . GLY A 1 373 ? -14.279 -3.786 24.834 1.00 82.38 373 GLY A C 1
ATOM 2744 O O . GLY A 1 373 ? -15.260 -3.685 25.571 1.00 82.38 373 GLY A O 1
ATOM 2745 N N . VAL A 1 374 ? -14.034 -2.900 23.861 1.00 84.44 374 VAL A N 1
ATOM 2746 C CA . VAL A 1 374 ? -14.903 -1.748 23.579 1.00 84.44 374 VAL A CA 1
ATOM 2747 C C . VAL A 1 374 ? -16.132 -2.212 22.796 1.00 84.44 374 VAL A C 1
ATOM 2749 O O . VAL A 1 374 ? -15.982 -2.705 21.684 1.00 84.44 374 VAL A O 1
ATOM 2752 N N . PRO A 1 375 ? -17.361 -2.037 23.309 1.00 82.50 375 PRO A N 1
ATOM 2753 C CA . PRO A 1 375 ? -18.546 -2.550 22.638 1.00 82.50 375 PRO A CA 1
ATOM 2754 C C . PRO A 1 375 ? -18.804 -1.827 21.312 1.00 82.50 375 PRO A C 1
ATOM 2756 O O . PRO A 1 375 ? -18.896 -0.595 21.251 1.00 82.50 375 PRO A O 1
ATOM 2759 N N . PHE A 1 376 ? -19.004 -2.616 20.260 1.00 80.38 376 PHE A N 1
ATOM 2760 C CA . PHE A 1 376 ? -19.463 -2.155 18.958 1.00 80.38 376 PHE A CA 1
ATOM 2761 C C . PHE A 1 376 ? -20.457 -3.175 18.408 1.00 80.38 376 PHE A C 1
ATOM 2763 O O . PHE A 1 376 ? -20.097 -4.322 18.162 1.00 80.38 376 PHE A O 1
ATOM 2770 N N . GLU A 1 377 ? -21.714 -2.756 18.266 1.00 78.44 377 GLU A N 1
ATOM 2771 C CA . GLU A 1 377 ? -22.842 -3.633 17.924 1.00 78.44 377 GLU A CA 1
ATOM 2772 C C . GLU A 1 377 ? -22.600 -4.467 16.652 1.00 78.44 377 GLU A C 1
ATOM 2774 O O . GLU A 1 377 ? -22.824 -5.669 16.719 1.00 78.44 377 GLU A O 1
ATOM 2779 N N . PRO A 1 378 ? -22.026 -3.927 15.556 1.00 75.50 378 PRO A N 1
ATOM 2780 C CA . PRO A 1 378 ? -21.695 -4.741 14.381 1.00 75.50 378 PRO A CA 1
ATOM 2781 C C . PRO A 1 378 ? -20.640 -5.842 14.593 1.00 75.50 378 PRO A C 1
ATOM 2783 O O . PRO A 1 378 ? -20.522 -6.719 13.746 1.00 75.50 378 PRO A O 1
ATOM 2786 N N . CYS A 1 379 ? -19.859 -5.794 15.679 1.00 75.44 379 CYS A N 1
ATOM 2787 C CA . CYS A 1 379 ? -18.846 -6.805 16.011 1.00 75.44 379 CYS A CA 1
ATOM 2788 C C . CYS A 1 379 ? -19.305 -7.794 17.087 1.00 75.44 379 CYS A C 1
ATOM 2790 O O . CYS A 1 379 ? -18.611 -8.776 17.352 1.00 75.44 379 CYS A O 1
ATOM 2792 N N . ALA A 1 380 ? -20.452 -7.553 17.723 1.00 67.00 380 ALA A N 1
ATOM 2793 C CA . ALA A 1 380 ? -21.124 -8.597 18.473 1.00 67.00 380 ALA A CA 1
ATOM 2794 C C . ALA A 1 380 ? -21.704 -9.553 17.425 1.00 67.00 380 ALA A C 1
ATOM 2796 O O . ALA A 1 380 ? -22.588 -9.163 16.668 1.00 67.00 380 ALA A O 1
ATOM 2797 N N . GLY A 1 381 ? -21.143 -10.758 17.299 1.00 55.81 381 GLY A N 1
ATOM 2798 C CA . GLY A 1 381 ? -21.689 -11.778 16.400 1.00 55.81 381 GLY A CA 1
ATOM 2799 C C . GLY A 1 381 ? -23.182 -12.051 16.668 1.00 55.81 381 GLY A C 1
ATOM 2800 O O . GLY A 1 381 ? -23.725 -11.560 17.662 1.00 55.81 381 GLY A O 1
ATOM 2801 N N . PRO A 1 382 ? -23.857 -12.813 15.792 1.00 38.31 382 PRO A N 1
ATOM 2802 C CA . PRO A 1 382 ? -25.230 -13.244 16.047 1.00 38.31 382 PRO A CA 1
ATOM 2803 C C . PRO A 1 382 ? -25.396 -13.982 17.384 1.00 38.31 382 PRO A C 1
ATOM 2805 O O . PRO A 1 382 ? -24.441 -14.677 17.812 1.00 38.31 382 PRO A O 1
#

Sequence (382 aa):
MTGLGVVVARLVAVIALAASGCASAPAPVSAPTATSSPSRPCDAAFADGDFAELFDDL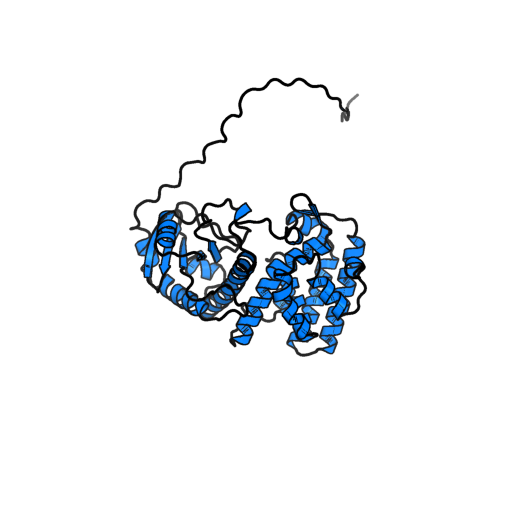QRVAEVDPVWPSFDTRGLPLVLEARTATGACVAHVADGRVLATAHTDAPIENSLGVFGILITARADAAPAERMGFLAGGVPEVVLRSLRDAGVRAALVWSGNAETLSAAGLGEPATRARVARYLLLHESFHVQALFGPVFAPGWPRIRPEWMVQADQEALTRECLGDPAATRERAILADAVAAGEADDLPRMREGLRTFAEARAARYRRLAAVRLAAGEAELPCWVAESVWELDEGGADHASLVTLAEAGLAAPHQPLSDYVRGDTDNAPYYHTGAAQLFVLGRLAPARGALFTELQTAEAPTGALWCAVVEATGVPFEPCAGP

Radius of gyration: 24.47 Å; chains: 1; bounding box: 72×72×64 Å

Secondary structure (DSSP, 8-state):
------------------------PPPPP------PPPSHHHHHHTTSHHHHHHHHHHHHHTT---SSSS---TTPPEEEEEEETTEEEEEEEETTEEEEEEEESS--B-SSSSEEEEEGGGTTS-GGGTTTTB-B---HHHHHHHHHTT-SEEEEEE--HHHHHHTT--SHHHHHHHHHHHHHHHHHHHHHTTSTT--S-S-----GGG-PPPHHHIIIIIS-SHHHHHHHHHHHHHHHHHHTT-HHHHHHHHHHHHHHHHHHHHHTTT-EEEETTEEEEHHHHHHHHHHHHHHHHHHHHHHHHHTTPPPSSSSHHHHHH--SSS-TTHHHHHHHHHHHHHH-HHHHTHHHHHTTSS--TTHHHHHHHHHHT---GGGS--

pLDDT: mean 72.18, std 19.16, range [23.02, 96.44]

Foldseek 3Di:
DDDDDDDDDDDDDDDDDDDDDDDDDDDPDDDDAFDWDDFPVLVVVLPDCQCVLVVVLLQVLQPFDFPDDDFRLHQAWEWEWEADPQFIKIFTDGPNDTQDITTDRYDKDAQVQFWAKAQLVCLVPDPVQCVRRHIHPHHVRRSVSCVVVVRRMHIYGYYTLVRCVVVVNNDSLLVSQVSSLRSLLNSVLVCLVVPPPDDPDPPPPQLLLLQAFDLVLLCVQQVVPPLNLVLLLLLLQLLVCVVVVNLVSNLVSLLVSLQSSLVSLVVQVPPWTDGPVDTDGSLLNLQSLLLSQLLSNLSSVVSCVVVVHDHSDPPLSVVSNDDDDDSNRSSSSVSLLSSCCRQPVVCNVCSSVQSVDSDDSNPSSLSSCVSNVPDHPVSPDD